Protein AF-A0A8C9QL69-F1 (afdb_monomer_lite)

Organism: Spermophilus dauricus (NCBI:txid99837)

Foldseek 3Di:
DVQAALQLLELLSLLVQCLVPDDPAPADSSQQSVLQWHQPPPQQWIAHNQPRDIDRHDDPPDGPNVVCCVVCVPRCVNVVHQPLRDYNADDQWDDCPDQPDDPLPQLVDLVSQLVQCPCQDPSQVLDDSSQCSVLQWHDPPPRNWIAHSFPRTIGGSHGRPDGNLLLCLQAPVPGPVSCVPDPPVRSVVSNLPDQFQRPHHVVVVNVVVVVVVLDDDDPDDQPHPLVDLVSQLVQCPPAPPQQLDDSSQCSVLQWHHGNPHNWIAHSFSRDIDDPHHNPDRNNVVCCVSPVVGPVNVLVVVQVVVDDPPVVVLVVLLVCLQDAEAADEDQDDDPVLSNLVSPLSNLNHQYYAYHHADDDLQSVLVSLLSNLNHAYDHQENYEDEAQVSLLSNLQSLLSNQNHAEDADYHYPNCLVCLLSNLVSQQSRPNHAYDEDAQRDALVSLVSNLVSQVVVGQQNHAEYHPPHHARYDLVSLLVSLQRHANNARHAEYEDEYHDDLDADADVSSLLSNLVSQQRHQNYQEYEYEQHDHDPVSVVSNLVSLVPHNNSVRRDYHYDNDDSDDRDDDD

InterPro domains:
  IPR001370 BIR repeat [PF00653] (14-78)
  IPR001370 BIR repeat [PF00653] (113-179)
  IPR001370 BIR repeat [PF00653] (232-297)
  IPR001370 BIR repeat [PS01282] (110-178)
  IPR001370 BIR repeat [PS01282] (229-296)
  IPR001370 BIR repeat [PS50143] (14-79)
  IPR001370 BIR repeat [PS50143] (113-179)
  IPR001370 BIR repeat [PS50143] (232-297)
  IPR001370 BIR repeat [SM00238] (9-80)
  IPR001370 BIR repeat [SM00238] (108-180)
  IPR001370 BIR repeat [SM00238] (227-298)
  IPR001370 BIR repeat [cd00022] (13-80)
  IPR001370 BIR repeat [cd00022] (111-180)
  IPR001370 BIR repeat [cd00022] (230-298)
  IPR028789 Baculoviral IAP repeat-containing protein 1 [PTHR46914] (2-313)
  IPR032675 Leucine-rich repeat domain superfamily [G3DSA:3.80.10.10] (285-545)

Sequence (568 aa):
MKGFNSQMRSEVKRLKTFMTYESYSSWIPSEMAAAGFYFTGVKSGIQCFCCSLILFGTSLRKFPIEDHRKFRPHCEFLLGKDVGNIAKYDVRVKNPGKKLRGDKARYRNEETRLESFKNWPFYARGISPHALSAAGFIFIGERDTVQCFSCGGCLGDWEEGDNPWKEHAKWFPKCEYLQSKKSSDEIAQYIESYKGFVDVTGEHFVNSWFKRELLMASAYCNDSVFANEELRLDTFKKWPHKSGLKTAALARAGLFYTGVEDIVQCFSCGGCLHNWKEEDDPLEDHTKHFPNCPFLQNMKSTEEVIPDLQSHVTLIQNSPNLRVFHLKCNFFSNFESLMTALTSCKKLEEIWFSESFFNVIPFVTILPNFLSLKILNLSFQQFPDKETSEKFAYTLGSLNHLEELILPTGDGIRQVAKLIIQQCQQLQCLRVLSFYQVLNDDSLMEIAKVAINGGFQKLENLNLSINHEISEEGYRNFFRALDNLPNLQELTISRHFTACIKAQATTVKALSQCVLRLPSLTRLQMLSWLLDAEDLALLDAMKERHPKSKHLIISWKWILPFSPIIQK

Structure (mmCIF, N/CA/C/O backbone):
data_AF-A0A8C9QL69-F1
#
_entry.id   AF-A0A8C9QL69-F1
#
loop_
_atom_site.group_PDB
_atom_site.id
_atom_site.type_symbol
_atom_site.label_atom_id
_atom_site.label_alt_id
_atom_site.label_comp_id
_atom_site.label_asym_id
_atom_site.label_entity_id
_atom_site.label_seq_id
_atom_site.pdbx_PDB_ins_code
_atom_site.Cartn_x
_atom_site.Cartn_y
_atom_site.Cartn_z
_atom_site.occupancy
_atom_site.B_iso_or_equiv
_atom_site.auth_seq_id
_atom_site.auth_comp_id
_atom_site.auth_asym_id
_atom_site.auth_atom_id
_atom_site.pdbx_PDB_model_num
ATOM 1 N N . MET A 1 1 ? 1.906 -9.005 -39.299 1.00 48.91 1 MET A N 1
ATOM 2 C CA . MET A 1 1 ? 1.428 -7.788 -38.607 1.00 48.91 1 MET A CA 1
ATOM 3 C C . MET A 1 1 ? 1.246 -6.651 -39.611 1.00 48.91 1 MET A C 1
ATOM 5 O O . MET A 1 1 ? 2.033 -5.715 -39.633 1.00 48.91 1 MET A O 1
ATOM 9 N N . LYS A 1 2 ? 0.242 -6.727 -40.491 1.00 47.78 2 LYS A N 1
ATOM 10 C CA . LYS A 1 2 ? -0.171 -5.532 -41.241 1.00 47.78 2 LYS A CA 1
ATOM 11 C C . LYS A 1 2 ? -1.014 -4.699 -40.268 1.00 47.78 2 LYS A C 1
ATOM 13 O O . LYS A 1 2 ? -2.000 -5.227 -39.765 1.00 47.78 2 LYS A O 1
ATOM 18 N N . GLY A 1 3 ? -0.590 -3.476 -39.948 1.00 71.31 3 GLY A N 1
ATOM 19 C CA . GLY A 1 3 ? -1.356 -2.556 -39.095 1.00 71.31 3 GLY A CA 1
ATOM 20 C C . GLY A 1 3 ? -0.940 -2.436 -37.618 1.00 71.31 3 GLY A C 1
ATOM 21 O O . GLY A 1 3 ? -1.699 -1.865 -36.841 1.00 71.31 3 GLY A O 1
ATOM 22 N N . PHE A 1 4 ? 0.228 -2.936 -37.204 1.00 85.62 4 PHE A N 1
ATOM 23 C CA . PHE A 1 4 ? 0.786 -2.572 -35.893 1.00 85.62 4 PHE A CA 1
ATOM 24 C C . PHE A 1 4 ? 1.448 -1.191 -35.983 1.00 85.62 4 PHE A C 1
ATOM 26 O O . PHE A 1 4 ? 2.245 -0.963 -36.892 1.00 85.62 4 PHE A O 1
ATOM 33 N N . ASN A 1 5 ? 1.146 -0.291 -35.050 1.00 90.38 5 ASN A N 1
ATOM 34 C CA . ASN A 1 5 ? 1.749 1.036 -34.967 1.00 90.38 5 ASN A CA 1
ATOM 35 C C . ASN A 1 5 ? 2.672 1.124 -33.740 1.00 90.38 5 ASN A C 1
ATOM 37 O O . ASN A 1 5 ? 2.208 1.287 -32.609 1.00 90.38 5 ASN A O 1
ATOM 41 N N . SER A 1 6 ? 3.985 1.031 -33.972 1.00 86.56 6 SER A N 1
ATOM 42 C CA . SER A 1 6 ? 5.018 1.083 -32.927 1.00 86.56 6 SER A CA 1
ATOM 43 C C . SER A 1 6 ? 5.079 2.428 -32.205 1.00 86.56 6 SER A C 1
ATOM 45 O O . SER A 1 6 ? 5.376 2.463 -31.014 1.00 86.56 6 SER A O 1
ATOM 47 N N . GLN A 1 7 ? 4.748 3.526 -32.887 1.00 88.31 7 GLN A N 1
ATOM 48 C CA . GLN A 1 7 ? 4.790 4.876 -32.316 1.00 88.31 7 GLN A CA 1
ATOM 49 C C . GLN A 1 7 ? 3.668 5.116 -31.297 1.00 88.31 7 GLN A C 1
ATOM 51 O O . GLN A 1 7 ? 3.780 5.991 -30.441 1.00 88.31 7 GLN A O 1
ATOM 56 N N . MET A 1 8 ? 2.604 4.310 -31.359 1.00 92.75 8 MET A N 1
ATOM 57 C CA . MET A 1 8 ? 1.423 4.411 -30.497 1.00 92.75 8 MET A CA 1
ATOM 58 C C . MET A 1 8 ? 1.384 3.329 -29.408 1.00 92.75 8 MET A C 1
ATOM 60 O O . MET A 1 8 ? 0.333 3.082 -28.819 1.00 92.75 8 MET A O 1
ATOM 64 N N . ARG A 1 9 ? 2.524 2.690 -29.109 1.00 90.56 9 ARG A N 1
ATOM 65 C CA . ARG A 1 9 ? 2.672 1.720 -28.006 1.00 90.56 9 ARG A CA 1
ATOM 66 C C . ARG A 1 9 ? 2.501 2.353 -26.623 1.00 90.56 9 ARG A C 1
ATOM 68 O O . ARG A 1 9 ? 1.974 1.694 -25.730 1.00 90.56 9 ARG A O 1
ATOM 75 N N . SER A 1 10 ? 2.908 3.614 -26.466 1.00 88.12 10 SER A N 1
ATOM 76 C CA . SER A 1 10 ? 2.727 4.390 -25.236 1.00 88.12 10 SER A CA 1
ATOM 77 C C . SER A 1 10 ? 1.304 4.913 -25.109 1.00 88.12 10 SER A C 1
ATOM 79 O O . SER A 1 10 ? 0.833 5.672 -25.956 1.00 88.12 10 SER A O 1
ATOM 81 N N . GLU A 1 11 ? 0.631 4.548 -24.018 1.00 86.25 11 GLU A N 1
ATOM 82 C CA . GLU A 1 11 ? -0.693 5.078 -23.687 1.00 86.25 11 GLU A CA 1
ATOM 83 C C . GLU A 1 11 ? -0.686 6.603 -23.562 1.00 86.25 11 GLU A C 1
ATOM 85 O O . GLU A 1 11 ? -1.610 7.255 -24.039 1.00 86.25 11 GLU A O 1
ATOM 90 N N . VAL A 1 12 ? 0.386 7.190 -23.017 1.00 79.00 12 VAL A N 1
ATOM 91 C CA . VAL A 1 12 ? 0.545 8.651 -22.937 1.00 79.00 12 VAL A CA 1
ATOM 92 C C . VAL A 1 12 ? 0.605 9.271 -24.334 1.00 79.00 12 VAL A C 1
ATOM 94 O O . VAL A 1 12 ? -0.016 10.305 -24.573 1.00 79.00 12 VAL A O 1
ATOM 97 N N . LYS A 1 13 ? 1.309 8.646 -25.287 1.00 87.12 13 LYS A N 1
ATOM 98 C CA . LYS A 1 13 ? 1.323 9.123 -26.681 1.00 87.12 13 LYS A CA 1
ATOM 99 C C . LYS A 1 13 ? -0.052 9.005 -27.328 1.00 87.12 13 LYS A C 1
ATOM 101 O O . LYS A 1 13 ? -0.479 9.950 -27.984 1.00 87.12 13 LYS A O 1
ATOM 106 N N . ARG A 1 14 ? -0.775 7.906 -27.084 1.00 91.56 14 ARG A N 1
ATOM 107 C CA . ARG A 1 14 ? -2.165 7.759 -27.543 1.00 91.56 14 ARG A CA 1
ATOM 108 C C . ARG A 1 14 ? -3.055 8.852 -26.958 1.00 91.56 14 ARG A C 1
ATOM 110 O O . ARG A 1 14 ? -3.756 9.508 -27.714 1.00 91.56 14 ARG A O 1
ATOM 117 N N . LEU A 1 15 ? -2.967 9.123 -25.657 1.00 82.00 15 LEU A N 1
ATOM 118 C CA . LEU A 1 15 ? -3.689 10.211 -24.988 1.00 82.00 15 LEU A CA 1
ATOM 119 C C . LEU A 1 15 ? -3.420 11.576 -25.630 1.00 82.00 15 LEU A C 1
ATOM 121 O O . LEU A 1 15 ? -4.364 12.312 -25.902 1.00 82.00 15 LEU A O 1
ATOM 125 N N . LYS A 1 16 ? -2.154 11.892 -25.937 1.00 82.69 16 LYS A N 1
ATOM 126 C CA . LYS A 1 16 ? -1.777 13.155 -26.596 1.00 82.69 16 LYS A CA 1
ATOM 127 C C . LYS A 1 16 ? -2.466 13.354 -27.945 1.00 82.69 16 LYS A C 1
ATOM 129 O O . LYS A 1 16 ? -2.782 14.485 -28.292 1.00 82.69 16 LYS A O 1
ATOM 134 N N . THR A 1 17 ? -2.756 12.280 -28.684 1.00 87.69 17 THR A N 1
ATOM 135 C CA . THR A 1 17 ? -3.488 12.409 -29.957 1.00 87.69 17 THR A CA 1
ATOM 136 C C . THR A 1 17 ? -4.895 12.980 -29.776 1.00 87.69 17 THR A C 1
ATOM 138 O O . THR A 1 17 ? -5.408 13.600 -30.695 1.00 87.69 17 THR A O 1
ATOM 141 N N . PHE A 1 18 ? -5.505 12.843 -28.596 1.00 83.56 18 PHE A N 1
ATOM 142 C CA . PHE A 1 18 ? -6.850 13.347 -28.323 1.00 83.56 18 PHE A CA 1
ATOM 143 C C . PHE A 1 18 ? -6.896 14.828 -27.916 1.00 83.56 18 PHE A C 1
ATOM 145 O O . PHE A 1 18 ? -7.982 15.338 -27.664 1.00 83.56 18 PHE A O 1
ATOM 152 N N . MET A 1 19 ? -5.764 15.544 -27.872 1.00 76.50 19 MET A N 1
ATOM 153 C CA . MET A 1 19 ? -5.741 16.981 -27.537 1.00 76.50 19 MET A CA 1
ATOM 154 C C . MET A 1 19 ? -6.594 17.834 -28.487 1.00 76.50 19 MET A C 1
ATOM 156 O O . MET A 1 19 ? -7.121 18.863 -28.083 1.00 76.50 19 MET A O 1
ATOM 160 N N . THR A 1 20 ? -6.748 17.400 -29.738 1.00 75.00 20 THR A N 1
ATOM 161 C CA . THR A 1 20 ? -7.558 18.070 -30.766 1.00 75.00 20 THR A CA 1
ATOM 162 C C . THR A 1 20 ? -8.890 17.361 -31.030 1.00 75.00 20 THR A C 1
ATOM 164 O O . THR A 1 20 ? -9.548 17.626 -32.033 1.00 75.00 20 THR A O 1
ATOM 167 N N . TYR A 1 21 ? -9.286 16.421 -30.167 1.00 74.00 21 TYR A N 1
ATOM 168 C CA . TYR A 1 21 ? -10.493 15.623 -30.356 1.00 74.00 21 TYR A CA 1
ATOM 169 C C . TYR A 1 21 ? -11.743 16.407 -29.942 1.00 74.00 21 TYR A C 1
ATOM 171 O O . TYR A 1 21 ? -11.956 16.680 -28.761 1.00 74.00 21 TYR A O 1
ATOM 179 N N . GLU A 1 22 ? -12.601 16.736 -30.909 1.00 64.56 22 GLU A N 1
ATOM 180 C CA . GLU A 1 22 ? -13.872 17.409 -30.636 1.00 64.56 22 GLU A CA 1
ATOM 181 C C . GLU A 1 22 ? -14.916 16.425 -30.077 1.00 64.56 22 GLU A C 1
ATOM 183 O O . GLU A 1 22 ? -15.268 15.406 -30.681 1.00 64.56 22 GLU A O 1
ATOM 188 N N . SER A 1 23 ? -15.395 16.734 -28.870 1.00 56.38 23 SER A N 1
ATOM 189 C CA . SER A 1 23 ? -16.248 15.879 -28.044 1.00 56.38 23 SER A CA 1
ATOM 190 C C . SER A 1 23 ? -17.696 15.811 -28.550 1.00 56.38 23 SER A C 1
ATOM 192 O O . SER A 1 23 ? -18.556 16.564 -28.099 1.00 56.38 23 SER A O 1
ATOM 194 N N . TYR A 1 24 ? -17.983 14.837 -29.416 1.00 54.66 24 TYR A N 1
ATOM 195 C CA . TYR A 1 24 ? -19.355 14.404 -29.750 1.00 54.66 24 TYR A CA 1
ATOM 196 C C . TYR A 1 24 ? -19.672 12.972 -29.268 1.00 54.66 24 TYR A C 1
ATOM 198 O O . TYR A 1 24 ? -20.758 12.453 -29.518 1.00 54.66 24 TYR A O 1
ATOM 206 N N . SER A 1 25 ? -18.719 12.316 -28.596 1.00 57.22 25 SER A N 1
ATOM 207 C CA . SER A 1 25 ? -18.812 10.936 -28.098 1.00 57.22 25 SER A CA 1
ATOM 208 C C . SER A 1 25 ? -18.847 10.915 -26.570 1.00 57.22 25 SER A C 1
ATOM 210 O O . SER A 1 25 ? -18.175 11.717 -25.930 1.00 57.22 25 SER A O 1
ATOM 212 N N . SER A 1 26 ? -19.579 9.967 -25.984 1.00 61.75 26 SER A N 1
ATOM 213 C CA . SER A 1 26 ? -19.607 9.721 -24.534 1.00 61.75 26 SER A CA 1
ATOM 214 C C . SER A 1 26 ? -18.364 9.012 -23.995 1.00 61.75 26 SER A C 1
ATOM 216 O O . SER A 1 26 ? -18.211 8.894 -22.785 1.00 61.75 26 SER A O 1
ATOM 218 N N . TRP A 1 27 ? -17.496 8.502 -24.872 1.00 71.81 27 TRP A N 1
ATOM 219 C CA . TRP A 1 27 ? -16.236 7.883 -24.466 1.00 71.81 27 TRP A CA 1
ATOM 220 C C . TRP A 1 27 ? -15.198 8.938 -24.141 1.00 71.81 27 TRP A C 1
ATOM 222 O O . TRP A 1 27 ? -14.913 9.816 -24.959 1.00 71.81 27 TRP A O 1
ATOM 232 N N . ILE A 1 28 ? -14.581 8.805 -22.972 1.00 72.12 28 ILE A N 1
ATOM 233 C CA . ILE A 1 28 ? -13.525 9.718 -22.554 1.00 72.12 28 ILE A CA 1
ATOM 234 C C . ILE A 1 28 ? -12.172 9.282 -23.149 1.00 72.12 28 ILE A C 1
ATOM 236 O O . ILE A 1 28 ? -11.908 8.082 -23.286 1.00 72.12 28 ILE A O 1
ATOM 240 N N . PRO A 1 29 ? -11.280 10.225 -23.512 1.00 78.56 29 PRO A N 1
ATOM 241 C CA . PRO A 1 29 ? -9.981 9.919 -24.121 1.00 78.56 29 PRO A CA 1
ATOM 242 C C . PRO A 1 29 ? -9.132 8.884 -23.377 1.00 78.56 29 PRO A C 1
ATOM 244 O O . PRO A 1 29 ? -8.467 8.064 -24.008 1.00 78.56 29 PRO A O 1
ATOM 247 N N . SER A 1 30 ? -9.186 8.882 -22.043 1.00 72.38 30 SER A N 1
ATOM 248 C CA . SER A 1 30 ? -8.495 7.903 -21.199 1.00 72.38 30 SER A CA 1
ATOM 249 C C . SER A 1 30 ? -8.983 6.476 -21.412 1.00 72.38 30 SER A C 1
ATOM 251 O O . SER A 1 30 ? -8.157 5.580 -21.549 1.00 72.38 30 SER A O 1
ATOM 253 N N . GLU A 1 31 ? -10.291 6.252 -21.511 1.00 77.12 31 GLU A N 1
ATOM 254 C CA . GLU A 1 31 ? -10.851 4.924 -21.780 1.00 77.12 31 GLU A CA 1
ATOM 255 C C . GLU A 1 31 ? -10.455 4.422 -23.169 1.00 77.12 31 GLU A C 1
ATOM 257 O O . GLU A 1 31 ? -10.123 3.249 -23.345 1.00 77.12 31 GLU A O 1
ATOM 262 N N . MET A 1 32 ? -10.447 5.316 -24.162 1.00 84.88 32 MET A N 1
ATOM 263 C CA . MET A 1 32 ? -10.039 4.979 -25.526 1.00 84.88 32 MET A CA 1
ATOM 264 C C . MET A 1 32 ? -8.547 4.622 -25.582 1.00 84.88 32 MET A C 1
ATOM 266 O O . MET A 1 32 ? -8.185 3.580 -26.132 1.00 84.88 32 MET A O 1
ATOM 270 N N . ALA A 1 33 ? -7.684 5.422 -24.951 1.00 84.12 33 ALA A N 1
ATOM 271 C CA . ALA A 1 33 ? -6.248 5.162 -24.883 1.00 84.12 33 ALA A CA 1
ATOM 272 C C . ALA A 1 33 ? -5.906 3.875 -24.115 1.00 84.12 33 ALA A C 1
ATOM 274 O O . ALA A 1 33 ? -5.068 3.093 -24.589 1.00 84.12 33 ALA A O 1
ATOM 275 N N . ALA A 1 34 ? -6.582 3.622 -22.990 1.00 79.75 34 ALA A N 1
ATOM 276 C CA . ALA A 1 34 ? -6.448 2.400 -22.198 1.00 79.75 34 ALA A CA 1
ATOM 277 C C . ALA A 1 34 ? -6.946 1.160 -22.960 1.00 79.75 34 ALA A C 1
ATOM 279 O O . ALA A 1 34 ? -6.345 0.094 -22.872 1.00 79.75 34 ALA A O 1
ATOM 280 N N . ALA A 1 35 ? -7.978 1.299 -23.799 1.00 87.31 35 ALA A N 1
ATOM 281 C CA . ALA A 1 35 ? -8.440 0.246 -24.706 1.00 87.31 35 ALA A CA 1
ATOM 282 C C . ALA A 1 35 ? -7.533 0.047 -25.943 1.00 87.31 35 ALA A C 1
ATOM 284 O O . ALA A 1 35 ? -7.842 -0.772 -26.817 1.00 87.31 35 ALA A O 1
ATOM 285 N N . GLY A 1 36 ? -6.405 0.764 -26.011 1.00 89.75 36 GLY A N 1
ATOM 286 C CA . GLY A 1 36 ? -5.391 0.643 -27.054 1.00 89.75 36 GLY A CA 1
ATOM 287 C C . GLY A 1 36 ? -5.646 1.515 -28.283 1.00 89.75 36 GLY A C 1
ATOM 288 O O . GLY A 1 36 ? -5.034 1.265 -29.320 1.00 89.75 36 GLY A O 1
ATOM 289 N N . PHE A 1 37 ? -6.531 2.510 -28.209 1.00 92.88 37 PHE A N 1
ATOM 290 C CA . PHE A 1 37 ? -6.856 3.383 -29.336 1.00 92.88 37 PHE A CA 1
ATOM 291 C C . PHE A 1 37 ? -6.150 4.737 -29.268 1.00 92.88 37 PHE A C 1
ATOM 293 O O . PHE A 1 37 ? -5.971 5.304 -28.196 1.00 92.88 37 PHE A O 1
ATOM 300 N N . TYR A 1 38 ? -5.784 5.278 -30.424 1.00 92.19 38 TYR A N 1
ATOM 301 C CA . TYR A 1 38 ? -5.362 6.668 -30.596 1.00 92.19 38 TYR A CA 1
ATOM 302 C C . TYR A 1 38 ? -6.295 7.378 -31.578 1.00 92.19 38 TYR A C 1
ATOM 304 O O . TYR A 1 38 ? -6.930 6.734 -32.416 1.00 92.19 38 TYR A O 1
ATOM 312 N N . PHE A 1 39 ? -6.386 8.699 -31.483 1.00 90.50 39 PHE A N 1
ATOM 313 C CA . PHE A 1 39 ? -7.141 9.510 -32.421 1.00 90.50 39 PHE A CA 1
ATOM 314 C C . PHE A 1 39 ? -6.414 9.609 -33.762 1.00 90.50 39 PHE A C 1
ATOM 316 O O . PHE A 1 39 ? -5.230 9.934 -33.827 1.00 90.50 39 PHE A O 1
ATOM 323 N N . THR A 1 40 ? -7.135 9.340 -34.848 1.00 89.12 40 THR A N 1
ATOM 324 C CA . THR A 1 40 ? -6.567 9.348 -36.205 1.00 89.12 40 THR A CA 1
ATOM 325 C C . THR A 1 40 ? -6.403 10.749 -36.798 1.00 89.12 40 THR A C 1
ATOM 327 O O . THR A 1 40 ? -5.772 10.885 -37.842 1.00 89.12 40 THR A O 1
ATOM 330 N N . GLY A 1 41 ? -6.982 11.784 -36.179 1.00 84.12 41 GLY A N 1
ATOM 331 C CA . GLY A 1 41 ? -7.041 13.135 -36.748 1.00 84.12 41 GLY A CA 1
ATOM 332 C C . GLY A 1 41 ? -8.162 13.332 -37.775 1.00 84.12 41 GLY A C 1
ATOM 333 O O . GLY A 1 41 ? -8.341 14.439 -38.272 1.00 84.12 41 GLY A O 1
ATOM 334 N N . VAL A 1 42 ? -8.927 12.282 -38.103 1.00 81.25 42 VAL A N 1
ATOM 335 C CA . VAL A 1 42 ? -9.987 12.326 -39.119 1.00 81.25 42 VAL A CA 1
ATOM 336 C C . VAL A 1 42 ? -11.344 12.031 -38.480 1.00 81.25 42 VAL A C 1
ATOM 338 O O . VAL A 1 42 ? -11.594 10.924 -37.995 1.00 81.25 42 VAL A O 1
ATOM 341 N N . LYS A 1 43 ? -12.258 13.012 -38.535 1.00 80.19 43 LYS A N 1
ATOM 342 C CA . LYS A 1 43 ? -13.597 12.941 -37.914 1.00 80.19 43 LYS A CA 1
ATOM 343 C C . LYS A 1 43 ? -13.490 12.558 -36.425 1.00 80.19 43 LYS A C 1
ATOM 345 O O . LYS A 1 43 ? -12.653 13.107 -35.730 1.00 80.19 43 LYS A O 1
ATOM 350 N N . SER A 1 44 ? -14.302 11.610 -35.947 1.00 80.62 44 SER A N 1
ATOM 351 C CA . SER A 1 44 ? -14.226 11.002 -34.608 1.00 80.62 44 SER A CA 1
ATOM 352 C C . SER A 1 44 ? -13.551 9.618 -34.618 1.00 80.62 44 SER A C 1
ATOM 354 O O . SER A 1 44 ? -13.790 8.793 -33.736 1.00 80.62 44 SER A O 1
ATOM 356 N N . GLY A 1 45 ? -12.753 9.320 -35.650 1.00 87.00 45 GLY A N 1
ATOM 357 C CA . GLY A 1 45 ? -12.160 8.001 -35.854 1.00 87.00 45 GLY A CA 1
ATOM 358 C C . GLY A 1 45 ? -11.011 7.714 -34.889 1.00 87.00 45 GLY A C 1
ATOM 359 O O . GLY A 1 45 ? -10.011 8.437 -34.877 1.00 87.00 45 GLY A O 1
ATOM 360 N N . ILE A 1 46 ? -11.115 6.620 -34.138 1.00 90.50 46 ILE A N 1
ATOM 361 C CA . ILE A 1 46 ? -10.062 6.113 -33.252 1.00 90.50 46 ILE A CA 1
ATOM 362 C C . ILE A 1 46 ? -9.525 4.786 -33.783 1.00 90.50 46 ILE A C 1
ATOM 364 O O . ILE A 1 46 ? -10.301 3.957 -34.251 1.00 90.50 46 ILE A O 1
ATOM 368 N N . GLN A 1 47 ? -8.213 4.562 -33.711 1.00 94.31 47 GLN A N 1
ATOM 369 C CA . GLN A 1 47 ? -7.563 3.372 -34.265 1.00 94.31 47 GLN A CA 1
ATOM 370 C C . GLN A 1 47 ? -6.764 2.616 -33.209 1.00 94.31 47 GLN A C 1
ATOM 372 O O . GLN A 1 47 ? -5.980 3.206 -32.470 1.00 94.31 47 GLN A O 1
ATOM 377 N N . CYS A 1 48 ? -6.939 1.296 -33.144 1.00 95.06 48 CYS A N 1
ATOM 378 C CA . CYS A 1 48 ? -6.161 0.456 -32.246 1.00 95.06 48 CYS A CA 1
ATOM 379 C C . CYS A 1 48 ? -4.715 0.326 -32.746 1.00 95.06 48 CYS A C 1
ATOM 381 O O . CYS A 1 48 ? -4.498 -0.116 -33.876 1.00 95.06 48 CYS A O 1
ATOM 383 N N . PHE A 1 49 ? -3.725 0.618 -31.894 1.00 94.62 49 PHE A N 1
ATOM 384 C CA . PHE A 1 49 ? -2.302 0.505 -32.257 1.00 94.62 49 PHE A CA 1
ATOM 385 C C . PHE A 1 49 ? -1.876 -0.937 -32.578 1.00 94.62 49 PHE A C 1
ATOM 387 O O . PHE A 1 49 ? -0.933 -1.149 -33.334 1.00 94.62 49 PHE A O 1
ATOM 394 N N . CYS A 1 50 ? -2.556 -1.931 -31.997 1.00 94.00 50 CYS A N 1
ATOM 395 C CA . CYS A 1 50 ? -2.187 -3.337 -32.115 1.00 94.00 50 CYS A CA 1
ATOM 396 C C . CYS A 1 50 ? -2.842 -4.017 -33.326 1.00 94.00 50 CYS A C 1
ATOM 398 O O . CYS A 1 50 ? -2.151 -4.619 -34.147 1.00 94.00 50 CYS A O 1
ATOM 400 N N . CYS A 1 51 ? -4.172 -3.920 -33.451 1.00 92.88 51 CYS A N 1
ATOM 401 C CA . CYS A 1 51 ? -4.933 -4.640 -34.479 1.00 92.88 51 CYS A CA 1
ATOM 402 C C . CYS A 1 51 ? -5.445 -3.765 -35.632 1.00 92.88 51 CYS A C 1
ATOM 404 O O . CYS A 1 51 ? -6.102 -4.288 -36.535 1.00 92.88 51 CYS A O 1
ATOM 406 N N . SER A 1 52 ? -5.184 -2.452 -35.610 1.00 93.31 52 SER A N 1
ATOM 407 C CA . SER A 1 52 ? -5.682 -1.489 -36.604 1.00 93.31 52 SER A CA 1
ATOM 408 C C . SER A 1 52 ? -7.207 -1.410 -36.747 1.00 93.31 52 SER A C 1
ATOM 410 O O . SER A 1 52 ? -7.706 -0.889 -37.741 1.00 93.31 52 SER A O 1
ATOM 412 N N . LEU A 1 53 ? -7.978 -1.898 -35.768 1.00 93.00 53 LEU A N 1
ATOM 413 C CA . LEU A 1 53 ? -9.418 -1.644 -35.724 1.00 93.00 53 LEU A CA 1
ATOM 414 C C . LEU A 1 53 ? -9.669 -0.139 -35.658 1.00 93.00 53 LEU A C 1
ATOM 416 O O . LEU A 1 53 ? -9.129 0.513 -34.769 1.00 93.00 53 LEU A O 1
ATOM 420 N N . ILE A 1 54 ? -10.505 0.373 -36.559 1.00 91.25 54 ILE A N 1
ATOM 421 C CA . ILE A 1 54 ? -10.983 1.753 -36.524 1.00 91.25 54 ILE A CA 1
ATOM 422 C C . ILE A 1 54 ? -12.423 1.746 -36.020 1.00 91.25 54 ILE A C 1
ATOM 424 O O . ILE A 1 54 ? -13.256 1.009 -36.549 1.00 91.25 54 ILE A O 1
ATOM 428 N N . LEU A 1 55 ? -12.703 2.558 -35.006 1.00 87.00 55 LEU A N 1
ATOM 429 C CA . LEU A 1 55 ? -14.044 2.802 -34.484 1.00 87.00 55 LEU A CA 1
ATOM 430 C C . LEU A 1 55 ? -14.403 4.275 -34.666 1.00 87.00 55 LEU A C 1
ATOM 432 O O . LEU A 1 55 ? -13.540 5.148 -34.614 1.00 87.00 55 LEU A O 1
ATOM 436 N N . PHE A 1 56 ? -15.690 4.540 -34.844 1.00 82.88 56 PHE A N 1
ATOM 437 C CA . PHE A 1 56 ? -16.270 5.878 -34.795 1.00 82.88 56 PHE A CA 1
ATOM 438 C C . PHE A 1 56 ? -17.216 5.885 -33.589 1.00 82.88 56 PHE A C 1
ATOM 440 O O . PHE A 1 56 ? -18.013 4.959 -33.452 1.00 82.88 56 PHE A O 1
ATOM 447 N N . GLY A 1 57 ? -17.076 6.841 -32.666 1.00 62.84 57 GLY A N 1
ATOM 448 C CA . GLY A 1 57 ? -17.822 6.831 -31.398 1.00 62.84 57 GLY A CA 1
ATOM 449 C C . GLY A 1 57 ? -19.335 6.963 -31.605 1.00 62.84 57 GLY A C 1
ATOM 450 O O . GLY A 1 57 ? -19.779 7.961 -32.167 1.00 62.84 57 GLY A O 1
ATOM 451 N N . THR A 1 58 ? -20.127 5.967 -31.180 1.00 56.38 58 THR A N 1
ATOM 452 C CA . THR A 1 58 ? -21.587 5.951 -31.433 1.00 56.38 58 THR A CA 1
ATOM 453 C C . THR A 1 58 ? -22.468 5.379 -30.307 1.00 56.38 58 THR A C 1
ATOM 455 O O . THR A 1 58 ? -23.666 5.223 -30.532 1.00 56.38 58 THR A O 1
ATOM 458 N N . SER A 1 59 ? -21.960 5.021 -29.114 1.00 56.03 59 SER A N 1
ATOM 459 C CA . SER A 1 59 ? -22.789 4.329 -28.099 1.00 56.03 59 SER A CA 1
ATOM 460 C C . SER A 1 59 ? -22.592 4.806 -26.654 1.00 56.03 59 SER A C 1
ATOM 462 O O . SER A 1 59 ? -21.522 4.644 -26.079 1.00 56.03 59 SER A O 1
ATOM 464 N N . LEU A 1 60 ? -23.692 5.261 -26.036 1.00 55.53 60 LEU A N 1
ATOM 465 C CA . LEU A 1 60 ? -23.795 5.711 -24.636 1.00 55.53 60 LEU A CA 1
ATOM 466 C C . LEU A 1 60 ? -23.715 4.587 -23.585 1.00 55.53 60 LEU A C 1
ATOM 468 O O . LEU A 1 60 ? -23.543 4.868 -22.407 1.00 55.53 60 LEU A O 1
ATOM 472 N N . ARG A 1 61 ? -23.907 3.321 -23.979 1.00 58.47 61 ARG A N 1
ATOM 473 C CA . ARG A 1 61 ? -24.095 2.193 -23.038 1.00 58.47 61 ARG A CA 1
ATOM 474 C C . ARG A 1 61 ? -22.977 1.149 -23.051 1.00 58.47 61 ARG A C 1
ATOM 476 O O . ARG A 1 61 ? -23.160 0.080 -22.482 1.00 58.47 61 ARG A O 1
ATOM 483 N N . LYS A 1 62 ? -21.886 1.395 -23.775 1.00 66.62 62 LYS A N 1
ATOM 484 C CA . LYS A 1 62 ? -20.820 0.405 -23.988 1.00 66.62 62 LYS A CA 1
ATOM 485 C C . LYS A 1 62 ? -19.465 1.056 -23.871 1.00 66.62 62 LYS A C 1
ATOM 487 O O . LYS A 1 62 ? -19.325 2.188 -24.317 1.00 66.62 62 LYS A O 1
ATOM 492 N N . PHE A 1 63 ? -18.488 0.343 -23.335 1.00 73.69 63 PHE A N 1
ATOM 493 C CA . PHE A 1 63 ? -17.118 0.833 -23.222 1.00 73.69 63 PHE A CA 1
ATOM 494 C C . PHE A 1 63 ? -16.322 0.571 -24.513 1.00 73.69 63 PHE A C 1
ATOM 496 O O . PHE A 1 63 ? -16.554 -0.446 -25.176 1.00 73.69 63 PHE A O 1
ATOM 503 N N . PRO A 1 64 ? -15.315 1.404 -24.850 1.00 79.94 64 PRO A N 1
ATOM 504 C CA . PRO A 1 64 ? -14.478 1.204 -26.040 1.00 79.94 64 PRO A CA 1
ATOM 505 C C . PRO A 1 64 ? -13.860 -0.199 -26.122 1.00 79.94 64 PRO A C 1
ATOM 507 O O . PRO A 1 64 ? -13.748 -0.793 -27.195 1.00 79.94 64 PRO A O 1
ATOM 510 N N . ILE A 1 65 ? -13.481 -0.761 -24.970 1.00 81.62 65 ILE A N 1
ATOM 511 C CA . ILE A 1 65 ? -12.878 -2.093 -24.876 1.00 81.62 65 ILE A CA 1
ATOM 512 C C . ILE A 1 65 ? -13.860 -3.225 -25.214 1.00 81.62 65 ILE A C 1
ATOM 514 O O . ILE A 1 65 ? -13.446 -4.279 -25.698 1.00 81.62 65 ILE A O 1
ATOM 518 N N . GLU A 1 66 ? -15.160 -3.024 -24.995 1.00 82.38 66 GLU A N 1
ATOM 519 C CA . GLU A 1 66 ? -16.195 -4.007 -25.323 1.00 82.38 66 GLU A CA 1
ATOM 520 C C . GLU A 1 66 ? -16.396 -4.092 -26.832 1.00 82.38 66 GLU A C 1
ATOM 522 O O . GLU A 1 66 ? -16.417 -5.191 -27.389 1.00 82.38 66 GLU A O 1
ATOM 527 N N . ASP A 1 67 ? -16.459 -2.944 -27.507 1.00 85.19 67 ASP A N 1
ATOM 528 C CA . ASP A 1 67 ? -16.531 -2.897 -28.966 1.00 85.19 67 ASP A CA 1
ATOM 529 C C . ASP A 1 67 ? -15.232 -3.414 -29.594 1.00 85.19 67 ASP A C 1
ATOM 531 O O . ASP A 1 67 ? -15.272 -4.188 -30.553 1.00 85.19 67 ASP A O 1
ATOM 535 N N . HIS A 1 68 ? -14.076 -3.109 -28.998 1.00 88.81 68 HIS A N 1
ATOM 536 C CA . HIS A 1 68 ? -12.807 -3.708 -29.405 1.00 88.81 68 HIS A CA 1
ATOM 537 C C . HIS A 1 68 ? -12.867 -5.244 -29.338 1.00 88.81 68 HIS A C 1
ATOM 539 O O . HIS A 1 68 ? -12.562 -5.918 -30.326 1.00 88.81 68 HIS A O 1
ATOM 545 N N . ARG A 1 69 ? -13.331 -5.808 -28.214 1.00 90.31 69 ARG A N 1
ATOM 546 C CA . ARG A 1 69 ? -13.469 -7.261 -28.030 1.00 90.31 69 ARG A CA 1
ATOM 547 C C . ARG A 1 69 ? -14.491 -7.871 -28.984 1.00 90.31 69 ARG A C 1
ATOM 549 O O . ARG A 1 69 ? -14.268 -8.967 -29.484 1.00 90.31 69 ARG A O 1
ATOM 556 N N . LYS A 1 70 ? -15.577 -7.159 -29.277 1.00 88.25 70 LYS A N 1
ATOM 557 C CA . LYS A 1 70 ? -16.617 -7.607 -30.206 1.00 88.25 70 LYS A CA 1
ATOM 558 C C . LYS A 1 70 ? -16.105 -7.698 -31.645 1.00 88.25 70 LYS A C 1
ATOM 560 O O . LYS A 1 70 ? -16.337 -8.705 -32.308 1.00 88.25 70 LYS A O 1
ATOM 565 N N . PHE A 1 71 ? -15.436 -6.658 -32.142 1.00 89.81 71 PHE A N 1
ATOM 566 C CA . PHE A 1 71 ? -15.032 -6.582 -33.551 1.00 89.81 71 PHE A CA 1
ATOM 567 C C . PHE A 1 71 ? -13.674 -7.237 -33.832 1.00 89.81 71 PHE A C 1
ATOM 569 O O . PHE A 1 71 ? -13.441 -7.718 -34.943 1.00 89.81 71 PHE A O 1
ATOM 576 N N . ARG A 1 72 ? -12.768 -7.282 -32.846 1.00 90.62 72 ARG A N 1
ATOM 577 C CA . ARG A 1 72 ? -11.449 -7.931 -32.948 1.00 90.62 72 ARG A CA 1
ATOM 578 C C . ARG A 1 72 ? -11.124 -8.758 -31.692 1.00 90.62 72 ARG A C 1
ATOM 580 O O . ARG A 1 72 ? -10.146 -8.460 -31.010 1.00 90.62 72 ARG A O 1
ATOM 587 N N . PRO A 1 73 ? -11.856 -9.854 -31.420 1.00 91.31 73 PRO A N 1
ATOM 588 C CA . PRO A 1 73 ? -11.621 -10.696 -30.237 1.00 91.31 73 PRO A CA 1
ATOM 589 C C . PRO A 1 73 ? -10.220 -11.326 -30.198 1.00 91.31 73 PRO A C 1
ATOM 591 O O . PRO A 1 73 ? -9.705 -11.627 -29.129 1.00 91.31 73 PRO A O 1
ATOM 594 N N . HIS A 1 74 ? -9.581 -11.488 -31.359 1.00 92.00 74 HIS A N 1
ATOM 595 C CA . HIS A 1 74 ? -8.239 -12.064 -31.496 1.00 92.00 74 HIS A CA 1
ATOM 596 C C . HIS A 1 74 ? -7.107 -11.024 -31.427 1.00 92.00 74 HIS A C 1
ATOM 598 O O . HIS A 1 74 ? -5.964 -11.343 -31.748 1.00 92.00 74 HIS A O 1
ATOM 604 N N . CYS A 1 75 ? -7.408 -9.769 -31.081 1.00 91.25 75 CYS A N 1
ATOM 605 C CA . CYS A 1 75 ? -6.389 -8.740 -30.909 1.00 91.25 75 CYS A CA 1
ATOM 606 C C . CYS A 1 75 ? -5.405 -9.159 -29.808 1.00 91.25 75 CYS A C 1
ATOM 608 O O . CYS A 1 75 ? -5.806 -9.380 -28.669 1.00 91.25 75 CYS A O 1
ATOM 610 N N . GLU A 1 76 ? -4.114 -9.245 -30.132 1.00 91.06 76 GLU A N 1
ATOM 611 C CA . GLU A 1 76 ? -3.090 -9.722 -29.194 1.00 91.06 76 GLU A CA 1
ATOM 612 C C . GLU A 1 76 ? -2.984 -8.845 -27.939 1.00 91.06 76 GLU A C 1
ATOM 614 O O . GLU A 1 76 ? -2.797 -9.373 -26.847 1.00 91.06 76 GLU A O 1
ATOM 619 N N . PHE A 1 77 ? -3.227 -7.537 -28.080 1.00 90.50 77 PHE A N 1
ATOM 620 C CA . PHE A 1 77 ? -3.373 -6.609 -26.957 1.00 90.50 77 PHE A CA 1
ATOM 621 C C . PHE A 1 77 ? -4.522 -7.004 -26.011 1.00 90.50 77 PHE A C 1
ATOM 623 O O . PHE A 1 77 ? -4.329 -7.041 -24.801 1.00 90.50 77 PHE A O 1
ATOM 630 N N . LEU A 1 78 ? -5.703 -7.349 -26.543 1.00 86.56 78 LEU A N 1
ATOM 631 C CA . LEU A 1 78 ? -6.854 -7.757 -25.721 1.00 86.56 78 LEU A CA 1
ATOM 632 C C . LEU A 1 78 ? -6.657 -9.117 -25.051 1.00 86.56 78 LEU A C 1
ATOM 634 O O . LEU A 1 78 ? -7.221 -9.363 -23.988 1.00 86.56 78 LEU A O 1
ATOM 638 N N . LEU A 1 79 ? -5.877 -9.996 -25.679 1.00 84.25 79 LEU A N 1
ATOM 639 C CA . LEU A 1 79 ? -5.517 -11.304 -25.135 1.00 84.25 79 LEU A CA 1
ATOM 640 C C . LEU A 1 79 ? -4.412 -11.216 -24.069 1.00 84.25 79 LEU A C 1
ATOM 642 O O . LEU A 1 79 ? -3.974 -12.252 -23.574 1.00 84.25 79 LEU A O 1
ATOM 646 N N . GLY A 1 80 ? -3.934 -10.009 -23.741 1.00 82.62 80 GLY A N 1
ATOM 647 C CA . GLY A 1 80 ? -2.866 -9.798 -22.765 1.00 82.62 80 GLY A CA 1
ATOM 648 C C . GLY A 1 80 ? -1.499 -10.304 -23.229 1.00 82.62 80 GLY A C 1
ATOM 649 O O . GLY A 1 80 ? -0.610 -10.500 -22.404 1.00 82.62 80 GLY A O 1
ATOM 650 N N . LYS A 1 81 ? -1.313 -10.541 -24.536 1.00 86.50 81 LYS A N 1
ATOM 651 C CA . LYS A 1 81 ? 0.001 -10.897 -25.074 1.00 86.50 81 LYS A CA 1
ATOM 652 C C . LYS A 1 81 ? 0.923 -9.685 -25.048 1.00 86.50 81 LYS A C 1
ATOM 654 O O . LYS A 1 81 ? 0.486 -8.539 -25.172 1.00 86.50 81 LYS A O 1
ATOM 659 N N . ASP A 1 82 ? 2.219 -9.955 -24.970 1.00 88.38 82 ASP A N 1
ATOM 660 C CA . ASP A 1 82 ? 3.235 -8.916 -25.026 1.00 88.38 82 ASP A CA 1
ATOM 661 C C . ASP A 1 82 ? 3.373 -8.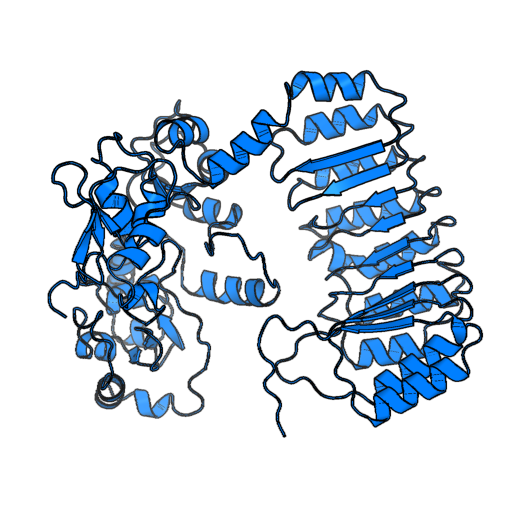334 -26.441 1.00 88.38 82 ASP A C 1
ATOM 663 O O . ASP A 1 82 ? 4.073 -8.848 -27.314 1.00 88.38 82 ASP A O 1
ATOM 667 N N . VAL A 1 83 ? 2.649 -7.242 -26.658 1.00 89.75 83 VAL A N 1
ATOM 668 C CA . VAL A 1 83 ? 2.701 -6.417 -27.870 1.00 89.75 83 VAL A CA 1
ATOM 669 C C . VAL A 1 83 ? 3.477 -5.119 -27.631 1.00 89.75 83 VAL A C 1
ATOM 671 O O . VAL A 1 83 ? 3.386 -4.179 -28.424 1.00 89.75 83 VAL A O 1
ATOM 674 N N . GLY A 1 84 ? 4.194 -5.039 -26.505 1.00 87.94 84 GLY A N 1
ATOM 675 C CA . GLY A 1 84 ? 4.963 -3.872 -26.111 1.00 87.94 84 GLY A CA 1
ATOM 676 C C . GLY A 1 84 ? 4.115 -2.674 -25.691 1.00 87.94 84 GLY A C 1
ATOM 677 O O . GLY A 1 84 ? 4.596 -1.551 -25.814 1.00 87.94 84 GLY A O 1
ATOM 678 N N . ASN A 1 85 ? 2.870 -2.865 -25.240 1.00 89.75 85 ASN A N 1
ATOM 679 C CA . ASN A 1 85 ? 2.078 -1.765 -24.682 1.00 89.75 85 ASN A CA 1
ATOM 680 C C . ASN A 1 85 ? 2.799 -1.169 -23.467 1.00 89.75 85 ASN A C 1
ATOM 682 O O . ASN A 1 85 ? 3.069 -1.895 -22.511 1.00 89.75 85 ASN A O 1
ATOM 686 N N . ILE A 1 86 ? 3.067 0.132 -23.502 1.00 87.00 86 ILE A N 1
ATOM 687 C CA . ILE A 1 86 ? 3.621 0.878 -22.372 1.00 87.00 86 ILE A CA 1
ATOM 688 C C . ILE A 1 86 ? 2.430 1.551 -21.700 1.00 87.00 86 ILE A C 1
ATOM 690 O O . ILE A 1 86 ? 1.782 2.421 -22.299 1.00 87.00 86 ILE A O 1
ATOM 694 N N . ALA A 1 87 ? 2.093 1.081 -20.501 1.00 76.06 87 ALA A N 1
ATOM 695 C CA . ALA A 1 87 ? 0.999 1.646 -19.734 1.00 76.06 87 ALA A CA 1
ATOM 696 C C . ALA A 1 87 ? 1.333 3.087 -19.352 1.00 76.06 87 ALA A C 1
ATOM 698 O O . ALA A 1 87 ? 2.491 3.490 -19.254 1.00 76.06 87 ALA A O 1
ATOM 699 N N . LYS A 1 88 ? 0.297 3.879 -19.107 1.00 65.62 88 LYS A N 1
ATOM 700 C CA . LYS A 1 88 ? 0.423 5.301 -18.777 1.00 65.62 88 LYS A CA 1
ATOM 701 C C . LYS A 1 88 ? 1.369 5.629 -17.619 1.00 65.62 88 LYS A C 1
ATOM 703 O O . LYS A 1 88 ? 1.904 6.733 -17.572 1.00 65.62 88 LYS A O 1
ATOM 708 N N . TYR A 1 89 ? 1.549 4.686 -16.700 1.00 59.88 89 TYR A N 1
ATOM 709 C CA . TYR A 1 89 ? 2.343 4.843 -15.482 1.00 59.88 89 TYR A CA 1
ATOM 710 C C . TYR A 1 89 ? 3.590 3.983 -15.440 1.00 59.88 89 TYR A C 1
ATOM 712 O O . TYR A 1 89 ? 4.278 3.969 -14.418 1.00 59.88 89 TYR A O 1
ATOM 720 N N . ASP A 1 90 ? 3.870 3.263 -16.524 1.00 67.69 90 ASP A N 1
ATOM 721 C CA . ASP A 1 90 ? 5.084 2.478 -16.600 1.00 67.69 90 ASP A CA 1
ATOM 722 C C . ASP A 1 90 ? 6.283 3.423 -16.518 1.00 67.69 90 ASP A C 1
ATOM 724 O O . ASP A 1 90 ? 6.412 4.399 -17.262 1.00 67.69 90 ASP A O 1
ATOM 728 N N . VAL A 1 91 ? 7.155 3.140 -15.556 1.00 71.94 91 VAL A N 1
ATOM 729 C CA . VAL A 1 91 ? 8.436 3.820 -15.432 1.00 71.94 91 VAL A CA 1
ATOM 730 C C . VAL A 1 91 ? 9.463 3.023 -16.226 1.00 71.94 91 VAL A C 1
ATOM 732 O O . VAL A 1 91 ? 9.484 1.788 -16.189 1.00 71.94 91 VAL A O 1
ATOM 735 N N . ARG A 1 92 ? 10.351 3.751 -16.908 1.00 84.19 92 ARG A N 1
ATOM 736 C CA . ARG A 1 92 ? 11.460 3.190 -17.682 1.00 84.19 92 ARG A CA 1
ATOM 737 C C . ARG A 1 92 ? 12.388 2.323 -16.836 1.00 84.19 92 ARG A C 1
ATOM 739 O O . ARG A 1 92 ? 12.835 1.283 -17.302 1.00 84.19 92 ARG A O 1
ATOM 746 N N . VAL A 1 93 ? 12.681 2.734 -15.604 1.00 82.44 93 VAL A N 1
ATOM 747 C CA . VAL A 1 93 ? 13.423 1.916 -14.636 1.00 82.44 93 VAL A CA 1
ATOM 748 C C . VAL A 1 93 ? 12.587 0.677 -14.317 1.00 82.44 93 VAL A C 1
ATOM 750 O O . VAL A 1 93 ? 11.419 0.812 -13.957 1.00 82.44 93 VAL A O 1
ATOM 753 N N . LYS A 1 94 ? 13.172 -0.524 -14.433 1.00 82.81 94 LYS A N 1
ATOM 754 C CA . LYS A 1 94 ? 12.488 -1.815 -14.202 1.00 82.81 94 LYS A CA 1
ATOM 755 C C . LYS A 1 94 ? 13.013 -2.547 -12.971 1.00 82.81 94 LYS A C 1
ATOM 757 O O . LYS A 1 94 ? 14.177 -2.392 -12.603 1.00 82.81 94 LYS A O 1
ATOM 762 N N . ASN A 1 95 ? 12.157 -3.347 -12.332 1.00 69.81 95 ASN A N 1
ATOM 763 C CA . ASN A 1 95 ? 12.562 -4.149 -11.180 1.00 69.81 95 ASN A CA 1
ATOM 764 C C . ASN A 1 95 ? 13.514 -5.261 -11.654 1.00 69.81 95 ASN A C 1
ATOM 766 O O . ASN A 1 95 ? 13.170 -5.991 -12.588 1.00 69.81 95 ASN A O 1
ATOM 770 N N . PRO A 1 96 ? 14.705 -5.417 -11.051 1.00 59.56 96 PRO A N 1
ATOM 771 C CA . PRO A 1 96 ? 15.578 -6.559 -11.293 1.00 59.56 96 PRO A CA 1
ATOM 772 C C . PRO A 1 96 ? 14.980 -7.845 -10.683 1.00 59.56 96 PRO A C 1
ATOM 774 O O . PRO A 1 96 ? 15.560 -8.424 -9.768 1.00 59.56 96 PRO A O 1
ATOM 777 N N . GLY A 1 97 ? 13.829 -8.315 -11.180 1.00 56.75 97 GLY A N 1
ATOM 778 C CA . GLY A 1 97 ? 13.080 -9.439 -10.597 1.00 56.75 97 GLY A CA 1
ATOM 779 C C . GLY A 1 97 ? 13.920 -10.711 -10.396 1.00 56.75 97 GLY A C 1
ATOM 780 O O . GLY A 1 97 ? 13.804 -11.391 -9.379 1.00 56.75 97 GLY A O 1
ATOM 781 N N . LYS A 1 98 ? 14.849 -11.005 -11.316 1.00 52.66 98 LYS A N 1
ATOM 782 C CA . LYS A 1 98 ? 15.926 -11.989 -11.125 1.00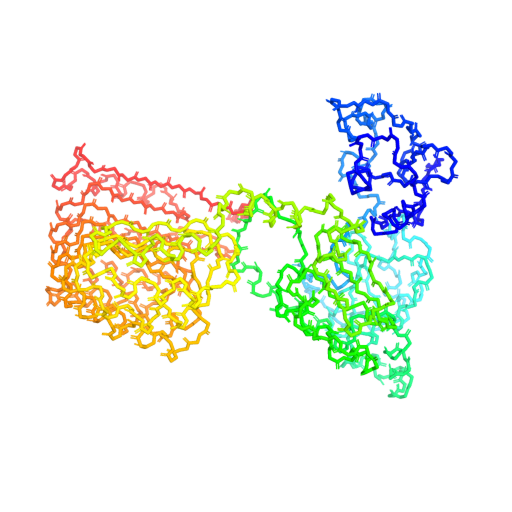 52.66 98 LYS A CA 1
ATOM 783 C C . LYS A 1 98 ? 17.271 -11.295 -11.322 1.00 52.66 98 LYS A C 1
ATOM 785 O O . LYS A 1 98 ? 17.622 -10.935 -12.441 1.00 52.66 98 LYS A O 1
ATOM 790 N N . LYS A 1 99 ? 18.071 -11.152 -10.258 1.00 52.19 99 LYS A N 1
ATOM 791 C CA . LYS A 1 99 ? 19.499 -10.818 -10.410 1.00 52.19 99 LYS A CA 1
ATOM 792 C C . LYS A 1 99 ? 20.153 -11.886 -11.293 1.00 52.19 99 LYS A C 1
ATOM 794 O O . LYS A 1 99 ? 19.958 -13.074 -11.031 1.00 52.19 99 LYS A O 1
ATOM 799 N N . LEU A 1 100 ? 20.963 -11.478 -12.273 1.00 55.22 100 LEU A N 1
ATOM 800 C CA . LEU A 1 100 ? 21.923 -12.360 -12.946 1.00 55.22 100 LEU A CA 1
ATOM 801 C C . LEU A 1 100 ? 22.793 -13.047 -11.871 1.00 55.22 100 LEU A C 1
ATOM 803 O O . LEU A 1 100 ? 23.752 -12.464 -11.361 1.00 55.22 100 LEU A O 1
ATOM 807 N N . ARG A 1 101 ? 22.422 -14.268 -11.457 1.00 47.03 101 ARG A N 1
ATOM 808 C CA . ARG A 1 101 ? 23.246 -15.111 -10.583 1.00 47.03 101 ARG A CA 1
ATOM 809 C C . ARG A 1 101 ? 24.370 -15.683 -11.439 1.00 47.03 101 ARG A C 1
ATOM 811 O O . ARG A 1 101 ? 24.107 -16.516 -12.294 1.00 47.03 101 ARG A O 1
ATOM 818 N N . GLY A 1 102 ? 25.593 -15.237 -11.165 1.00 50.91 102 GLY A N 1
ATOM 819 C CA . GLY A 1 102 ? 26.823 -15.846 -11.675 1.00 50.91 102 GLY A CA 1
ATOM 820 C C . GLY A 1 102 ? 27.155 -15.475 -13.120 1.00 50.91 102 GLY A C 1
ATOM 821 O O . GLY A 1 102 ? 26.763 -16.181 -14.034 1.00 50.91 102 GLY A O 1
ATOM 822 N N . ASP A 1 103 ? 27.857 -14.348 -13.286 1.00 57.62 103 ASP A N 1
ATOM 823 C CA . ASP A 1 103 ? 28.908 -14.079 -14.297 1.00 57.62 103 ASP A CA 1
ATOM 824 C C . ASP A 1 103 ? 28.893 -12.636 -14.825 1.00 57.62 103 ASP A C 1
ATOM 826 O O . ASP A 1 103 ? 28.869 -12.374 -16.029 1.00 57.62 103 ASP A O 1
ATOM 830 N N . LYS A 1 104 ? 29.032 -11.649 -13.924 1.00 64.38 104 LYS A N 1
ATOM 831 C CA . LYS A 1 104 ? 29.395 -10.271 -14.327 1.00 64.38 104 LYS A CA 1
ATOM 832 C C . LYS A 1 104 ? 30.656 -10.239 -15.208 1.00 64.38 104 LYS A C 1
ATOM 834 O O . LYS A 1 104 ? 30.806 -9.355 -16.045 1.00 64.38 104 LYS A O 1
ATOM 839 N N . ALA A 1 105 ? 31.557 -11.208 -15.029 1.00 69.38 105 ALA A N 1
ATOM 840 C CA . ALA A 1 105 ? 32.794 -11.328 -15.790 1.00 69.38 105 ALA A CA 1
ATOM 841 C C . ALA A 1 105 ? 32.566 -11.662 -17.274 1.00 69.38 105 ALA A C 1
ATOM 843 O O . ALA A 1 105 ? 33.249 -11.086 -18.121 1.00 69.38 105 ALA A O 1
ATOM 844 N N . ARG A 1 106 ? 31.598 -12.535 -17.592 1.00 80.62 106 ARG A N 1
ATOM 845 C CA . ARG A 1 106 ? 31.296 -12.975 -18.966 1.00 80.62 106 ARG A CA 1
ATOM 846 C C . ARG A 1 106 ? 30.782 -11.830 -19.837 1.00 80.62 106 ARG A C 1
ATOM 848 O O . ARG A 1 106 ? 31.158 -11.712 -21.000 1.00 80.62 106 ARG A O 1
ATOM 855 N N . TYR A 1 107 ? 29.957 -10.964 -19.257 1.00 83.88 107 TYR A N 1
ATOM 856 C CA . TYR A 1 107 ? 29.322 -9.854 -19.966 1.00 83.88 107 TYR A CA 1
ATOM 857 C C . TYR A 1 107 ? 30.179 -8.584 -20.041 1.00 83.88 107 TYR A C 1
ATOM 859 O O . TYR A 1 107 ? 29.690 -7.551 -20.496 1.00 83.88 107 TYR A O 1
ATOM 867 N N . ARG A 1 108 ? 31.465 -8.645 -19.655 1.00 84.75 108 ARG A N 1
ATOM 868 C CA . ARG A 1 108 ? 32.433 -7.586 -19.992 1.00 84.75 108 ARG A CA 1
ATOM 869 C C . ARG A 1 108 ? 32.666 -7.491 -21.500 1.00 84.75 108 ARG A C 1
ATOM 871 O O . ARG A 1 108 ? 32.820 -6.383 -22.010 1.00 84.75 108 ARG A O 1
ATOM 878 N N . ASN A 1 109 ? 32.633 -8.623 -22.205 1.00 88.56 109 ASN A N 1
ATOM 879 C CA . ASN A 1 109 ? 32.689 -8.648 -23.664 1.00 88.56 109 ASN A CA 1
ATOM 880 C C . ASN A 1 109 ? 31.353 -8.166 -24.257 1.00 88.56 109 ASN A C 1
ATOM 882 O O . ASN A 1 109 ? 30.292 -8.656 -23.872 1.00 88.56 109 ASN A O 1
ATOM 886 N N . GLU A 1 110 ? 31.422 -7.200 -25.174 1.00 93.31 110 GLU A N 1
ATOM 887 C CA . GLU A 1 110 ? 30.266 -6.645 -25.881 1.00 93.31 110 GLU A CA 1
ATOM 888 C C . GLU A 1 110 ? 29.571 -7.665 -26.776 1.00 93.31 110 GLU A C 1
ATOM 890 O O . GLU A 1 110 ? 28.344 -7.701 -26.781 1.00 93.31 110 GLU A O 1
ATOM 895 N N . GLU A 1 111 ? 30.326 -8.546 -27.434 1.00 93.69 111 GLU A N 1
ATOM 896 C CA . GLU A 1 111 ? 29.762 -9.570 -28.318 1.00 93.69 111 GLU A CA 1
ATOM 897 C C . GLU A 1 111 ? 28.832 -10.510 -27.540 1.00 93.69 111 GLU A C 1
ATOM 899 O O . GLU A 1 111 ? 27.695 -10.751 -27.932 1.00 93.69 111 GLU A O 1
ATOM 904 N N . THR A 1 112 ? 29.244 -10.928 -26.339 1.00 92.00 112 THR A N 1
ATOM 905 C CA . THR A 1 112 ? 28.405 -11.747 -25.453 1.00 92.00 112 THR A CA 1
ATOM 906 C C . THR A 1 112 ? 27.132 -11.019 -25.011 1.00 92.00 112 THR A C 1
ATOM 908 O O . THR A 1 112 ? 26.102 -11.647 -24.762 1.00 92.00 112 THR A O 1
ATOM 911 N N . ARG A 1 113 ? 27.183 -9.686 -24.861 1.00 94.31 113 ARG A N 1
ATOM 912 C CA . ARG A 1 113 ? 25.979 -8.892 -24.570 1.00 94.31 113 ARG A CA 1
ATOM 913 C C . ARG A 1 113 ? 25.072 -8.852 -25.792 1.00 94.31 113 ARG A C 1
ATOM 915 O O . ARG A 1 113 ? 23.873 -9.065 -25.641 1.00 94.31 113 ARG A O 1
ATOM 922 N N . LEU A 1 114 ? 25.633 -8.672 -26.983 1.00 95.88 114 LEU A N 1
ATOM 923 C CA . LEU A 1 114 ? 24.891 -8.653 -28.239 1.00 95.88 114 LEU A CA 1
ATOM 924 C C . LEU A 1 114 ? 24.176 -9.984 -28.508 1.00 95.88 114 LEU A C 1
ATOM 926 O O . LEU A 1 114 ? 22.997 -9.980 -28.862 1.00 95.88 114 LEU A O 1
ATOM 930 N N . GLU A 1 115 ? 24.829 -11.115 -28.235 1.00 94.06 115 GLU A N 1
ATOM 931 C CA . GLU A 1 115 ? 24.235 -12.456 -28.336 1.00 94.06 115 GLU A CA 1
ATOM 932 C C . GLU A 1 115 ? 22.944 -12.606 -27.513 1.00 94.06 115 GLU A C 1
ATOM 934 O O . GLU A 1 115 ? 22.021 -13.318 -27.924 1.00 94.06 115 GLU A O 1
ATOM 939 N N . SER A 1 116 ? 22.835 -11.909 -26.371 1.00 93.25 116 SER A N 1
ATOM 940 C CA . SER A 1 116 ? 21.633 -11.964 -25.525 1.00 93.25 116 SER A CA 1
ATOM 941 C C . SER A 1 116 ? 20.380 -11.454 -26.244 1.00 93.25 116 SER A C 1
ATOM 943 O O . SER A 1 116 ? 19.279 -11.921 -25.962 1.00 93.25 116 SER A O 1
ATOM 945 N N . PHE A 1 117 ? 20.528 -10.577 -27.240 1.00 95.44 117 PHE A N 1
ATOM 946 C CA . PHE A 1 117 ? 19.425 -9.957 -27.977 1.00 95.44 117 PHE A CA 1
ATOM 947 C C . PHE A 1 117 ? 18.838 -10.830 -29.097 1.00 95.44 117 PHE A C 1
ATOM 949 O O . PHE A 1 117 ? 17.999 -10.355 -29.864 1.00 95.44 117 PHE A O 1
ATOM 956 N N . LYS A 1 118 ? 19.204 -12.117 -29.190 1.00 91.75 118 LYS A N 1
ATOM 957 C CA . LYS A 1 118 ? 18.672 -13.044 -30.209 1.00 91.75 118 LYS A CA 1
ATOM 958 C C . LYS A 1 118 ? 17.136 -13.055 -30.285 1.00 91.75 118 LYS A C 1
ATOM 960 O O . LYS A 1 118 ? 16.579 -13.178 -31.373 1.00 91.75 118 LYS A O 1
ATOM 965 N N . ASN A 1 119 ? 16.467 -12.889 -29.142 1.00 90.38 119 ASN A N 1
ATOM 966 C CA . ASN A 1 119 ? 15.006 -12.861 -29.025 1.00 90.38 119 ASN A CA 1
ATOM 967 C C . ASN A 1 119 ? 14.462 -11.459 -28.692 1.00 90.38 119 ASN A C 1
ATOM 969 O O . ASN A 1 119 ? 13.423 -11.349 -28.044 1.00 90.38 119 ASN A O 1
ATOM 973 N N . TRP A 1 120 ? 15.160 -10.392 -29.100 1.00 94.00 120 TRP A N 1
ATOM 974 C CA . TRP A 1 120 ? 14.705 -9.017 -28.877 1.00 94.00 120 TRP A CA 1
ATOM 975 C C . TRP A 1 120 ? 13.298 -8.805 -29.469 1.00 94.00 120 TRP A C 1
ATOM 977 O O . TRP A 1 120 ? 13.066 -9.157 -30.638 1.00 94.00 120 TRP A O 1
ATOM 987 N N . PRO A 1 121 ? 12.336 -8.274 -28.691 1.00 92.12 121 PRO A N 1
ATOM 988 C CA . PRO A 1 121 ? 10.940 -8.254 -29.088 1.00 92.12 121 PRO A CA 1
ATOM 989 C C . PRO A 1 121 ? 10.707 -7.442 -30.359 1.00 92.12 121 PRO A C 1
ATOM 991 O O . PRO A 1 121 ? 11.305 -6.391 -30.600 1.00 92.12 121 PRO A O 1
ATOM 994 N N . PHE A 1 12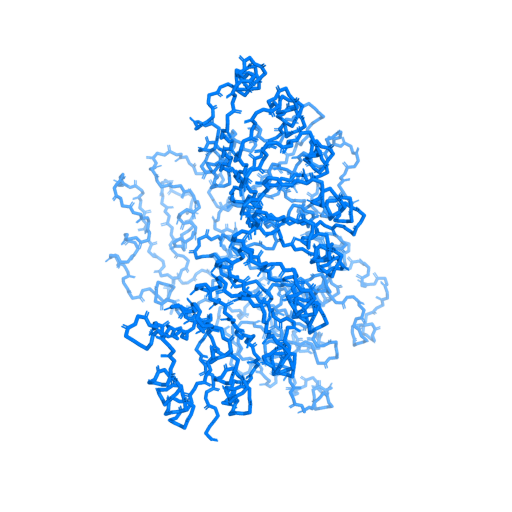2 ? 9.768 -7.921 -31.176 1.00 90.50 122 PHE A N 1
ATOM 995 C CA . PHE A 1 122 ? 9.481 -7.337 -32.486 1.00 90.50 122 PHE A CA 1
ATOM 996 C C . PHE A 1 122 ? 9.100 -5.851 -32.413 1.00 90.50 122 PHE A C 1
ATOM 998 O O . PHE A 1 122 ? 9.417 -5.089 -33.324 1.00 90.50 122 PHE A O 1
ATOM 1005 N N . TYR A 1 123 ? 8.433 -5.449 -31.332 1.00 88.94 123 TYR A N 1
ATOM 1006 C CA . TYR A 1 123 ? 7.898 -4.109 -31.140 1.00 88.94 123 TYR A CA 1
ATOM 1007 C C . TYR A 1 123 ? 8.974 -3.079 -30.755 1.00 88.94 123 TYR A C 1
ATOM 1009 O O . TYR A 1 123 ? 8.730 -1.881 -30.886 1.00 88.94 123 TYR A O 1
ATOM 1017 N N . ALA A 1 124 ? 10.153 -3.528 -30.300 1.00 89.38 124 ALA A N 1
ATOM 1018 C CA . ALA A 1 124 ? 11.272 -2.681 -29.874 1.00 89.38 124 ALA A CA 1
ATOM 1019 C C . ALA A 1 124 ? 12.434 -2.683 -30.883 1.00 89.38 124 ALA A C 1
ATOM 1021 O O . ALA A 1 124 ? 13.511 -2.157 -30.609 1.00 89.38 124 ALA A O 1
ATOM 1022 N N . ARG A 1 125 ? 12.229 -3.246 -32.082 1.00 85.38 125 ARG A N 1
ATOM 1023 C CA . ARG A 1 125 ? 13.242 -3.295 -33.155 1.00 85.38 125 ARG A CA 1
ATOM 1024 C C . ARG A 1 125 ? 13.713 -1.922 -33.643 1.00 85.38 125 ARG A C 1
ATOM 1026 O O . ARG A 1 125 ? 14.751 -1.855 -34.289 1.00 85.38 125 ARG A O 1
ATOM 1033 N N . GLY A 1 126 ? 12.974 -0.853 -33.333 1.00 85.00 126 GLY A N 1
ATOM 1034 C CA . GLY A 1 126 ? 13.404 0.527 -33.583 1.00 85.00 126 GLY A CA 1
ATOM 1035 C C . GLY A 1 126 ? 14.648 0.935 -32.785 1.00 85.00 126 GLY A C 1
ATOM 1036 O O . GLY A 1 126 ? 15.303 1.906 -33.148 1.00 85.00 126 GLY A O 1
ATOM 1037 N N . ILE A 1 127 ? 15.011 0.182 -31.739 1.00 91.69 127 ILE A N 1
ATOM 1038 C CA . ILE A 1 127 ? 16.254 0.362 -30.986 1.00 91.69 127 ILE A CA 1
ATOM 1039 C C . ILE A 1 127 ? 17.254 -0.732 -31.344 1.00 91.69 127 ILE A C 1
ATOM 1041 O O . ILE A 1 127 ? 16.949 -1.923 -31.294 1.00 91.69 127 ILE A O 1
ATOM 1045 N N . SER A 1 128 ? 18.471 -0.307 -31.689 1.00 93.50 128 SER A N 1
ATOM 1046 C CA . SER A 1 128 ? 19.551 -1.200 -32.102 1.00 93.50 128 SER A CA 1
ATOM 1047 C C . SER A 1 128 ? 20.108 -2.001 -30.916 1.00 93.50 128 SER A C 1
ATOM 1049 O O . SER A 1 128 ? 20.654 -1.397 -29.984 1.00 93.50 128 SER A O 1
ATOM 1051 N N . PRO A 1 129 ? 20.089 -3.349 -30.973 1.00 96.06 129 PRO A N 1
ATOM 1052 C CA . PRO A 1 129 ? 20.783 -4.198 -30.004 1.00 96.06 129 PRO A CA 1
ATOM 1053 C C . PRO A 1 129 ? 22.276 -3.888 -29.864 1.00 96.06 129 PRO A C 1
ATOM 1055 O O . PRO A 1 129 ? 22.829 -4.005 -28.772 1.00 96.06 129 PRO A O 1
ATOM 1058 N N . HIS A 1 130 ? 22.921 -3.433 -30.943 1.00 95.94 130 HIS A N 1
ATOM 1059 C CA . HIS A 1 130 ? 24.322 -3.009 -30.915 1.00 95.94 130 HIS A CA 1
ATOM 1060 C C . HIS A 1 130 ? 24.494 -1.758 -30.048 1.00 95.94 130 HIS A C 1
ATOM 1062 O O . HIS A 1 130 ? 25.386 -1.708 -29.210 1.00 95.94 130 HIS A O 1
ATOM 1068 N N . ALA A 1 131 ? 23.600 -0.771 -30.175 1.00 96.62 131 ALA A N 1
ATOM 1069 C CA . ALA A 1 131 ? 23.657 0.443 -29.361 1.00 96.62 131 ALA A CA 1
ATOM 1070 C C . ALA A 1 131 ? 23.416 0.150 -27.868 1.00 96.62 131 ALA A C 1
ATOM 1072 O O . ALA A 1 131 ? 24.099 0.712 -27.011 1.00 96.62 131 ALA A O 1
ATOM 1073 N N . LEU A 1 132 ? 22.480 -0.755 -27.554 1.00 97.06 132 LEU A N 1
ATOM 1074 C CA . LEU A 1 132 ? 22.228 -1.220 -26.185 1.00 97.06 132 LEU A CA 1
ATOM 1075 C C . LEU A 1 132 ? 23.448 -1.963 -25.614 1.00 97.06 132 LEU A C 1
ATOM 1077 O O . LEU A 1 132 ? 23.893 -1.669 -24.503 1.00 97.06 132 LEU A O 1
ATOM 1081 N N . SER A 1 133 ? 24.036 -2.872 -26.395 1.00 96.50 133 SER A N 1
ATOM 1082 C CA . SER A 1 133 ? 25.212 -3.655 -25.994 1.00 96.50 133 SER A CA 1
ATOM 1083 C C . SER A 1 133 ? 26.444 -2.775 -25.779 1.00 96.50 133 SER A C 1
ATOM 1085 O O . SER A 1 133 ? 27.130 -2.934 -24.764 1.00 96.50 133 SER A O 1
ATOM 1087 N N . ALA A 1 134 ? 26.683 -1.795 -26.655 1.00 96.31 134 ALA A N 1
ATOM 1088 C CA . ALA A 1 134 ? 27.745 -0.801 -26.508 1.00 96.31 134 ALA A CA 1
ATOM 1089 C C . ALA A 1 134 ? 27.590 0.000 -25.204 1.00 96.31 134 ALA A C 1
ATOM 1091 O O . ALA A 1 134 ? 28.552 0.146 -24.443 1.00 96.31 134 ALA A O 1
ATOM 1092 N N . ALA A 1 135 ? 26.359 0.419 -24.879 1.00 97.00 135 ALA A N 1
ATOM 1093 C CA . ALA A 1 135 ? 26.010 1.106 -23.631 1.00 97.00 135 ALA A CA 1
ATOM 1094 C C . ALA A 1 135 ? 26.056 0.217 -22.371 1.00 97.00 135 ALA A C 1
ATOM 1096 O O . ALA A 1 135 ? 25.799 0.694 -21.262 1.00 97.00 135 ALA A O 1
ATOM 1097 N N . GLY A 1 136 ? 26.442 -1.055 -22.514 1.00 95.31 136 GLY A N 1
ATOM 1098 C CA . GLY A 1 136 ? 26.675 -1.979 -21.406 1.00 95.31 136 GLY A CA 1
ATOM 1099 C C . GLY A 1 136 ? 25.436 -2.759 -20.974 1.00 95.31 136 GLY A C 1
ATOM 1100 O O . GLY A 1 136 ? 25.430 -3.314 -19.875 1.00 95.31 136 GLY A O 1
ATOM 1101 N N . PHE A 1 137 ? 24.391 -2.804 -21.797 1.00 95.75 137 PHE A N 1
ATOM 1102 C CA . PHE A 1 137 ? 23.152 -3.503 -21.480 1.00 95.75 137 PHE A CA 1
ATOM 1103 C C . PHE A 1 137 ? 23.120 -4.938 -22.016 1.00 95.75 137 PHE A C 1
ATOM 1105 O O . PHE A 1 137 ? 23.682 -5.241 -23.064 1.00 95.75 137 PHE A O 1
ATOM 1112 N N . ILE A 1 138 ? 22.436 -5.811 -21.279 1.00 94.19 138 ILE A N 1
ATOM 1113 C CA . ILE A 1 138 ? 22.151 -7.211 -21.609 1.00 94.19 138 ILE A CA 1
ATOM 1114 C C . ILE A 1 138 ? 20.632 -7.370 -21.671 1.00 94.19 138 ILE A C 1
ATOM 1116 O O . ILE A 1 138 ? 19.935 -6.859 -20.793 1.00 94.19 138 ILE A O 1
ATOM 1120 N N . PHE A 1 139 ? 20.111 -8.105 -22.650 1.00 93.31 139 PHE A N 1
ATOM 1121 C CA . PHE A 1 139 ? 18.702 -8.483 -22.669 1.00 93.31 139 PHE A CA 1
ATOM 1122 C C . PHE A 1 139 ? 18.428 -9.625 -21.684 1.00 93.31 139 PHE A C 1
ATOM 1124 O O . PHE A 1 139 ? 19.050 -10.683 -21.766 1.00 93.31 139 PHE A O 1
ATOM 1131 N N . ILE A 1 140 ? 17.480 -9.427 -20.763 1.00 87.12 140 ILE A N 1
ATOM 1132 C CA . ILE A 1 140 ? 17.173 -10.412 -19.709 1.00 87.12 140 ILE A CA 1
ATOM 1133 C C . ILE A 1 140 ? 15.999 -11.343 -20.051 1.00 87.12 140 ILE A C 1
ATOM 1135 O O . ILE A 1 140 ? 15.659 -12.216 -19.254 1.00 87.12 140 ILE A O 1
ATOM 1139 N N . GLY A 1 141 ? 15.397 -11.194 -21.236 1.00 84.31 141 GLY A N 1
ATOM 1140 C CA . GLY A 1 141 ? 14.350 -12.095 -21.732 1.00 84.31 141 GLY A CA 1
ATOM 1141 C C . GLY A 1 141 ? 12.925 -11.756 -21.288 1.00 84.31 141 GLY A C 1
ATOM 1142 O O . GLY A 1 141 ? 12.011 -12.516 -21.598 1.00 84.31 141 GLY A O 1
ATOM 1143 N N . GLU A 1 142 ? 12.721 -10.641 -20.586 1.00 83.75 142 GLU A N 1
ATOM 1144 C CA . GLU A 1 142 ? 11.404 -10.182 -20.137 1.00 83.75 142 GLU A CA 1
ATOM 1145 C C . GLU A 1 142 ? 11.036 -8.858 -20.812 1.00 83.75 142 GLU A C 1
ATOM 1147 O O . GLU A 1 142 ? 11.699 -7.837 -20.604 1.00 83.75 142 GLU A O 1
ATOM 1152 N N . ARG A 1 143 ? 9.963 -8.872 -21.614 1.00 89.00 143 ARG A N 1
ATOM 1153 C CA . ARG A 1 143 ? 9.525 -7.732 -22.433 1.00 89.00 143 ARG A CA 1
ATOM 1154 C C . ARG A 1 143 ? 10.692 -7.152 -23.245 1.00 89.00 143 ARG A C 1
ATOM 1156 O O . ARG A 1 143 ? 11.429 -7.900 -23.877 1.00 89.00 143 ARG A O 1
ATOM 1163 N N . ASP A 1 144 ? 10.870 -5.831 -23.234 1.00 92.19 144 ASP A N 1
ATOM 1164 C CA . ASP A 1 144 ? 12.038 -5.111 -23.757 1.00 92.19 144 ASP A CA 1
ATOM 1165 C C . ASP A 1 144 ? 13.010 -4.691 -22.639 1.00 92.19 144 ASP A C 1
ATOM 1167 O O . ASP A 1 144 ? 13.749 -3.717 -22.769 1.00 92.19 144 ASP A O 1
ATOM 1171 N N . THR A 1 145 ? 13.028 -5.419 -21.521 1.00 92.19 145 THR A N 1
ATOM 1172 C CA . THR A 1 145 ? 13.863 -5.059 -20.374 1.00 92.19 145 THR A CA 1
ATOM 1173 C C . THR A 1 145 ? 15.316 -5.434 -20.615 1.00 92.19 145 THR A C 1
ATOM 1175 O O . THR A 1 145 ? 15.647 -6.568 -20.974 1.00 92.19 145 THR A O 1
ATOM 1178 N N . VAL A 1 146 ? 16.205 -4.487 -20.342 1.00 93.69 146 VAL A N 1
ATOM 1179 C CA . VAL A 1 146 ? 17.648 -4.666 -20.401 1.00 93.69 146 VAL A CA 1
ATOM 1180 C C . VAL A 1 146 ? 18.295 -4.314 -19.067 1.00 93.69 146 VAL A C 1
ATOM 1182 O O . VAL A 1 146 ? 17.823 -3.431 -18.355 1.00 93.69 146 VAL A O 1
ATOM 1185 N N . GLN A 1 147 ? 19.394 -4.982 -18.730 1.00 91.88 147 GLN A N 1
ATOM 1186 C CA . GLN A 1 147 ? 20.134 -4.774 -17.487 1.00 91.88 147 GLN A CA 1
ATOM 1187 C C . GLN A 1 147 ? 21.588 -4.408 -17.767 1.00 91.88 147 GLN A C 1
ATOM 1189 O O . GLN A 1 147 ? 22.260 -5.071 -18.557 1.00 91.88 147 GLN A O 1
ATOM 1194 N N . CYS A 1 148 ? 22.102 -3.373 -17.102 1.00 92.50 148 CYS A N 1
ATOM 1195 C CA . CYS A 1 148 ? 23.517 -3.042 -17.181 1.00 92.50 148 CYS A CA 1
ATOM 1196 C C . CYS A 1 148 ? 24.360 -4.088 -16.437 1.00 92.50 148 CYS A C 1
ATOM 1198 O O . CYS A 1 148 ? 24.123 -4.359 -15.259 1.00 92.50 148 CYS A O 1
ATOM 1200 N N . PHE A 1 149 ? 25.396 -4.630 -17.083 1.00 89.25 149 PHE A N 1
ATOM 1201 C CA . PHE A 1 149 ? 26.260 -5.654 -16.477 1.00 89.25 149 PHE A CA 1
ATOM 1202 C C . PHE A 1 149 ? 27.073 -5.146 -15.266 1.00 89.25 149 PHE A C 1
ATOM 1204 O O . PHE A 1 149 ? 27.454 -5.934 -14.396 1.00 89.25 149 PHE A O 1
ATOM 1211 N N . SER A 1 150 ? 27.358 -3.838 -15.220 1.00 88.69 150 SER A N 1
ATOM 1212 C CA . SER A 1 150 ? 28.207 -3.200 -14.206 1.00 88.69 150 SER A CA 1
ATOM 1213 C C . SER A 1 150 ? 27.387 -2.767 -12.987 1.00 88.69 150 SER A C 1
ATOM 1215 O O . SER A 1 150 ? 27.479 -3.410 -11.933 1.00 88.69 150 SER A O 1
ATOM 1217 N N . CYS A 1 151 ? 26.527 -1.749 -13.137 1.00 86.12 151 CYS A N 1
ATOM 1218 C CA . CYS A 1 151 ? 25.715 -1.219 -12.036 1.00 86.12 151 CYS A CA 1
ATOM 1219 C C . CYS A 1 151 ? 24.491 -2.084 -11.696 1.00 86.12 151 CYS A C 1
ATOM 1221 O O . CYS A 1 151 ? 23.902 -1.917 -10.633 1.00 86.12 151 CYS A O 1
ATOM 1223 N N . GLY A 1 152 ? 24.093 -3.013 -12.574 1.00 84.75 152 GLY A N 1
ATOM 1224 C CA . GLY A 1 152 ? 22.898 -3.838 -12.384 1.00 84.75 152 GLY A CA 1
ATOM 1225 C C . GLY A 1 152 ? 21.574 -3.104 -12.616 1.00 84.75 152 GLY A C 1
ATOM 1226 O O . GLY A 1 152 ? 20.525 -3.719 -12.433 1.00 84.75 152 GLY A O 1
ATOM 1227 N N . GLY A 1 153 ? 21.608 -1.829 -13.016 1.00 86.31 153 GLY A N 1
ATOM 1228 C CA . GLY A 1 153 ? 20.422 -1.032 -13.311 1.00 86.31 153 GLY A CA 1
ATOM 1229 C C . GLY A 1 153 ? 19.637 -1.588 -14.498 1.00 86.31 153 GLY A C 1
ATOM 1230 O O . GLY A 1 153 ? 20.229 -1.914 -15.530 1.00 86.31 153 GLY A O 1
ATOM 1231 N N . CYS A 1 154 ? 18.316 -1.700 -14.348 1.00 89.38 154 CYS A N 1
ATOM 1232 C CA . CYS A 1 154 ? 17.423 -2.229 -15.376 1.00 89.38 154 CYS A CA 1
ATOM 1233 C C . CYS A 1 154 ? 16.563 -1.120 -15.986 1.00 89.38 154 CYS A C 1
ATOM 1235 O O . CYS A 1 154 ? 15.974 -0.322 -15.255 1.00 89.38 154 CYS A O 1
ATOM 1237 N N . LEU A 1 155 ? 16.461 -1.105 -17.314 1.00 91.38 155 LEU A N 1
ATOM 1238 C CA . LEU A 1 155 ? 15.638 -0.175 -18.090 1.00 91.38 155 LEU A CA 1
ATOM 1239 C C . LEU A 1 155 ? 14.761 -0.953 -19.084 1.00 91.38 155 LEU A C 1
ATOM 1241 O O . LEU A 1 155 ? 15.182 -1.991 -19.587 1.00 91.38 155 LEU A O 1
ATOM 1245 N N . GLY A 1 156 ? 13.571 -0.454 -19.399 1.00 91.56 156 GLY A N 1
ATOM 1246 C CA . GLY A 1 156 ? 12.641 -1.024 -20.383 1.00 91.56 156 GLY A CA 1
ATOM 1247 C C . GLY A 1 156 ? 11.812 0.065 -21.063 1.00 91.56 156 GLY A C 1
ATOM 1248 O O . GLY A 1 156 ? 12.167 1.235 -20.977 1.00 91.56 156 GLY A O 1
ATOM 1249 N N . ASP A 1 157 ? 10.708 -0.306 -21.714 1.00 90.06 157 ASP A N 1
ATOM 1250 C CA . ASP A 1 157 ? 9.817 0.630 -22.427 1.00 90.06 157 ASP A CA 1
ATOM 1251 C C . ASP A 1 157 ? 10.546 1.449 -23.503 1.00 90.06 157 ASP A C 1
ATOM 1253 O O . ASP A 1 157 ? 10.381 2.665 -23.622 1.00 90.06 157 ASP A O 1
ATOM 1257 N N . TRP A 1 158 ? 11.387 0.768 -24.278 1.00 92.12 158 TRP A N 1
ATOM 1258 C CA . TRP A 1 158 ? 12.202 1.403 -25.304 1.00 92.12 158 TRP A CA 1
ATOM 1259 C C . TRP A 1 158 ? 11.336 1.830 -26.490 1.00 92.12 158 TRP A C 1
ATOM 1261 O O . TRP A 1 158 ? 10.629 1.020 -27.110 1.00 92.12 158 TRP A O 1
ATOM 1271 N N . GLU A 1 159 ? 11.423 3.113 -26.819 1.00 88.69 159 GLU A N 1
ATOM 1272 C CA . GLU A 1 159 ? 10.732 3.751 -27.928 1.00 88.69 159 GLU A CA 1
ATOM 1273 C C . GLU A 1 159 ? 11.710 4.092 -29.054 1.00 88.69 159 GLU A C 1
ATOM 1275 O O . GLU A 1 159 ? 12.918 4.191 -28.863 1.00 88.69 159 GLU A O 1
ATOM 1280 N N . GLU A 1 160 ? 11.188 4.264 -30.265 1.00 86.94 160 GLU A N 1
ATOM 1281 C CA . GLU A 1 160 ? 12.000 4.641 -31.419 1.00 86.94 160 GLU A CA 1
ATOM 1282 C C . GLU A 1 160 ? 12.642 6.024 -31.212 1.00 86.94 160 GLU A C 1
ATOM 1284 O O . GLU A 1 160 ? 11.953 6.995 -30.899 1.00 86.94 160 GLU A O 1
ATOM 1289 N N . GLY A 1 161 ? 13.964 6.105 -31.393 1.00 86.81 161 GLY A N 1
ATOM 1290 C CA . GLY A 1 161 ? 14.747 7.332 -31.203 1.00 86.81 161 GLY A CA 1
ATOM 1291 C C . GLY A 1 161 ? 15.451 7.455 -29.847 1.00 86.81 161 GLY A C 1
ATOM 1292 O O . GLY A 1 161 ? 16.289 8.345 -29.691 1.00 86.81 161 GLY A O 1
ATOM 1293 N N . ASP A 1 162 ? 15.184 6.559 -28.893 1.00 90.94 162 ASP A N 1
ATOM 1294 C CA . ASP A 1 162 ? 15.895 6.555 -27.612 1.00 90.94 162 ASP A CA 1
ATOM 1295 C C . ASP A 1 162 ? 17.393 6.279 -27.790 1.00 90.94 162 ASP A C 1
ATOM 1297 O O . ASP A 1 162 ? 17.810 5.400 -28.551 1.00 90.94 162 ASP A O 1
ATOM 1301 N N . ASN A 1 163 ? 18.221 6.996 -27.028 1.00 92.94 163 ASN A N 1
ATOM 1302 C CA . ASN A 1 163 ? 19.664 6.785 -27.009 1.00 92.94 163 ASN A CA 1
ATOM 1303 C C . ASN A 1 163 ? 20.076 6.038 -25.727 1.00 92.94 163 ASN A C 1
ATOM 1305 O O . ASN A 1 163 ? 20.002 6.624 -24.644 1.00 92.94 163 ASN A O 1
ATOM 1309 N N . PRO A 1 164 ? 20.587 4.795 -25.824 1.00 95.88 164 PRO A N 1
ATOM 1310 C CA . PRO A 1 164 ? 20.942 3.998 -24.652 1.00 95.88 164 PRO A CA 1
ATOM 1311 C C . PRO A 1 164 ? 21.932 4.658 -23.691 1.00 95.88 164 PRO A C 1
ATOM 1313 O O . PRO A 1 164 ? 21.805 4.485 -22.483 1.00 95.88 164 PRO A O 1
ATOM 1316 N N . TRP A 1 165 ? 22.890 5.440 -24.194 1.00 95.44 165 TRP A N 1
ATOM 1317 C CA . TRP A 1 165 ? 23.851 6.153 -23.350 1.00 95.44 165 TRP A CA 1
ATOM 1318 C C . TRP A 1 165 ? 23.207 7.303 -22.581 1.00 95.44 165 TRP A C 1
ATOM 1320 O O . TRP A 1 165 ? 23.515 7.489 -21.404 1.00 95.44 165 TRP A O 1
ATOM 1330 N N . LYS A 1 166 ? 22.294 8.044 -23.221 1.00 93.44 166 LYS A N 1
ATOM 1331 C CA . LYS A 1 166 ? 21.547 9.120 -22.558 1.00 93.44 166 LYS A CA 1
ATOM 1332 C C . LYS A 1 166 ? 20.644 8.569 -21.461 1.00 93.44 166 LYS A C 1
ATOM 1334 O O . LYS A 1 166 ? 20.664 9.084 -20.349 1.00 93.44 166 LYS A O 1
ATOM 1339 N N . GLU A 1 167 ? 19.924 7.483 -21.743 1.00 92.56 167 GLU A N 1
ATOM 1340 C CA . GLU A 1 167 ? 19.079 6.822 -20.744 1.00 92.56 167 GLU A CA 1
ATOM 1341 C C . GLU A 1 167 ? 19.911 6.256 -19.586 1.00 92.56 167 GLU A C 1
ATOM 1343 O O . GLU A 1 167 ? 19.567 6.436 -18.420 1.00 92.56 167 GLU A O 1
ATOM 1348 N N . HIS A 1 168 ? 21.052 5.626 -19.879 1.00 93.75 168 HIS A N 1
ATOM 1349 C CA . HIS A 1 168 ? 21.956 5.122 -18.845 1.00 93.75 168 HIS A CA 1
ATOM 1350 C C . HIS A 1 168 ? 22.454 6.258 -17.939 1.00 93.75 168 HIS A C 1
ATOM 1352 O O . HIS A 1 168 ? 22.371 6.146 -16.717 1.00 93.75 168 HIS A O 1
ATOM 1358 N N . ALA A 1 169 ? 22.905 7.371 -18.524 1.00 92.44 169 ALA A N 1
ATOM 1359 C CA . ALA A 1 169 ? 23.340 8.549 -17.779 1.00 92.44 169 ALA A CA 1
ATOM 1360 C C . ALA A 1 169 ? 22.221 9.161 -16.933 1.00 92.44 169 ALA A C 1
ATOM 1362 O O . ALA A 1 169 ? 22.450 9.483 -15.769 1.00 92.44 169 ALA A O 1
ATOM 1363 N N . LYS A 1 170 ? 21.005 9.262 -17.479 1.00 88.06 170 LYS A N 1
ATOM 1364 C CA . LYS A 1 170 ? 19.850 9.808 -16.765 1.00 88.06 170 LYS A CA 1
ATOM 1365 C C . LYS A 1 170 ? 19.509 8.998 -15.515 1.00 88.06 170 LYS A C 1
ATOM 1367 O O . LYS A 1 170 ? 19.335 9.566 -14.438 1.00 88.06 170 LYS A O 1
ATOM 1372 N N . TRP A 1 171 ? 19.383 7.681 -15.655 1.00 86.88 171 TRP A N 1
ATOM 1373 C CA . TRP A 1 171 ? 18.853 6.841 -14.581 1.00 86.88 171 TRP A CA 1
ATOM 1374 C C . TRP A 1 171 ? 19.939 6.309 -13.644 1.00 86.88 171 TRP A C 1
ATOM 1376 O O . TRP A 1 171 ? 19.681 6.151 -12.453 1.00 86.88 171 TRP A O 1
ATOM 1386 N N . PHE A 1 172 ? 21.158 6.071 -14.130 1.00 89.06 172 PHE A N 1
ATOM 1387 C CA . PHE A 1 172 ? 22.256 5.511 -13.333 1.00 89.06 172 PHE A CA 1
ATOM 1388 C C . PHE A 1 172 ? 23.578 6.274 -13.558 1.00 89.06 172 PHE A C 1
ATOM 1390 O O . PHE A 1 172 ? 24.569 5.679 -13.992 1.00 89.06 172 PHE A O 1
ATOM 1397 N N . PRO A 1 173 ? 23.643 7.578 -13.216 1.00 90.19 173 PRO A N 1
ATOM 1398 C CA . PRO A 1 173 ? 24.812 8.432 -13.482 1.00 90.19 173 PRO A CA 1
ATOM 1399 C C . PRO A 1 173 ? 26.087 8.006 -12.736 1.00 90.19 173 PRO A C 1
ATOM 1401 O O . PRO A 1 173 ? 27.196 8.356 -13.137 1.00 90.19 173 PRO A O 1
ATOM 1404 N N . LYS A 1 174 ? 25.941 7.236 -11.651 1.00 88.38 174 LYS A N 1
ATOM 1405 C CA . LYS A 1 174 ? 27.045 6.712 -10.831 1.00 88.38 174 LYS A CA 1
ATOM 1406 C C . LYS A 1 174 ? 27.584 5.357 -11.316 1.00 88.38 174 LYS A C 1
ATOM 1408 O O . LYS A 1 174 ? 28.355 4.717 -10.612 1.00 88.38 174 LYS A O 1
ATOM 1413 N N . CYS A 1 175 ? 27.138 4.863 -12.474 1.00 92.25 175 CYS A N 1
ATOM 1414 C CA . CYS A 1 175 ? 27.600 3.584 -13.008 1.00 92.25 175 CYS A CA 1
ATOM 1415 C C . CYS A 1 175 ? 29.081 3.648 -13.414 1.00 92.25 175 CYS A C 1
ATOM 1417 O O . CYS A 1 175 ? 29.456 4.446 -14.272 1.00 92.25 175 CYS A O 1
ATOM 1419 N N . GLU A 1 176 ? 29.904 2.749 -12.868 1.00 91.62 176 GLU A N 1
ATOM 1420 C CA . GLU A 1 176 ? 31.344 2.680 -13.157 1.00 91.62 176 GLU A CA 1
ATOM 1421 C C . GLU A 1 176 ? 31.635 2.469 -14.651 1.00 91.62 176 GLU A C 1
ATOM 1423 O O . GLU A 1 176 ? 32.511 3.118 -15.218 1.00 91.62 176 GLU A O 1
ATOM 1428 N N . TYR A 1 177 ? 30.876 1.595 -15.327 1.00 93.44 177 TYR A N 1
ATOM 1429 C CA . TYR A 1 177 ? 31.064 1.370 -16.764 1.00 93.44 177 TYR A CA 1
ATOM 1430 C C . TYR A 1 177 ? 30.748 2.621 -17.587 1.00 93.44 177 TYR A C 1
ATOM 1432 O O . TYR A 1 177 ? 31.507 2.961 -18.495 1.00 93.44 177 TYR A O 1
ATOM 1440 N N . LEU A 1 178 ? 29.663 3.324 -17.254 1.00 93.75 178 LEU A N 1
ATOM 1441 C CA . LEU A 1 178 ? 29.300 4.572 -17.920 1.00 93.75 178 LEU A CA 1
ATOM 1442 C C . LEU A 1 178 ? 30.416 5.611 -17.761 1.00 93.75 178 LEU A C 1
ATOM 1444 O O . LEU A 1 178 ? 30.885 6.152 -18.759 1.00 93.75 178 LEU A O 1
ATOM 1448 N N . GLN A 1 179 ? 30.883 5.826 -16.530 1.00 94.00 179 GLN A N 1
ATOM 1449 C CA . GLN A 1 179 ? 31.947 6.785 -16.212 1.00 94.00 179 GLN A CA 1
ATOM 1450 C C . GLN A 1 179 ? 33.296 6.411 -16.845 1.00 94.00 179 GLN A C 1
ATOM 1452 O O . GLN A 1 179 ? 34.109 7.282 -17.129 1.00 94.00 179 GLN A O 1
ATOM 1457 N N . SER A 1 180 ? 33.527 5.125 -17.136 1.00 94.44 180 SER A N 1
ATOM 1458 C CA . SER A 1 180 ? 34.716 4.681 -17.878 1.00 94.44 180 SER A CA 1
ATOM 1459 C C . SER A 1 180 ? 34.659 4.966 -19.388 1.00 94.44 180 SER A C 1
ATOM 1461 O O . SER A 1 180 ? 35.685 4.906 -20.064 1.00 94.44 180 SER A O 1
ATOM 1463 N N . LYS A 1 181 ? 33.467 5.229 -19.942 1.00 94.38 181 LYS A N 1
ATOM 1464 C CA . LYS A 1 181 ? 33.230 5.405 -21.388 1.00 94.38 181 LYS A CA 1
ATOM 1465 C C . LYS A 1 181 ? 32.810 6.818 -21.776 1.00 94.38 181 LYS A C 1
ATOM 1467 O O . LYS A 1 181 ? 32.915 7.164 -22.953 1.00 94.38 181 LYS A O 1
ATOM 1472 N N . LYS A 1 182 ? 32.304 7.597 -20.823 1.00 94.69 182 LYS A N 1
ATOM 1473 C CA . LYS A 1 182 ? 31.795 8.952 -21.018 1.00 94.69 182 LYS A CA 1
ATOM 1474 C C . LYS A 1 182 ? 32.417 9.902 -20.016 1.00 94.69 182 LYS A C 1
ATOM 1476 O O . LYS A 1 182 ? 32.535 9.561 -18.841 1.00 94.69 182 LYS A O 1
ATOM 1481 N N . SER A 1 183 ? 32.819 11.080 -20.491 1.00 93.00 183 SER A N 1
ATOM 1482 C CA . SER A 1 183 ? 33.351 12.117 -19.611 1.00 93.00 183 SER A CA 1
ATOM 1483 C C . SER A 1 183 ? 32.260 12.638 -18.673 1.00 93.00 183 SER A C 1
ATOM 1485 O O . SER A 1 183 ? 31.065 12.525 -18.956 1.00 93.00 183 SER A O 1
ATOM 1487 N N . SER A 1 184 ? 32.669 13.240 -17.554 1.00 89.62 184 SER A N 1
ATOM 1488 C CA . SER A 1 184 ? 31.726 13.882 -16.631 1.00 89.62 184 SER A CA 1
ATOM 1489 C C . SER A 1 184 ? 30.873 14.943 -17.338 1.00 89.62 184 SER A C 1
ATOM 1491 O O . SER A 1 184 ? 29.675 15.032 -17.076 1.00 89.62 184 SER A O 1
ATOM 1493 N N . ASP A 1 185 ? 31.463 15.688 -18.277 1.00 90.69 185 ASP A N 1
ATOM 1494 C CA . ASP A 1 185 ? 30.771 16.730 -19.039 1.00 90.69 185 ASP A CA 1
ATOM 1495 C C . ASP A 1 185 ? 29.749 16.139 -20.019 1.00 90.69 185 ASP A C 1
ATOM 1497 O O . ASP A 1 185 ? 28.629 16.637 -20.109 1.00 90.69 185 ASP A O 1
ATOM 1501 N N . GLU A 1 186 ? 30.079 15.041 -20.714 1.00 89.56 186 GLU A N 1
ATOM 1502 C CA . GLU A 1 186 ? 29.122 14.334 -21.580 1.00 89.56 186 GLU A CA 1
ATOM 1503 C C . GLU A 1 186 ? 27.931 13.797 -20.772 1.00 89.56 186 GLU A C 1
ATOM 1505 O O . GLU A 1 186 ? 26.784 13.902 -21.208 1.00 89.56 186 GLU A O 1
ATOM 1510 N N . ILE A 1 187 ? 28.191 13.226 -19.590 1.00 88.88 187 ILE A N 1
ATOM 1511 C CA . ILE A 1 187 ? 27.145 12.707 -18.698 1.00 88.88 187 ILE A CA 1
ATOM 1512 C C . ILE A 1 187 ? 26.245 13.851 -18.221 1.00 88.88 187 ILE A C 1
ATOM 1514 O O . ILE A 1 187 ? 25.021 13.722 -18.285 1.00 88.88 187 ILE A O 1
ATOM 1518 N N . ALA A 1 188 ? 26.827 14.973 -17.791 1.00 86.69 188 ALA A N 1
ATOM 1519 C CA . ALA A 1 188 ? 26.076 16.157 -17.385 1.00 86.69 188 ALA A CA 1
ATOM 1520 C C . ALA A 1 188 ? 25.207 16.687 -18.535 1.00 86.69 188 ALA A C 1
ATOM 1522 O O . ALA A 1 188 ? 24.001 16.847 -18.358 1.00 86.69 188 ALA A O 1
ATOM 1523 N N . GLN A 1 189 ? 25.767 16.827 -19.741 1.00 87.56 189 GLN A N 1
ATOM 1524 C CA . GLN A 1 189 ? 25.016 17.235 -20.931 1.00 87.56 189 GLN A CA 1
ATOM 1525 C C . GLN A 1 189 ? 23.875 16.267 -21.263 1.00 87.56 189 GLN A C 1
ATOM 1527 O O . GLN A 1 189 ? 22.789 16.693 -21.659 1.00 87.56 189 GLN A O 1
ATOM 1532 N N . TYR A 1 190 ? 24.080 14.956 -21.109 1.00 86.88 190 TYR A N 1
ATOM 1533 C CA . TYR A 1 190 ? 23.016 13.975 -21.323 1.00 86.88 190 TYR A CA 1
ATOM 1534 C C . TYR A 1 190 ? 21.878 14.149 -20.318 1.00 86.88 190 TYR A C 1
ATOM 1536 O O . TYR A 1 190 ? 20.718 14.162 -20.735 1.00 86.88 190 TYR A O 1
ATOM 1544 N N . ILE A 1 191 ? 22.203 14.335 -19.037 1.00 82.50 191 ILE A N 1
ATOM 1545 C CA . ILE A 1 191 ? 21.225 14.571 -17.968 1.00 82.50 191 ILE A CA 1
ATOM 1546 C C . ILE A 1 191 ? 20.468 15.883 -18.203 1.00 82.50 191 ILE A C 1
ATOM 1548 O O . ILE A 1 191 ? 19.245 15.902 -18.083 1.00 82.50 191 ILE A O 1
ATOM 1552 N N . GLU A 1 192 ? 21.168 16.953 -18.576 1.00 78.44 192 GLU A N 1
ATOM 1553 C CA . GLU A 1 192 ? 20.581 18.265 -18.875 1.00 78.44 192 GLU A CA 1
ATOM 1554 C C . GLU A 1 192 ? 19.698 18.240 -20.125 1.00 78.44 192 GLU A C 1
ATOM 1556 O O . GLU A 1 192 ? 18.656 18.888 -20.165 1.00 78.44 192 GLU A O 1
ATOM 1561 N N . SER A 1 193 ? 20.069 17.451 -21.138 1.00 77.50 193 SER A N 1
ATOM 1562 C CA . SER A 1 193 ? 19.267 17.291 -22.356 1.00 77.50 193 SER A CA 1
ATOM 1563 C C . SER A 1 193 ? 17.976 16.492 -22.141 1.00 77.50 193 SER A C 1
ATOM 1565 O O . SER A 1 193 ? 17.122 16.449 -23.032 1.00 77.50 193 SER A O 1
ATOM 1567 N N . TYR A 1 194 ? 17.833 15.833 -20.987 1.00 71.75 194 TYR A N 1
ATOM 1568 C CA . TYR A 1 194 ? 16.697 14.974 -20.696 1.00 71.75 194 TYR A CA 1
ATOM 1569 C C . TYR A 1 194 ? 15.475 15.787 -20.256 1.00 71.75 194 TYR A C 1
ATOM 1571 O O . TYR A 1 194 ? 15.433 16.381 -19.180 1.00 71.75 194 TYR A O 1
ATOM 1579 N N . LYS A 1 195 ? 14.437 15.746 -21.089 1.00 59.00 195 LYS A N 1
ATOM 1580 C CA . LYS A 1 195 ? 13.131 16.369 -20.862 1.00 59.00 195 LYS A CA 1
ATOM 1581 C C . LYS A 1 195 ? 12.273 15.458 -19.973 1.00 59.00 195 LYS A C 1
ATOM 1583 O O . LYS A 1 195 ? 11.628 14.551 -20.491 1.00 59.00 195 LYS A O 1
ATOM 1588 N N . GLY A 1 196 ? 12.327 15.617 -18.648 1.00 59.50 196 GLY A N 1
ATOM 1589 C CA . GLY A 1 196 ? 11.731 14.624 -17.736 1.00 59.50 196 GLY A CA 1
ATOM 1590 C C . GLY A 1 196 ? 12.392 14.520 -16.367 1.00 59.50 196 GLY A C 1
ATOM 1591 O O . GLY A 1 196 ? 13.609 14.356 -16.305 1.00 59.50 196 GLY A O 1
ATOM 1592 N N . PHE A 1 197 ? 11.618 14.486 -15.275 1.00 59.31 197 PHE A N 1
ATOM 1593 C CA . PHE A 1 197 ? 12.059 13.934 -13.977 1.00 59.31 197 PHE A CA 1
ATOM 1594 C C . PHE A 1 197 ? 13.425 14.439 -13.485 1.00 59.31 197 PHE A C 1
ATOM 1596 O O . PHE A 1 197 ? 14.338 13.656 -13.214 1.00 59.31 197 PHE A O 1
ATOM 1603 N N . VAL A 1 198 ? 13.627 15.754 -13.467 1.00 60.69 198 VAL A N 1
ATOM 1604 C CA . VAL A 1 198 ? 14.931 16.346 -13.147 1.00 60.69 198 VAL A CA 1
ATOM 1605 C C . VAL A 1 198 ? 15.331 16.014 -11.702 1.00 60.69 198 VAL A C 1
ATOM 1607 O O . VAL A 1 198 ? 14.487 16.014 -10.817 1.00 60.69 198 VAL A O 1
ATOM 1610 N N . ASP A 1 199 ? 16.599 15.649 -11.490 1.00 62.16 199 ASP A N 1
ATOM 1611 C CA . ASP A 1 199 ? 17.169 15.146 -10.220 1.00 62.16 199 ASP A CA 1
ATOM 1612 C C . ASP A 1 199 ? 16.584 13.827 -9.679 1.00 62.16 199 ASP A C 1
ATOM 1614 O O . ASP A 1 199 ? 17.044 13.315 -8.659 1.00 62.16 199 ASP A O 1
ATOM 1618 N N . VAL A 1 200 ? 15.641 13.213 -10.396 1.00 66.69 200 VAL A N 1
ATOM 1619 C CA . VAL A 1 200 ? 15.165 11.858 -10.113 1.00 66.69 200 VAL A CA 1
ATOM 1620 C C . VAL A 1 200 ? 16.022 10.853 -10.884 1.00 66.69 200 VAL A C 1
ATOM 1622 O O . VAL A 1 200 ? 16.224 10.964 -12.095 1.00 66.69 200 VAL A O 1
ATOM 1625 N N . THR A 1 201 ? 16.509 9.844 -10.170 1.00 77.62 201 THR A N 1
ATOM 1626 C CA . THR A 1 201 ? 17.381 8.775 -10.685 1.00 77.62 201 THR A CA 1
ATOM 1627 C C . THR A 1 201 ? 16.779 7.400 -10.409 1.00 77.62 201 THR A C 1
ATOM 1629 O O . THR A 1 201 ? 15.847 7.264 -9.617 1.00 77.62 201 THR A O 1
ATOM 1632 N N . GLY A 1 202 ? 17.351 6.352 -11.003 1.00 68.00 202 GLY A N 1
ATOM 1633 C CA . GLY A 1 202 ? 16.983 4.956 -10.763 1.00 68.00 202 GLY A CA 1
ATOM 1634 C C . GLY A 1 202 ? 16.989 4.558 -9.285 1.00 68.00 202 GLY A C 1
ATOM 1635 O O . GLY A 1 202 ? 16.146 3.766 -8.873 1.00 68.00 202 GLY A O 1
ATOM 1636 N N . GLU A 1 203 ? 17.861 5.160 -8.467 1.00 69.50 203 GLU A N 1
ATOM 1637 C CA . GLU A 1 203 ? 17.924 4.924 -7.014 1.00 69.50 203 GLU A CA 1
ATOM 1638 C C . GLU A 1 203 ? 16.582 5.228 -6.320 1.00 69.50 203 GLU A C 1
ATOM 1640 O O . GLU A 1 203 ? 16.170 4.484 -5.431 1.00 69.50 203 GLU A O 1
ATOM 1645 N N . HIS A 1 204 ? 15.849 6.253 -6.767 1.00 63.72 204 HIS A N 1
ATOM 1646 C CA . HIS A 1 204 ? 14.560 6.641 -6.183 1.00 63.72 204 HIS A CA 1
ATOM 1647 C C . HIS A 1 204 ? 13.480 5.571 -6.404 1.00 63.72 204 HIS A C 1
ATOM 1649 O O . HIS A 1 204 ? 12.651 5.333 -5.526 1.00 63.72 204 HIS A O 1
ATOM 1655 N N . PHE A 1 205 ? 13.519 4.871 -7.542 1.00 64.69 205 PHE A N 1
ATOM 1656 C CA . PHE A 1 205 ? 12.572 3.797 -7.862 1.00 64.69 205 PHE A CA 1
ATOM 1657 C C . PHE A 1 205 ? 12.952 2.489 -7.183 1.00 64.69 205 PHE A C 1
ATOM 1659 O O . PHE A 1 205 ? 12.083 1.819 -6.634 1.00 64.69 205 PHE A O 1
ATOM 1666 N N . VAL A 1 206 ? 14.247 2.158 -7.146 1.00 58.16 206 VAL A N 1
ATOM 1667 C CA . VAL A 1 206 ? 14.735 0.966 -6.440 1.00 58.16 206 VAL A CA 1
ATOM 1668 C C . VAL A 1 206 ? 14.386 1.062 -4.951 1.00 58.16 206 VAL A C 1
ATOM 1670 O O . VAL A 1 206 ? 13.803 0.129 -4.406 1.00 58.16 206 VAL A O 1
ATOM 1673 N N . ASN A 1 207 ? 14.625 2.213 -4.315 1.00 46.81 207 ASN A N 1
ATOM 1674 C CA . ASN A 1 207 ? 14.276 2.445 -2.909 1.00 46.81 207 ASN A CA 1
ATOM 1675 C C . ASN A 1 207 ? 12.754 2.468 -2.669 1.00 46.81 207 ASN A C 1
ATOM 1677 O O . ASN A 1 207 ? 12.282 1.994 -1.636 1.00 46.81 207 ASN A O 1
ATOM 1681 N N . SER A 1 208 ? 11.972 2.989 -3.623 1.00 41.47 208 SER A N 1
ATOM 1682 C CA . SER A 1 208 ? 10.504 2.981 -3.569 1.00 41.47 208 SER A CA 1
ATOM 1683 C C . SER A 1 208 ? 9.922 1.569 -3.704 1.00 41.47 208 SER A C 1
ATOM 1685 O O . SER A 1 208 ? 8.961 1.248 -3.013 1.00 41.47 208 SER A O 1
ATOM 1687 N N . TRP A 1 209 ? 10.509 0.683 -4.513 1.00 49.75 209 TRP A N 1
ATOM 1688 C CA . TRP A 1 209 ? 10.053 -0.709 -4.630 1.00 49.75 209 TRP A CA 1
ATOM 1689 C C . TRP A 1 209 ? 10.372 -1.560 -3.410 1.00 49.75 209 TRP A C 1
ATOM 1691 O O . TRP A 1 209 ? 9.530 -2.368 -3.035 1.00 49.75 209 TRP A O 1
ATOM 1701 N N . PHE A 1 210 ? 11.491 -1.305 -2.725 1.00 36.53 210 PHE A N 1
ATOM 1702 C CA . PHE A 1 210 ? 11.721 -1.869 -1.391 1.00 36.53 210 PHE A CA 1
ATOM 1703 C C . PHE A 1 210 ? 10.618 -1.461 -0.394 1.00 36.53 210 PHE A C 1
ATOM 1705 O O . PHE A 1 210 ? 10.279 -2.242 0.489 1.00 36.53 210 PHE A O 1
ATOM 1712 N N . LYS A 1 211 ? 10.004 -0.276 -0.561 1.00 34.91 211 LYS A N 1
ATOM 1713 C CA . LYS A 1 211 ? 8.816 0.149 0.206 1.00 34.91 211 LYS A CA 1
ATOM 1714 C C . LYS A 1 211 ? 7.492 -0.414 -0.349 1.00 34.91 211 LYS A C 1
ATOM 1716 O O . LYS A 1 211 ? 6.577 -0.664 0.426 1.00 34.91 211 LYS A O 1
ATOM 1721 N N . ARG A 1 212 ? 7.375 -0.635 -1.668 1.00 40.22 212 ARG A N 1
ATOM 1722 C CA . ARG A 1 212 ? 6.165 -1.146 -2.357 1.00 40.22 212 ARG A CA 1
ATOM 1723 C C . ARG A 1 212 ? 5.970 -2.657 -2.192 1.00 40.22 212 ARG A C 1
ATOM 1725 O O . ARG A 1 212 ? 4.832 -3.093 -2.097 1.00 40.22 212 ARG A O 1
ATOM 1732 N N . GLU A 1 213 ? 7.045 -3.444 -2.097 1.00 33.34 213 GLU A N 1
ATOM 1733 C CA . GLU A 1 213 ? 6.982 -4.882 -1.764 1.00 33.34 213 GLU A CA 1
ATOM 1734 C C . GLU A 1 213 ? 6.421 -5.141 -0.350 1.00 33.34 213 GLU A C 1
ATOM 1736 O O . GLU A 1 213 ? 5.952 -6.244 -0.076 1.00 33.34 213 GLU A O 1
ATOM 1741 N N . LEU A 1 214 ? 6.387 -4.122 0.521 1.00 33.56 214 LEU A N 1
ATOM 1742 C CA . LEU A 1 214 ? 5.761 -4.184 1.847 1.00 33.56 214 LEU A CA 1
ATOM 1743 C C . LEU A 1 214 ? 4.234 -3.946 1.840 1.00 33.56 214 LEU A C 1
ATOM 1745 O O . LEU A 1 214 ? 3.584 -4.180 2.857 1.00 33.56 214 LEU A O 1
ATOM 1749 N N . LEU A 1 215 ? 3.648 -3.482 0.728 1.00 30.86 215 LEU A N 1
ATOM 1750 C CA . LEU A 1 215 ? 2.244 -3.064 0.635 1.00 30.86 215 LEU A CA 1
ATOM 1751 C C . LEU A 1 215 ? 1.514 -3.882 -0.438 1.00 30.86 215 LEU A C 1
ATOM 1753 O O . LEU A 1 215 ? 1.616 -3.605 -1.632 1.00 30.86 215 LEU A O 1
ATOM 1757 N N . MET A 1 216 ? 0.744 -4.894 -0.031 1.00 30.47 216 MET A N 1
ATOM 1758 C CA . MET A 1 216 ? -0.092 -5.643 -0.972 1.00 30.47 216 MET A CA 1
ATOM 1759 C C . MET A 1 216 ? -1.481 -5.011 -1.113 1.00 30.47 216 MET A C 1
ATOM 1761 O O . MET A 1 216 ? -2.266 -4.995 -0.172 1.00 30.47 216 MET A O 1
ATOM 1765 N N . ALA A 1 217 ? -1.747 -4.628 -2.364 1.00 31.23 217 ALA A N 1
ATOM 1766 C CA . ALA A 1 217 ? -3.021 -4.570 -3.077 1.00 31.23 217 ALA A CA 1
ATOM 1767 C C . ALA A 1 217 ? -4.071 -3.514 -2.674 1.00 31.23 217 ALA A C 1
ATOM 1769 O O . ALA A 1 217 ? -4.821 -3.671 -1.718 1.00 31.23 217 ALA A O 1
ATOM 1770 N N . SER A 1 218 ? -4.278 -2.553 -3.579 1.00 30.11 218 SER A N 1
ATOM 1771 C CA . SER A 1 218 ? -5.627 -2.116 -3.951 1.00 30.11 218 SER A CA 1
ATOM 1772 C C . SER A 1 218 ? -5.900 -2.605 -5.374 1.00 30.11 218 SER A C 1
ATOM 1774 O O . SER A 1 218 ? -5.147 -2.300 -6.296 1.00 30.11 218 SER A O 1
ATOM 1776 N N . ALA A 1 219 ? -6.976 -3.372 -5.550 1.00 30.98 219 ALA A N 1
ATOM 1777 C CA . ALA A 1 219 ? -7.423 -3.910 -6.836 1.00 30.98 219 ALA A CA 1
ATOM 1778 C C . ALA A 1 219 ? -8.112 -2.864 -7.740 1.00 30.98 219 ALA A C 1
ATOM 1780 O O . ALA A 1 219 ? -8.691 -3.229 -8.757 1.00 30.98 219 ALA A O 1
ATOM 1781 N N . TYR A 1 220 ? -8.045 -1.575 -7.395 1.00 40.47 220 TYR A N 1
ATOM 1782 C CA . TYR A 1 220 ? -8.532 -0.470 -8.221 1.00 40.47 220 TYR A CA 1
ATOM 1783 C C . TYR A 1 220 ? -7.696 0.789 -7.974 1.00 40.47 220 TYR A C 1
ATOM 1785 O O . TYR A 1 220 ? -8.185 1.746 -7.388 1.00 40.47 220 TYR A O 1
ATOM 1793 N N . CYS A 1 221 ? -6.433 0.829 -8.397 1.00 34.88 221 CYS A N 1
ATOM 1794 C CA . CYS A 1 221 ? -5.657 2.071 -8.376 1.00 34.88 221 CYS A CA 1
ATOM 1795 C C . CYS A 1 221 ? -4.651 2.095 -9.529 1.00 34.88 221 CYS A C 1
ATOM 1797 O O . CYS A 1 221 ? -3.941 1.122 -9.756 1.00 34.88 221 CYS A O 1
ATOM 1799 N N . ASN A 1 222 ? -4.577 3.228 -10.232 1.00 46.03 222 ASN A N 1
ATOM 1800 C CA . ASN A 1 222 ? -3.493 3.555 -11.155 1.00 46.03 222 ASN A CA 1
ATOM 1801 C C . ASN A 1 222 ? -2.134 3.237 -10.507 1.00 46.03 222 ASN A C 1
ATOM 1803 O O . ASN A 1 222 ? -1.788 3.855 -9.503 1.00 46.03 222 ASN A O 1
ATOM 1807 N N . ASP A 1 223 ? -1.361 2.332 -11.114 1.00 50.22 223 ASP A N 1
ATOM 1808 C CA . ASP A 1 223 ? -0.025 1.852 -10.701 1.00 50.22 223 ASP A CA 1
ATOM 1809 C C . ASP A 1 223 ? 1.089 2.931 -10.709 1.00 50.22 223 ASP A C 1
ATOM 1811 O O . ASP A 1 223 ? 2.286 2.639 -10.793 1.00 50.22 223 ASP A O 1
ATOM 1815 N N . SER A 1 224 ? 0.709 4.206 -10.618 1.00 55.81 224 SER A N 1
ATOM 1816 C CA . SER A 1 224 ? 1.608 5.348 -10.666 1.00 55.81 224 SER A CA 1
ATOM 1817 C C . SER A 1 224 ? 2.368 5.523 -9.365 1.00 55.81 224 SER A C 1
ATOM 1819 O O . SER A 1 224 ? 1.789 5.764 -8.308 1.00 55.81 224 SER A O 1
ATOM 1821 N N . VAL A 1 225 ? 3.697 5.521 -9.462 1.00 57.47 225 VAL A N 1
ATOM 1822 C CA . VAL A 1 225 ? 4.587 5.966 -8.378 1.00 57.47 225 VAL A CA 1
ATOM 1823 C C . VAL A 1 225 ? 4.284 7.410 -7.945 1.00 57.47 225 VAL A C 1
ATOM 1825 O O . VAL A 1 225 ? 4.476 7.767 -6.787 1.00 57.47 225 VAL A O 1
ATOM 1828 N N . PHE A 1 226 ? 3.712 8.215 -8.847 1.00 64.44 226 PHE A N 1
ATOM 1829 C CA . PHE A 1 226 ? 3.262 9.579 -8.580 1.00 64.44 226 PHE A CA 1
ATOM 1830 C C . PHE A 1 226 ? 1.889 9.649 -7.913 1.00 64.44 226 PHE A C 1
ATOM 1832 O O . PHE A 1 226 ? 1.356 10.743 -7.801 1.00 64.44 226 PHE A O 1
ATOM 1839 N N . ALA A 1 227 ? 1.304 8.538 -7.451 1.00 63.31 227 ALA A N 1
ATOM 1840 C CA . ALA A 1 227 ? 0.187 8.588 -6.504 1.00 63.31 227 ALA A CA 1
ATOM 1841 C C . ALA A 1 227 ? 0.617 9.212 -5.161 1.00 63.31 227 ALA A C 1
ATOM 1843 O O . ALA A 1 227 ? -0.175 9.904 -4.522 1.00 63.31 227 ALA A O 1
ATOM 1844 N N . ASN A 1 228 ? 1.890 9.055 -4.781 1.00 59.56 228 ASN A N 1
ATOM 1845 C CA . ASN A 1 228 ? 2.477 9.728 -3.626 1.00 59.56 228 ASN A CA 1
ATOM 1846 C C . ASN A 1 228 ? 2.719 11.221 -3.935 1.00 59.56 228 ASN A C 1
ATOM 1848 O O . ASN A 1 228 ? 3.438 11.558 -4.876 1.00 59.56 228 ASN A O 1
ATOM 1852 N N . GLU A 1 229 ? 2.119 12.109 -3.140 1.00 69.31 229 GLU A N 1
ATOM 1853 C CA . GLU A 1 229 ? 2.235 13.564 -3.302 1.00 69.31 229 GLU A CA 1
ATOM 1854 C C . GLU A 1 229 ? 3.639 14.104 -3.036 1.00 69.31 229 GLU A C 1
ATOM 1856 O O . GLU A 1 229 ? 4.088 14.979 -3.767 1.00 69.31 229 GLU A O 1
ATOM 1861 N N . GLU A 1 230 ? 4.353 13.565 -2.051 1.00 63.59 230 GLU A N 1
ATOM 1862 C CA . GLU A 1 230 ? 5.722 13.966 -1.722 1.00 63.59 230 GLU A CA 1
ATOM 1863 C C . GLU A 1 230 ? 6.664 13.701 -2.905 1.00 63.59 230 GLU A C 1
ATOM 1865 O O . GLU A 1 230 ? 7.445 14.568 -3.290 1.00 63.59 230 GLU A O 1
ATOM 1870 N N . LEU A 1 231 ? 6.498 12.557 -3.580 1.00 64.94 231 LEU A N 1
ATOM 1871 C CA . LEU A 1 231 ? 7.238 12.250 -4.808 1.00 64.94 231 LEU A CA 1
ATOM 1872 C C . LEU A 1 231 ? 6.857 13.171 -5.972 1.00 64.94 231 LEU A C 1
ATOM 1874 O O . LEU A 1 231 ? 7.719 13.501 -6.786 1.00 64.94 231 LEU A O 1
ATOM 1878 N N . ARG A 1 232 ? 5.591 13.606 -6.071 1.00 81.50 232 ARG A N 1
ATOM 1879 C CA . ARG A 1 232 ? 5.198 14.638 -7.047 1.00 81.50 232 ARG A CA 1
ATOM 1880 C C . ARG A 1 232 ? 5.848 15.971 -6.707 1.00 81.50 232 ARG A C 1
ATOM 1882 O O . ARG A 1 232 ? 6.390 16.610 -7.601 1.00 81.50 232 ARG A O 1
ATOM 1889 N N . LEU A 1 233 ? 5.833 16.375 -5.441 1.00 76.81 233 LEU A N 1
ATOM 1890 C CA . LEU A 1 233 ? 6.420 17.627 -4.976 1.00 76.81 233 LEU A CA 1
ATOM 1891 C C . LEU A 1 233 ? 7.927 17.676 -5.253 1.00 76.81 233 LEU A C 1
ATOM 1893 O O . LEU A 1 233 ? 8.430 18.684 -5.745 1.00 76.81 233 LEU A O 1
ATOM 1897 N N . ASP A 1 234 ? 8.622 16.559 -5.042 1.00 72.06 234 ASP A N 1
ATOM 1898 C CA . ASP A 1 234 ? 10.046 16.409 -5.337 1.00 72.06 234 ASP A CA 1
ATOM 1899 C C . ASP A 1 234 ? 10.396 16.696 -6.802 1.00 72.06 234 ASP A C 1
ATOM 1901 O O . ASP A 1 234 ? 11.488 17.194 -7.087 1.00 72.06 234 ASP A O 1
ATOM 1905 N N . THR A 1 235 ? 9.474 16.442 -7.739 1.00 74.31 235 THR A N 1
ATOM 1906 C CA . THR A 1 235 ? 9.715 16.749 -9.156 1.00 74.31 235 THR A CA 1
ATOM 1907 C C . THR A 1 235 ? 9.869 18.247 -9.418 1.00 74.31 235 THR A C 1
ATOM 1909 O O . THR A 1 235 ? 10.525 18.614 -10.386 1.00 74.31 235 THR A O 1
ATOM 1912 N N . PHE A 1 236 ? 9.343 19.125 -8.556 1.00 79.62 236 PHE A N 1
ATOM 1913 C CA . PHE A 1 236 ? 9.339 20.580 -8.749 1.00 79.62 236 PHE A CA 1
ATOM 1914 C C . PHE A 1 236 ? 10.627 21.295 -8.298 1.00 79.62 236 PHE A C 1
ATOM 1916 O O . PHE A 1 236 ? 10.684 22.523 -8.335 1.00 79.62 236 PHE A O 1
ATOM 1923 N N . LYS A 1 237 ? 11.692 20.574 -7.918 1.00 77.75 237 LYS A N 1
ATOM 1924 C CA . LYS A 1 237 ? 12.967 21.173 -7.458 1.00 77.75 237 LYS A CA 1
ATOM 1925 C C . LYS A 1 237 ? 13.595 22.163 -8.449 1.00 77.75 237 LYS A C 1
ATOM 1927 O O . LYS A 1 237 ? 14.219 23.127 -8.021 1.00 77.75 237 LYS A O 1
ATOM 1932 N N . LYS A 1 238 ? 13.405 21.952 -9.759 1.00 72.12 238 LYS A N 1
ATOM 1933 C CA . LYS A 1 238 ? 13.857 22.864 -10.835 1.00 72.12 238 LYS A CA 1
ATOM 1934 C C . LYS A 1 238 ? 12.707 23.540 -11.583 1.00 72.12 238 LYS A C 1
ATOM 1936 O O . LYS A 1 238 ? 12.829 23.836 -12.771 1.00 72.12 238 LYS A O 1
ATOM 1941 N N . TRP A 1 239 ? 11.572 23.728 -10.918 1.00 80.25 239 TRP A N 1
ATOM 1942 C CA . TRP A 1 239 ? 10.440 24.455 -11.483 1.00 80.25 239 TRP A CA 1
ATOM 1943 C C . TRP A 1 239 ? 10.861 25.891 -11.857 1.00 80.25 239 TRP A C 1
ATOM 1945 O O . TRP A 1 239 ? 11.559 26.540 -11.071 1.00 80.25 239 TRP A O 1
ATOM 1955 N N . PRO A 1 240 ? 10.510 26.403 -13.051 1.00 75.62 240 PRO A N 1
ATOM 1956 C CA . PRO A 1 240 ? 10.969 27.714 -13.502 1.00 75.62 240 PRO A CA 1
ATOM 1957 C C . PRO A 1 240 ? 10.489 28.829 -12.561 1.00 75.62 240 PRO A C 1
ATOM 1959 O O . PRO A 1 240 ? 9.296 29.108 -12.466 1.00 75.62 240 PRO A O 1
ATOM 1962 N N . HIS A 1 241 ? 11.437 29.530 -11.925 1.00 56.72 241 HIS A N 1
ATOM 1963 C CA . HIS A 1 241 ? 11.199 30.599 -10.937 1.00 56.72 241 HIS A CA 1
ATOM 1964 C C . HIS A 1 241 ? 10.285 31.752 -11.400 1.00 56.72 241 HIS A C 1
ATOM 1966 O O . HIS A 1 241 ? 9.821 32.525 -10.569 1.00 56.72 241 HIS A O 1
ATOM 1972 N N . LYS A 1 242 ? 10.019 31.887 -12.705 1.00 55.31 242 LYS A N 1
ATOM 1973 C CA . LYS A 1 242 ? 9.184 32.959 -13.277 1.00 55.31 242 LYS A CA 1
ATOM 1974 C C . LYS A 1 242 ? 7.673 32.712 -13.187 1.00 55.31 242 LYS A C 1
ATOM 1976 O O . LYS A 1 242 ? 6.913 33.569 -13.609 1.00 55.31 242 LYS A O 1
ATOM 1981 N N . SER A 1 243 ? 7.244 31.554 -12.695 1.00 57.75 243 SER A N 1
ATOM 1982 C CA . SER A 1 243 ? 5.842 31.114 -12.764 1.00 57.75 243 SER A CA 1
ATOM 1983 C C . SER A 1 243 ? 4.989 31.507 -11.550 1.00 57.75 243 SER A C 1
ATOM 1985 O O . SER A 1 243 ? 3.790 31.271 -11.588 1.00 57.75 243 SER A O 1
ATOM 1987 N N . GLY A 1 244 ? 5.562 32.095 -10.484 1.00 55.38 244 GLY A N 1
ATOM 1988 C CA . GLY A 1 244 ? 4.838 32.651 -9.313 1.00 55.38 244 GLY A CA 1
ATOM 1989 C C . GLY A 1 244 ? 4.048 31.645 -8.449 1.00 55.38 244 GLY A C 1
ATOM 1990 O O . GLY A 1 244 ? 3.757 31.890 -7.281 1.00 55.38 244 GLY A O 1
ATOM 1991 N N . LEU A 1 245 ? 3.756 30.472 -9.000 1.00 61.44 245 LEU A N 1
ATOM 1992 C CA . LEU A 1 245 ? 2.873 29.457 -8.462 1.00 61.44 245 LEU A CA 1
ATOM 1993 C C . LEU A 1 245 ? 3.542 28.605 -7.390 1.00 61.44 245 LEU A C 1
ATOM 1995 O O . LEU A 1 245 ? 4.673 28.130 -7.521 1.00 61.44 245 LEU A O 1
ATOM 1999 N N . LYS A 1 246 ? 2.786 28.341 -6.324 1.00 72.12 246 LYS A N 1
ATOM 2000 C CA . LYS A 1 246 ? 3.214 27.449 -5.247 1.00 72.12 246 LYS A CA 1
ATOM 2001 C C . LYS A 1 246 ? 3.233 26.013 -5.773 1.00 72.12 246 LYS A C 1
ATOM 2003 O O . LYS A 1 246 ? 2.184 25.405 -5.961 1.00 72.12 246 LYS A O 1
ATOM 2008 N N . THR A 1 247 ? 4.420 25.436 -5.929 1.00 80.56 247 THR A N 1
ATOM 2009 C CA . THR A 1 247 ? 4.647 24.050 -6.395 1.00 80.56 247 THR A CA 1
ATOM 2010 C C . THR A 1 247 ? 3.882 22.997 -5.585 1.00 80.56 247 THR A C 1
ATOM 2012 O O . THR A 1 247 ? 3.425 21.995 -6.131 1.00 80.56 247 THR A O 1
ATOM 2015 N N . ALA A 1 248 ? 3.637 23.264 -4.299 1.00 78.00 248 ALA A N 1
ATOM 2016 C CA . ALA A 1 248 ? 2.784 22.437 -3.450 1.00 78.00 248 ALA A CA 1
ATOM 2017 C C . ALA A 1 248 ? 1.308 22.406 -3.900 1.00 78.00 248 ALA A C 1
ATOM 2019 O O . ALA A 1 248 ? 0.649 21.387 -3.735 1.00 78.00 248 ALA A O 1
ATOM 2020 N N . ALA A 1 249 ? 0.775 23.487 -4.481 1.00 78.12 249 ALA A N 1
ATOM 2021 C CA . ALA A 1 249 ? -0.586 23.512 -5.023 1.00 78.12 249 ALA A CA 1
ATOM 2022 C C . ALA A 1 249 ? -0.704 22.653 -6.293 1.00 78.12 249 ALA A C 1
ATOM 2024 O O . ALA A 1 249 ? -1.651 21.882 -6.416 1.00 78.12 249 ALA A O 1
ATOM 2025 N N . LEU A 1 250 ? 0.300 22.704 -7.177 1.00 85.06 250 LEU A N 1
ATOM 2026 C CA . LEU A 1 250 ? 0.390 21.829 -8.352 1.00 85.06 250 LEU A CA 1
ATOM 2027 C C . LEU A 1 250 ? 0.452 20.347 -7.925 1.00 85.06 250 LEU A C 1
ATOM 2029 O O . LEU A 1 250 ? -0.330 19.527 -8.407 1.00 85.06 250 LEU A O 1
ATOM 2033 N N . ALA A 1 251 ? 1.304 20.012 -6.947 1.00 81.62 251 ALA A N 1
ATOM 2034 C CA . ALA A 1 251 ? 1.402 18.658 -6.392 1.00 81.62 251 ALA A CA 1
ATOM 2035 C C . ALA A 1 251 ? 0.083 18.157 -5.769 1.00 81.62 251 ALA A C 1
ATOM 2037 O O . ALA A 1 251 ? -0.323 17.014 -6.031 1.00 81.62 251 ALA A O 1
ATOM 2038 N N . ARG A 1 252 ? -0.611 19.017 -5.005 1.00 78.06 252 ARG A N 1
ATOM 2039 C CA . ARG A 1 252 ? -1.937 18.745 -4.418 1.00 78.06 252 ARG A CA 1
ATOM 2040 C C . ARG A 1 252 ? -3.031 18.560 -5.462 1.00 78.06 252 ARG A C 1
ATOM 2042 O O . ARG A 1 252 ? -3.860 17.674 -5.303 1.00 78.06 252 ARG A O 1
ATOM 2049 N N . ALA A 1 253 ? -2.996 19.307 -6.565 1.00 82.06 253 ALA A N 1
ATOM 2050 C CA . ALA A 1 253 ? -3.905 19.128 -7.703 1.00 82.06 253 ALA A CA 1
ATOM 2051 C C . ALA A 1 253 ? -3.641 17.829 -8.498 1.00 82.06 253 ALA A C 1
ATOM 2053 O O . ALA A 1 253 ? -4.209 17.612 -9.573 1.00 82.06 253 ALA A O 1
ATOM 2054 N N . GLY A 1 254 ? -2.777 16.949 -7.981 1.00 81.12 254 GLY A N 1
ATOM 2055 C CA . GLY A 1 254 ? -2.424 15.675 -8.589 1.00 81.12 254 GLY A CA 1
ATOM 2056 C C . GLY A 1 254 ? -1.437 15.818 -9.746 1.00 81.12 254 GLY A C 1
ATOM 2057 O O . GLY A 1 254 ? -1.341 14.902 -10.563 1.00 81.12 254 GLY A O 1
ATOM 2058 N N . LEU A 1 255 ? -0.724 16.942 -9.847 1.00 84.62 255 LEU A N 1
ATOM 2059 C CA . LEU A 1 255 ? 0.183 17.246 -10.951 1.00 84.62 255 LEU A CA 1
ATOM 2060 C C . LEU A 1 255 ? 1.640 17.048 -10.511 1.00 84.62 255 LEU A C 1
ATOM 2062 O O . LEU A 1 255 ? 2.015 17.383 -9.394 1.00 84.62 255 LEU A O 1
ATOM 2066 N N . PHE A 1 256 ? 2.476 16.495 -11.381 1.00 82.06 256 PHE A N 1
ATOM 2067 C CA . PHE A 1 256 ? 3.928 16.451 -11.202 1.00 82.06 256 PHE A CA 1
ATOM 2068 C C . PHE A 1 256 ? 4.610 17.218 -12.333 1.00 82.06 256 PHE A C 1
ATOM 2070 O O . PHE A 1 256 ? 4.093 17.283 -13.452 1.00 82.06 256 PHE A O 1
ATOM 2077 N N . TYR A 1 257 ? 5.767 17.809 -12.053 1.00 82.38 257 TYR A N 1
ATOM 2078 C CA . TYR A 1 257 ? 6.536 18.526 -13.055 1.00 82.38 257 TYR A CA 1
ATOM 2079 C C . TYR A 1 257 ? 7.145 17.552 -14.056 1.00 82.38 257 TYR A C 1
ATOM 2081 O O . TYR A 1 257 ? 7.849 16.605 -13.696 1.00 82.38 257 TYR A O 1
ATOM 2089 N N . THR A 1 258 ? 6.917 17.815 -15.340 1.00 68.19 258 THR A N 1
ATOM 2090 C CA . THR A 1 258 ? 7.497 17.005 -16.412 1.00 68.19 258 THR A CA 1
ATOM 2091 C C . THR A 1 258 ? 8.964 17.332 -16.670 1.00 68.19 258 THR A C 1
ATOM 2093 O O . THR A 1 258 ? 9.591 16.641 -17.457 1.00 68.19 258 THR A O 1
ATOM 2096 N N . GLY A 1 259 ? 9.548 18.356 -16.042 1.00 65.75 259 GLY A N 1
ATOM 2097 C CA . GLY A 1 259 ? 10.931 18.757 -16.312 1.00 65.75 259 GLY A CA 1
ATOM 2098 C C . GLY A 1 259 ? 11.118 19.577 -17.593 1.00 65.75 259 GLY A C 1
ATOM 2099 O O . GLY A 1 259 ? 12.258 19.781 -18.001 1.00 65.75 259 GLY A O 1
ATOM 2100 N N . VAL A 1 260 ? 10.034 20.005 -18.247 1.00 67.00 260 VAL A N 1
ATOM 2101 C CA . VAL A 1 260 ? 10.058 20.786 -19.492 1.00 67.00 260 VAL A CA 1
ATOM 2102 C C . VAL A 1 260 ? 9.256 22.063 -19.302 1.00 67.00 260 VAL A C 1
ATOM 2104 O O . VAL A 1 260 ? 8.065 21.977 -19.023 1.00 67.00 260 VAL A O 1
ATOM 2107 N N . GLU A 1 261 ? 9.896 23.220 -19.501 1.00 77.62 261 GLU A N 1
ATOM 2108 C CA . GLU A 1 261 ? 9.266 24.546 -19.379 1.00 77.62 261 GLU A CA 1
ATOM 2109 C C . GLU A 1 261 ? 8.452 24.663 -18.079 1.00 77.62 261 GLU A C 1
ATOM 2111 O O . GLU A 1 261 ? 8.991 24.411 -17.006 1.00 77.62 261 GLU A O 1
ATOM 2116 N N . ASP A 1 262 ? 7.173 25.018 -18.157 1.00 80.38 262 ASP A N 1
ATOM 2117 C CA . ASP A 1 262 ? 6.218 24.992 -17.050 1.00 80.38 262 ASP A CA 1
ATOM 2118 C C . ASP A 1 262 ? 5.176 23.869 -17.227 1.00 80.38 262 ASP A C 1
ATOM 2120 O O . ASP A 1 262 ? 4.055 23.931 -16.732 1.00 80.38 262 ASP A O 1
ATOM 2124 N N . ILE A 1 263 ? 5.526 22.799 -17.940 1.00 77.81 263 ILE A N 1
ATOM 2125 C CA . ILE A 1 263 ? 4.583 21.722 -18.232 1.00 77.81 263 ILE A CA 1
ATOM 2126 C C . ILE A 1 263 ? 4.484 20.779 -17.030 1.00 77.81 263 ILE A C 1
ATOM 2128 O O . ILE A 1 263 ? 5.459 20.125 -16.636 1.00 77.81 263 ILE A O 1
ATOM 2132 N N . VAL A 1 264 ? 3.276 20.614 -16.502 1.00 83.06 264 VAL A N 1
ATOM 2133 C CA . VAL A 1 264 ? 2.942 19.626 -15.466 1.00 83.06 264 VAL A CA 1
ATOM 2134 C C . VAL A 1 264 ? 2.008 18.558 -16.011 1.00 83.06 264 VAL A C 1
ATOM 2136 O O . VAL A 1 264 ? 1.268 18.795 -16.964 1.00 83.06 264 VAL A O 1
ATOM 2139 N N . GLN A 1 265 ? 2.032 17.369 -15.415 1.00 78.00 265 GLN A N 1
ATOM 2140 C CA . GLN A 1 265 ? 1.203 16.243 -15.829 1.00 78.00 265 GLN A CA 1
ATOM 2141 C C . GLN A 1 265 ? 0.477 15.617 -14.641 1.00 78.00 265 GLN A C 1
ATOM 2143 O O . GLN A 1 265 ? 1.063 15.392 -13.587 1.00 78.00 265 GLN A O 1
ATOM 2148 N N . CYS A 1 266 ? -0.802 15.290 -14.814 1.00 81.19 266 CYS A N 1
ATOM 2149 C CA . CYS A 1 266 ? -1.572 14.619 -13.779 1.00 81.19 266 CYS A CA 1
ATOM 2150 C C . CYS A 1 266 ? -1.192 13.139 -13.641 1.00 81.19 266 CYS A C 1
ATOM 2152 O O . CYS A 1 266 ? -1.234 12.389 -14.619 1.00 81.19 266 CYS A O 1
ATOM 2154 N N . PHE A 1 267 ? -0.960 12.668 -12.411 1.00 70.56 267 PHE A N 1
ATOM 2155 C CA . PHE A 1 267 ? -0.692 11.250 -12.137 1.00 70.56 267 PHE A CA 1
ATOM 2156 C C . PHE A 1 267 ? -1.894 10.329 -12.403 1.00 70.56 267 PHE A C 1
ATOM 2158 O O . PHE A 1 267 ? -1.726 9.118 -12.441 1.00 70.56 267 PHE A O 1
ATOM 2165 N N . SER A 1 268 ? -3.112 10.852 -12.564 1.00 62.75 268 SER A N 1
ATOM 2166 C CA . SER A 1 268 ? -4.337 10.047 -12.660 1.00 62.75 268 SER A CA 1
ATOM 2167 C C . SER A 1 268 ? -5.051 10.145 -14.006 1.00 62.75 268 SER A C 1
ATOM 2169 O O . SER A 1 268 ? -5.448 9.126 -14.559 1.00 62.75 268 SER A O 1
ATOM 2171 N N . CYS A 1 269 ? -5.159 11.319 -14.632 1.00 62.59 269 CYS A N 1
ATOM 2172 C CA . CYS A 1 269 ? -5.665 11.415 -16.011 1.00 62.59 269 CYS A CA 1
ATOM 2173 C C . CYS A 1 269 ? -4.548 11.444 -17.058 1.00 62.59 269 CYS A C 1
ATOM 2175 O O . CYS A 1 269 ? -4.810 11.118 -18.212 1.00 62.59 269 CYS A O 1
ATOM 2177 N N . GLY A 1 270 ? -3.297 11.713 -16.663 1.00 62.31 270 GLY A N 1
ATOM 2178 C CA . GLY A 1 270 ? -2.172 11.872 -17.592 1.00 62.31 270 GLY A CA 1
ATOM 2179 C C . GLY A 1 270 ? -2.255 13.138 -18.439 1.00 62.31 270 GLY A C 1
ATOM 2180 O O . GLY A 1 270 ? -1.416 13.303 -19.321 1.00 62.31 270 GLY A O 1
ATOM 2181 N N . GLY A 1 271 ? -3.248 13.996 -18.186 1.00 70.81 271 GLY A N 1
ATOM 2182 C CA . GLY A 1 271 ? -3.408 15.293 -18.824 1.00 70.81 271 GLY A CA 1
ATOM 2183 C C . GLY A 1 271 ? -2.242 16.213 -18.490 1.00 70.81 271 GLY A C 1
ATOM 2184 O O . GLY A 1 271 ? -1.728 16.173 -17.372 1.00 70.81 271 GLY A O 1
ATOM 2185 N N . CYS A 1 272 ? -1.816 17.000 -19.474 1.00 77.12 272 CYS A N 1
ATOM 2186 C CA . CYS A 1 272 ? -0.740 17.972 -19.333 1.00 77.12 272 CYS A CA 1
ATOM 2187 C C . CYS A 1 272 ? -1.311 19.392 -19.324 1.00 77.12 272 CYS A C 1
ATOM 2189 O O . CYS A 1 272 ? -2.212 19.689 -20.105 1.00 77.12 272 CYS A O 1
ATOM 2191 N N . LEU A 1 273 ? -0.758 20.251 -18.472 1.00 77.25 273 LEU A N 1
ATOM 2192 C CA . LEU A 1 273 ? -1.101 21.669 -18.335 1.00 77.25 273 LEU A CA 1
ATOM 2193 C C . LEU A 1 273 ? 0.187 22.497 -18.380 1.00 77.25 273 LEU A C 1
ATOM 2195 O O . LEU A 1 273 ? 1.235 22.009 -17.958 1.00 77.25 273 LEU A O 1
ATOM 2199 N N . HIS A 1 274 ? 0.115 23.714 -18.909 1.00 84.12 274 HIS A N 1
ATOM 2200 C CA . HIS A 1 274 ? 1.256 24.601 -19.160 1.00 84.12 274 HIS A CA 1
ATOM 2201 C C . HIS A 1 274 ? 0.778 26.057 -19.304 1.00 84.12 274 HIS A C 1
ATOM 2203 O O . HIS A 1 274 ? -0.430 26.287 -19.337 1.00 84.12 274 HIS A O 1
ATOM 2209 N N . ASN A 1 275 ? 1.702 27.011 -19.477 1.00 81.62 275 ASN A N 1
ATOM 2210 C CA . ASN A 1 275 ? 1.449 28.464 -19.525 1.00 81.62 275 ASN A CA 1
ATOM 2211 C C . ASN A 1 275 ? 0.869 29.048 -18.226 1.00 81.62 275 ASN A C 1
ATOM 2213 O O . ASN A 1 275 ? -0.054 29.861 -18.260 1.00 81.62 275 ASN A O 1
ATOM 2217 N N . TRP A 1 276 ? 1.434 28.635 -17.101 1.00 84.12 276 TRP A N 1
ATOM 2218 C CA . TRP A 1 276 ? 0.996 28.985 -15.758 1.00 84.12 276 TRP A CA 1
ATOM 2219 C C . TRP A 1 276 ? 1.335 30.433 -15.373 1.00 84.12 276 TRP A C 1
ATOM 2221 O O . TRP A 1 276 ? 2.479 30.879 -15.520 1.00 84.12 276 TRP A O 1
ATOM 2231 N N . LYS A 1 277 ? 0.352 31.142 -14.816 1.00 81.00 277 LYS A N 1
ATOM 2232 C CA . LYS A 1 277 ? 0.449 32.492 -14.243 1.00 81.00 277 LYS A CA 1
ATOM 2233 C C . LYS A 1 277 ? 0.278 32.461 -12.727 1.00 81.00 277 LYS A C 1
ATOM 2235 O O . LYS A 1 277 ? -0.254 31.510 -12.170 1.00 81.00 277 LYS A O 1
ATOM 2240 N N . GLU A 1 278 ? 0.709 33.522 -12.052 1.00 74.56 278 GLU A N 1
ATOM 2241 C CA . GLU A 1 278 ? 0.689 33.605 -10.584 1.00 74.56 278 GLU A CA 1
ATOM 2242 C C . GLU A 1 278 ? -0.733 33.503 -9.996 1.00 74.56 278 GLU A C 1
ATOM 2244 O O . GLU A 1 278 ? -0.920 32.942 -8.917 1.00 74.56 278 GLU A O 1
ATOM 2249 N N . GLU A 1 279 ? -1.725 33.995 -10.735 1.00 76.88 279 GLU A N 1
ATOM 2250 C CA . GLU A 1 279 ? -3.152 33.950 -10.409 1.00 76.88 279 GLU A CA 1
ATOM 2251 C C . GLU A 1 279 ? -3.892 32.655 -10.799 1.00 76.88 279 GLU A C 1
ATOM 2253 O O . GLU A 1 279 ? -5.059 32.511 -10.432 1.00 76.88 279 GLU A O 1
ATOM 2258 N N . ASP A 1 280 ? -3.262 31.722 -11.518 1.00 77.56 280 ASP A N 1
ATOM 2259 C CA . ASP A 1 280 ? -3.937 30.496 -11.959 1.00 77.56 280 ASP A CA 1
ATOM 2260 C C . ASP A 1 280 ? -4.112 29.512 -10.786 1.00 77.56 280 ASP A C 1
ATOM 2262 O O . ASP A 1 280 ? -3.185 29.283 -10.005 1.00 77.56 280 ASP A O 1
ATOM 2266 N N . ASP A 1 281 ? -5.286 28.881 -10.668 1.00 79.94 281 ASP A N 1
ATOM 2267 C CA . ASP A 1 281 ? -5.525 27.808 -9.697 1.00 79.94 281 ASP A CA 1
ATOM 2268 C C . ASP A 1 281 ? -5.314 26.433 -10.362 1.00 79.94 281 ASP A C 1
ATOM 2270 O O . ASP A 1 281 ? -6.072 26.047 -11.261 1.00 79.94 281 ASP A O 1
ATOM 2274 N N . PRO A 1 282 ? -4.316 25.639 -9.922 1.00 84.44 282 PRO A N 1
ATOM 2275 C CA . PRO A 1 282 ? -4.017 24.357 -10.545 1.00 84.44 282 PRO A CA 1
ATOM 2276 C C . PRO A 1 282 ? -5.143 23.333 -10.516 1.00 84.44 282 PRO A C 1
ATOM 2278 O O . PRO A 1 282 ? -5.210 22.479 -11.401 1.00 84.44 282 PRO A O 1
ATOM 2281 N N . LEU A 1 283 ? -5.992 23.368 -9.491 1.00 81.56 283 LEU A N 1
ATOM 2282 C CA . LEU A 1 283 ? -7.098 22.437 -9.343 1.00 81.56 283 LEU A CA 1
ATOM 2283 C C . LEU A 1 283 ? -8.271 22.853 -10.236 1.00 81.56 283 LEU A C 1
ATOM 2285 O O . LEU A 1 283 ? -8.856 21.988 -10.897 1.00 81.56 283 LEU A O 1
ATOM 2289 N N . GLU A 1 284 ? -8.584 24.148 -10.309 1.00 79.19 284 GLU A N 1
ATOM 2290 C CA . GLU A 1 284 ? -9.605 24.684 -11.215 1.00 79.19 284 GLU A CA 1
ATOM 2291 C C . GLU A 1 284 ? -9.218 24.472 -12.678 1.00 79.19 284 GLU A C 1
ATOM 2293 O O . GLU A 1 284 ? -10.018 23.944 -13.454 1.00 79.19 284 GLU A O 1
ATOM 2298 N N . ASP A 1 285 ? -7.978 24.782 -13.057 1.00 78.38 285 ASP A N 1
ATOM 2299 C CA . ASP A 1 285 ? -7.508 24.593 -14.429 1.00 78.38 285 ASP A CA 1
ATOM 2300 C C . ASP A 1 285 ? -7.455 23.120 -14.816 1.00 78.38 285 ASP A C 1
ATOM 2302 O O . ASP A 1 285 ? -7.871 22.743 -15.917 1.00 78.38 285 ASP A O 1
ATOM 2306 N N . HIS A 1 286 ? -7.024 22.249 -13.904 1.00 82.94 286 HIS A N 1
ATOM 2307 C CA . HIS A 1 286 ? -7.093 20.810 -14.120 1.00 82.94 286 HIS A CA 1
ATOM 2308 C C . HIS A 1 286 ? -8.545 20.343 -14.283 1.00 82.94 286 HIS A C 1
ATOM 2310 O O . HIS A 1 286 ? -8.838 19.542 -15.173 1.00 82.94 286 HIS A O 1
ATOM 2316 N N . THR A 1 287 ? -9.468 20.892 -13.495 1.00 79.06 287 THR A N 1
ATOM 2317 C CA . THR A 1 287 ? -10.900 20.590 -13.577 1.00 79.06 287 THR A CA 1
ATOM 2318 C C . THR A 1 287 ? -11.535 21.066 -14.874 1.00 79.06 287 THR A C 1
ATOM 2320 O O . THR A 1 287 ? -12.353 20.353 -15.455 1.00 79.06 287 THR A O 1
ATOM 2323 N N . LYS A 1 288 ? -11.141 22.241 -15.352 1.00 77.62 288 LYS A N 1
ATOM 2324 C CA . LYS A 1 288 ? -11.634 22.846 -16.584 1.00 77.62 288 LYS A CA 1
ATOM 2325 C C . LYS A 1 288 ? -11.162 22.090 -17.822 1.00 77.62 288 LYS A C 1
ATOM 2327 O O . LYS A 1 288 ? -11.967 21.810 -18.707 1.00 77.62 288 LYS A O 1
ATOM 2332 N N . HIS A 1 289 ? -9.876 21.749 -17.886 1.00 70.12 289 HIS A N 1
ATOM 2333 C CA . HIS A 1 289 ? -9.280 21.123 -19.070 1.00 70.12 289 HIS A CA 1
ATOM 2334 C C . HIS A 1 289 ? -9.423 19.594 -19.075 1.00 70.12 289 HIS A C 1
ATOM 2336 O O . HIS A 1 289 ? -9.504 18.987 -20.141 1.00 70.12 289 HIS A O 1
ATOM 2342 N N . PHE A 1 290 ? -9.501 18.959 -17.900 1.00 66.62 290 PHE A N 1
ATOM 2343 C CA . PHE A 1 290 ? -9.662 17.508 -17.758 1.00 66.62 290 PHE A CA 1
ATOM 2344 C C . PHE A 1 290 ? -10.801 17.146 -16.781 1.00 66.62 290 PHE A C 1
ATOM 2346 O O . PHE A 1 290 ? -10.571 16.434 -15.800 1.00 66.62 290 PHE A O 1
ATOM 2353 N N . PRO A 1 291 ? -12.057 17.552 -17.057 1.00 71.12 291 PRO A N 1
ATOM 2354 C CA . PRO A 1 291 ? -13.194 17.369 -16.143 1.00 71.12 291 PRO A CA 1
ATOM 2355 C C . PRO A 1 291 ? -13.527 15.902 -15.838 1.00 71.12 291 PRO A C 1
ATOM 2357 O O . PRO A 1 291 ? -14.119 15.605 -14.803 1.00 71.12 291 PRO A O 1
ATOM 2360 N N . ASN A 1 292 ? -13.115 14.984 -16.718 1.00 65.06 292 ASN A N 1
ATOM 2361 C CA . ASN A 1 292 ? -13.303 13.538 -16.574 1.00 65.06 292 ASN A CA 1
ATOM 2362 C C . ASN A 1 292 ? -12.083 12.826 -15.968 1.00 65.06 292 ASN A C 1
ATOM 2364 O O . ASN A 1 292 ? -11.921 11.614 -16.108 1.00 65.06 292 ASN A O 1
ATOM 2368 N N . CYS A 1 293 ? -11.167 13.573 -15.351 1.00 70.25 293 CYS A N 1
ATOM 2369 C CA . CYS A 1 293 ? -10.020 13.000 -14.666 1.00 70.25 293 CYS A CA 1
ATOM 2370 C C . CYS A 1 293 ? -10.489 12.130 -13.488 1.00 70.25 293 CYS A C 1
ATOM 2372 O O . CYS A 1 293 ? -11.165 12.661 -12.613 1.00 70.25 293 CYS A O 1
ATOM 2374 N N . PRO A 1 294 ? -10.090 10.846 -13.382 1.00 61.91 294 PRO A N 1
ATOM 2375 C CA . PRO A 1 294 ? -10.522 9.988 -12.275 1.00 61.91 294 PRO A CA 1
ATOM 2376 C C . PRO A 1 294 ? -10.116 10.516 -10.896 1.00 61.91 294 PRO A C 1
ATOM 2378 O O . PRO A 1 294 ? -10.851 10.357 -9.934 1.00 61.91 294 PRO A O 1
ATOM 2381 N N . PHE A 1 295 ? -8.964 11.187 -10.787 1.00 72.69 295 PHE A N 1
ATOM 2382 C CA . PHE A 1 295 ? -8.562 11.849 -9.540 1.00 72.69 295 PHE A CA 1
ATOM 2383 C C . PHE A 1 295 ? -9.501 12.998 -9.185 1.00 72.69 295 PHE A C 1
ATOM 2385 O O . PHE A 1 295 ? -9.964 13.058 -8.054 1.00 72.69 295 PHE A O 1
ATOM 2392 N N . LEU A 1 296 ? -9.848 13.849 -10.154 1.00 73.69 296 LEU A N 1
ATOM 2393 C CA . LEU A 1 296 ? -10.778 14.952 -9.924 1.00 73.69 296 LEU A CA 1
ATOM 2394 C C . LEU A 1 296 ? -12.211 14.475 -9.717 1.00 73.69 296 LEU A C 1
ATOM 2396 O O . LEU A 1 296 ? -12.916 15.057 -8.915 1.00 73.69 296 LEU A O 1
ATOM 2400 N N . GLN A 1 297 ? -12.655 13.422 -10.401 1.00 68.31 297 GLN A N 1
ATOM 2401 C CA . GLN A 1 297 ? -13.962 12.814 -10.164 1.00 68.31 297 GLN A CA 1
ATOM 2402 C C . GLN A 1 297 ? -14.025 12.168 -8.786 1.00 68.31 297 GLN A C 1
ATOM 2404 O O . GLN A 1 297 ? -15.030 12.324 -8.110 1.00 68.31 297 GLN A O 1
ATOM 2409 N N . ASN A 1 298 ? -12.948 11.524 -8.331 1.00 59.72 298 ASN A N 1
ATOM 2410 C CA . ASN A 1 298 ? -12.862 11.047 -6.958 1.00 59.72 298 ASN A CA 1
ATOM 2411 C C . ASN A 1 298 ? -12.921 12.225 -5.977 1.00 59.72 298 ASN A C 1
ATOM 2413 O O . ASN A 1 298 ? -13.719 12.162 -5.050 1.00 59.72 298 ASN A O 1
ATOM 2417 N N . MET A 1 299 ? -12.186 13.319 -6.228 1.00 61.88 299 MET A N 1
ATOM 2418 C CA . MET A 1 299 ? -12.254 14.546 -5.417 1.00 61.88 299 MET A CA 1
ATOM 2419 C C . MET A 1 299 ? -13.655 15.175 -5.413 1.00 61.88 299 MET A C 1
ATOM 2421 O O . MET A 1 299 ? -14.178 15.481 -4.347 1.00 61.88 299 MET A O 1
ATOM 2425 N N . LYS A 1 300 ? -14.305 15.287 -6.573 1.00 54.22 300 LYS A N 1
ATOM 2426 C CA . LYS A 1 300 ? -15.665 15.816 -6.732 1.00 54.22 300 LYS A CA 1
ATOM 2427 C C . LYS A 1 300 ? -16.724 14.901 -6.139 1.00 54.22 300 LYS A C 1
ATOM 2429 O O . LYS A 1 300 ? -17.671 15.393 -5.561 1.00 54.22 300 LYS A O 1
ATOM 2434 N N . SER A 1 301 ? -16.561 13.584 -6.218 1.00 44.28 301 SER A N 1
ATOM 2435 C CA . SER A 1 301 ? -17.448 12.626 -5.550 1.00 44.28 301 SER A CA 1
ATOM 2436 C C . SER A 1 301 ? -17.306 12.683 -4.027 1.00 44.28 301 SER A C 1
ATOM 2438 O O . SER A 1 301 ? -18.251 12.368 -3.315 1.00 44.28 301 SER A O 1
ATOM 2440 N N . THR A 1 302 ? -16.155 13.137 -3.516 1.00 42.91 302 THR A N 1
ATOM 2441 C CA . THR A 1 302 ? -15.998 13.523 -2.108 1.00 42.91 302 THR A CA 1
ATOM 2442 C C . THR A 1 302 ? -16.524 14.932 -1.800 1.00 42.91 302 THR A C 1
ATOM 2444 O O . THR A 1 302 ? -16.960 15.141 -0.676 1.00 42.91 302 THR A O 1
ATOM 2447 N N . GLU A 1 303 ? -16.559 15.874 -2.752 1.00 39.97 303 GLU A N 1
ATOM 2448 C CA . GLU A 1 303 ? -17.152 17.217 -2.571 1.00 39.97 303 GLU A CA 1
ATOM 2449 C C . GLU A 1 303 ? -18.689 17.228 -2.704 1.00 39.97 303 GLU A C 1
ATOM 2451 O O . GLU A 1 303 ? -19.360 17.827 -1.875 1.00 39.97 303 GLU A O 1
ATOM 2456 N N . GLU A 1 304 ? -19.282 16.514 -3.667 1.00 41.88 304 GLU A N 1
ATOM 2457 C CA . GLU A 1 304 ? -20.742 16.372 -3.837 1.00 41.88 304 GLU A CA 1
ATOM 2458 C C . GLU A 1 304 ? -21.392 15.575 -2.692 1.00 41.88 304 GLU A C 1
ATOM 2460 O O . GLU A 1 304 ? -22.601 15.661 -2.479 1.00 41.88 304 GLU A O 1
ATOM 2465 N N . VAL A 1 305 ? -20.594 14.829 -1.918 1.00 39.88 305 VAL A N 1
ATOM 2466 C CA . VAL A 1 305 ? -21.035 14.102 -0.714 1.00 39.88 305 VAL A CA 1
ATOM 2467 C C . VAL A 1 305 ? -20.784 14.905 0.576 1.00 39.88 305 VAL A C 1
ATOM 2469 O O . VAL A 1 305 ? -21.232 14.493 1.646 1.00 39.88 305 VAL A O 1
ATOM 2472 N N . ILE A 1 306 ? -20.163 16.089 0.506 1.00 41.75 306 ILE A N 1
ATOM 2473 C CA . ILE A 1 306 ? -20.029 16.998 1.653 1.00 41.75 306 ILE A CA 1
ATOM 2474 C C . ILE A 1 306 ? -20.803 18.294 1.352 1.00 41.75 306 ILE A C 1
ATOM 2476 O O . ILE A 1 306 ? -20.268 19.192 0.704 1.00 41.75 306 ILE A O 1
ATOM 2480 N N . PRO A 1 307 ? -22.055 18.445 1.836 1.00 41.00 307 PRO A N 1
ATOM 2481 C CA . PRO A 1 307 ? -22.698 19.758 1.877 1.00 41.00 307 PRO A CA 1
ATOM 2482 C C . PRO A 1 307 ? -21.773 20.775 2.571 1.00 41.00 307 PRO A C 1
ATOM 2484 O O . PRO A 1 307 ? -21.052 20.392 3.483 1.00 41.00 307 PRO A O 1
ATOM 2487 N N . ASP A 1 308 ? -21.770 22.039 2.136 1.00 50.47 308 ASP A N 1
ATOM 2488 C CA . ASP A 1 308 ? -20.988 23.174 2.670 1.00 50.47 308 ASP A CA 1
ATOM 2489 C C . ASP A 1 308 ? -20.105 22.879 3.914 1.00 50.47 308 ASP A C 1
ATOM 2491 O O . ASP A 1 308 ? -20.588 22.685 5.033 1.00 50.47 308 ASP A O 1
ATOM 2495 N N . LEU A 1 309 ? -18.783 22.851 3.730 1.00 51.69 309 LEU A N 1
ATOM 2496 C CA . LEU A 1 309 ? -17.802 22.535 4.775 1.00 51.69 309 LEU A CA 1
ATOM 2497 C C . LEU A 1 309 ? -17.874 23.500 5.973 1.00 51.69 309 LEU A C 1
ATOM 2499 O O . LEU A 1 309 ? -17.607 23.093 7.107 1.00 51.69 309 LEU A O 1
ATOM 2503 N N . GLN A 1 310 ? -18.260 24.762 5.737 1.00 56.53 310 GLN A N 1
ATOM 2504 C CA . GLN A 1 310 ? -18.498 25.724 6.814 1.00 56.53 310 GLN A CA 1
ATOM 2505 C C . GLN A 1 310 ? -19.717 25.308 7.635 1.00 56.53 310 GLN A C 1
ATOM 2507 O O . GLN A 1 310 ? -19.619 25.242 8.860 1.00 56.53 310 GLN A O 1
ATOM 2512 N N . SER A 1 311 ? -20.812 24.903 6.983 1.00 60.06 311 SER A N 1
ATOM 2513 C CA . SER A 1 311 ? -21.993 24.378 7.671 1.00 60.06 311 SER A CA 1
ATOM 2514 C C . SER A 1 311 ? -21.681 23.184 8.583 1.00 60.06 311 SER A C 1
ATOM 2516 O O . SER A 1 311 ? -22.198 23.153 9.695 1.00 60.06 311 SER A O 1
ATOM 2518 N N . HIS A 1 312 ? -20.792 22.253 8.203 1.00 64.50 312 HIS A N 1
ATOM 2519 C CA . HIS A 1 312 ? -20.420 21.102 9.044 1.00 64.50 312 HIS A CA 1
ATOM 2520 C C . HIS A 1 312 ? -19.547 21.473 10.244 1.00 64.50 312 HIS A C 1
ATOM 2522 O O . HIS A 1 312 ? -19.793 20.998 11.352 1.00 64.50 312 HIS A O 1
ATOM 2528 N N . VAL A 1 313 ? -18.540 22.331 10.050 1.00 71.50 313 VAL A N 1
ATOM 2529 C CA . VAL A 1 313 ? -17.713 22.842 11.156 1.00 71.50 313 VAL A CA 1
ATOM 2530 C C . VAL A 1 313 ? -18.600 23.598 12.149 1.00 71.50 313 VAL A C 1
ATOM 2532 O O . VAL A 1 313 ? -18.519 23.356 13.353 1.00 71.50 313 VAL A O 1
ATOM 2535 N N . THR A 1 314 ? -19.519 24.431 11.652 1.00 68.75 314 THR A N 1
ATOM 2536 C CA . THR A 1 314 ? -20.508 25.141 12.471 1.00 68.75 314 THR A CA 1
ATOM 2537 C C . THR A 1 314 ? -21.516 24.189 13.129 1.00 68.75 314 THR A C 1
ATOM 2539 O O . THR A 1 314 ? -21.849 24.369 14.297 1.00 68.75 314 THR A O 1
ATOM 2542 N N . LEU A 1 315 ? -21.971 23.138 12.441 1.00 75.38 315 LEU A N 1
ATOM 2543 C CA . LEU A 1 315 ? -22.849 22.099 12.998 1.00 75.38 315 LEU A CA 1
ATOM 2544 C C . LEU A 1 315 ? -22.182 21.363 14.161 1.00 75.38 315 LEU A C 1
ATOM 2546 O O . LEU A 1 315 ? -22.816 21.176 15.198 1.00 75.38 315 LEU A O 1
ATOM 2550 N N . ILE A 1 316 ? -20.912 20.977 14.014 1.00 82.50 316 ILE A N 1
ATOM 2551 C CA . ILE A 1 316 ? -20.141 20.304 15.068 1.00 82.50 316 ILE A CA 1
ATOM 2552 C C . ILE A 1 316 ? -19.939 21.252 16.255 1.00 82.50 316 ILE A C 1
ATOM 2554 O O . ILE A 1 316 ? -20.215 20.868 17.390 1.00 82.50 316 ILE A O 1
ATOM 2558 N N . GLN A 1 317 ? -19.544 22.506 16.006 1.00 79.62 317 GLN A N 1
ATOM 2559 C CA . GLN A 1 317 ? -19.412 23.528 17.055 1.00 79.62 317 GLN A CA 1
ATOM 2560 C C . GLN A 1 317 ? -20.722 23.744 17.827 1.00 79.62 317 GLN A C 1
ATOM 2562 O O . GLN A 1 317 ? -20.706 23.887 19.048 1.00 79.62 317 GLN A O 1
ATOM 2567 N N . ASN A 1 318 ? -21.861 23.702 17.133 1.00 79.25 318 ASN A N 1
ATOM 2568 C CA . ASN A 1 318 ? -23.189 23.866 17.725 1.00 79.25 318 ASN A CA 1
ATOM 2569 C C . ASN A 1 318 ? -23.779 22.568 18.308 1.00 79.25 318 ASN A C 1
ATOM 2571 O O . ASN A 1 318 ? -24.908 22.578 18.802 1.00 79.25 318 ASN A O 1
ATOM 2575 N N . SER A 1 319 ? -23.029 21.460 18.297 1.00 82.25 319 SER A N 1
ATOM 2576 C CA . SER A 1 319 ? -23.469 20.146 18.782 1.00 82.25 319 SER A CA 1
ATOM 2577 C C . SER A 1 319 ? -22.648 19.670 19.991 1.00 82.25 319 SER A C 1
ATOM 2579 O O . SER A 1 319 ? -21.996 18.629 19.928 1.00 82.25 319 SER A O 1
ATOM 2581 N N . PRO A 1 320 ? -22.713 20.342 21.159 1.00 80.50 320 PRO A N 1
ATOM 2582 C CA . PRO A 1 320 ? -21.894 19.991 22.331 1.00 80.50 320 PRO A CA 1
ATOM 2583 C C . PRO A 1 320 ? -22.210 18.605 22.927 1.00 80.50 320 PRO A C 1
ATOM 2585 O O . PRO A 1 320 ? -21.454 18.085 23.748 1.00 80.50 320 PRO A O 1
ATOM 2588 N N . ASN A 1 321 ? -23.340 18.006 22.538 1.00 85.44 321 ASN A N 1
ATOM 2589 C CA . ASN A 1 321 ? -23.760 16.666 22.950 1.00 85.44 321 ASN A CA 1
ATOM 2590 C C . ASN A 1 321 ? -23.422 15.577 21.919 1.00 85.44 321 ASN A C 1
ATOM 2592 O O . ASN A 1 321 ? -23.926 14.462 22.053 1.00 85.44 321 ASN A O 1
ATOM 2596 N N . LEU A 1 322 ? -22.615 15.8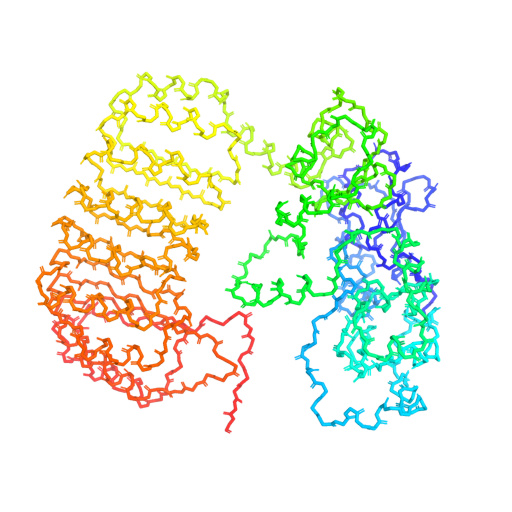81 20.896 1.00 90.31 322 LEU A N 1
ATOM 2597 C CA . LEU A 1 322 ? -22.171 14.893 19.918 1.00 90.31 322 LEU A CA 1
ATOM 2598 C C . LEU A 1 322 ? -21.441 13.741 20.627 1.00 90.31 322 LEU A C 1
ATOM 2600 O O . LEU A 1 322 ? -20.510 13.973 21.398 1.00 90.31 322 LEU A O 1
ATOM 2604 N N . ARG A 1 323 ? -21.895 12.508 20.372 1.00 93.00 323 ARG A N 1
ATOM 2605 C CA . ARG A 1 323 ? -21.339 11.277 20.964 1.00 93.00 323 ARG A CA 1
ATOM 2606 C C . ARG A 1 323 ? -20.526 10.447 19.981 1.00 93.00 323 ARG A C 1
ATOM 2608 O O . ARG A 1 323 ? -19.588 9.786 20.397 1.00 93.00 323 ARG A O 1
ATOM 2615 N N . VAL A 1 324 ? -20.870 10.492 18.700 1.00 93.12 324 VAL A N 1
ATOM 2616 C CA . VAL A 1 324 ? -20.265 9.648 17.667 1.00 93.12 324 VAL A CA 1
ATOM 2617 C C . VAL A 1 324 ? -19.768 10.538 16.541 1.00 93.12 324 VAL A C 1
ATOM 2619 O O . VAL A 1 324 ? -20.527 11.358 16.024 1.00 93.12 324 VAL A O 1
ATOM 2622 N N . PHE A 1 325 ? -18.502 10.376 16.169 1.00 90.69 325 PHE A N 1
ATOM 2623 C CA . PHE A 1 325 ? -17.882 11.086 15.062 1.00 90.69 325 PHE A CA 1
ATOM 2624 C C . PHE A 1 325 ? -17.149 10.109 14.143 1.00 90.69 325 PHE A C 1
ATOM 2626 O O . PHE A 1 325 ? -16.057 9.635 14.454 1.00 90.69 325 PHE A O 1
ATOM 2633 N N . HIS A 1 326 ? -17.754 9.818 12.993 1.00 88.56 326 HIS A N 1
ATOM 2634 C CA . HIS A 1 326 ? -17.170 8.958 11.969 1.00 88.56 326 HIS A CA 1
ATOM 2635 C C . HIS A 1 326 ? -16.869 9.781 10.723 1.00 88.56 326 HIS A C 1
ATOM 2637 O O . HIS A 1 326 ? -17.774 10.345 10.108 1.00 88.56 326 HIS A O 1
ATOM 2643 N N . LEU A 1 327 ? -15.600 9.823 10.339 1.00 80.12 327 LEU A N 1
ATOM 2644 C CA . LEU A 1 327 ? -15.136 10.475 9.129 1.00 80.12 327 LEU A CA 1
ATOM 2645 C C . LEU A 1 327 ? -14.630 9.415 8.155 1.00 80.12 327 LEU A C 1
ATOM 2647 O O . LEU A 1 327 ? -13.643 8.727 8.413 1.00 80.12 327 LEU A O 1
ATOM 2651 N N . LYS A 1 328 ? -15.312 9.298 7.019 1.00 75.19 328 LYS A N 1
ATOM 2652 C CA . LYS A 1 328 ? -14.871 8.491 5.884 1.00 75.19 328 LYS A CA 1
ATOM 2653 C C . LYS A 1 328 ? -14.478 9.418 4.755 1.00 75.19 328 LYS A C 1
ATOM 2655 O O . LYS A 1 328 ? -15.355 9.980 4.104 1.00 75.19 328 LYS A O 1
ATOM 2660 N N . CYS A 1 329 ? -13.180 9.624 4.562 1.00 64.69 329 CYS A N 1
ATOM 2661 C CA . CYS A 1 329 ? -12.718 10.590 3.578 1.00 64.69 329 CYS A CA 1
ATOM 2662 C C . CYS A 1 329 ? -11.317 10.269 3.055 1.00 64.69 329 CYS A C 1
ATOM 2664 O O . CYS A 1 329 ? -10.391 10.063 3.831 1.00 64.69 329 CYS A O 1
ATOM 2666 N N . ASN A 1 330 ? -11.159 10.306 1.731 1.00 54.59 330 ASN A N 1
ATOM 2667 C CA . ASN A 1 330 ? -9.867 10.120 1.067 1.00 54.59 330 ASN A CA 1
ATOM 2668 C C . ASN A 1 330 ? -9.003 11.395 1.073 1.00 54.59 330 ASN A C 1
ATOM 2670 O O . ASN A 1 330 ? -7.802 11.310 0.835 1.00 54.59 330 ASN A O 1
ATOM 2674 N N . PHE A 1 331 ? -9.605 12.573 1.284 1.00 53.91 331 PHE A N 1
ATOM 2675 C CA . PHE A 1 331 ? -8.909 13.861 1.299 1.00 53.91 331 PHE A CA 1
ATOM 2676 C C . PHE A 1 331 ? -9.752 14.954 1.974 1.00 53.91 331 PHE A C 1
ATOM 2678 O O . PHE A 1 331 ? -10.887 15.195 1.576 1.00 53.91 331 PHE A O 1
ATOM 2685 N N . PHE A 1 332 ? -9.196 15.661 2.963 1.00 61.75 332 PHE A N 1
ATOM 2686 C CA . PHE A 1 332 ? -9.895 16.732 3.686 1.00 61.75 332 PHE A CA 1
ATOM 2687 C C . PHE A 1 332 ? -9.020 17.990 3.802 1.00 61.75 332 PHE A C 1
ATOM 2689 O O . PHE A 1 332 ? -8.065 18.028 4.577 1.00 61.75 332 PHE A O 1
ATOM 2696 N N . SER A 1 333 ? -9.343 19.031 3.030 1.00 58.25 333 SER A N 1
ATOM 2697 C CA . SER A 1 333 ? -8.494 20.220 2.843 1.00 58.25 333 SER A CA 1
ATOM 2698 C C . SER A 1 333 ? -8.385 21.144 4.066 1.00 58.25 333 SER A C 1
ATOM 2700 O O . SER A 1 333 ? -7.388 21.849 4.188 1.00 58.25 333 SER A O 1
ATOM 2702 N N . ASN A 1 334 ? -9.355 21.131 4.991 1.00 67.69 334 ASN A N 1
ATOM 2703 C CA . ASN A 1 334 ? -9.403 22.043 6.147 1.00 67.69 334 ASN A CA 1
ATOM 2704 C C . ASN A 1 334 ? -9.438 21.309 7.506 1.00 67.69 334 ASN A C 1
ATOM 2706 O O . ASN A 1 334 ? -10.252 21.605 8.385 1.00 67.69 334 ASN A O 1
ATOM 2710 N N . PHE A 1 335 ? -8.576 20.300 7.666 1.00 73.94 335 PHE A N 1
ATOM 2711 C CA . PHE A 1 335 ? -8.579 19.394 8.825 1.00 73.94 335 PHE A CA 1
ATOM 2712 C C . PHE A 1 335 ? -8.386 20.112 10.170 1.00 73.94 335 PHE A C 1
ATOM 2714 O O . PHE A 1 335 ? -9.018 19.747 11.158 1.00 73.94 335 PHE A O 1
ATOM 2721 N N . GLU A 1 336 ? -7.587 21.179 10.211 1.00 79.38 336 GLU A N 1
ATOM 2722 C CA . GLU A 1 336 ? -7.369 21.974 11.428 1.00 79.38 336 GLU A CA 1
ATOM 2723 C C . GLU A 1 336 ? -8.654 22.629 11.953 1.00 79.38 336 GLU A C 1
ATOM 2725 O O . GLU A 1 336 ? -8.918 22.604 13.159 1.00 79.38 336 GLU A O 1
ATOM 2730 N N . SER A 1 337 ? -9.499 23.153 11.059 1.00 81.06 337 SER A N 1
ATOM 2731 C CA . SER A 1 337 ? -10.783 23.757 11.443 1.00 81.06 337 SER A CA 1
ATOM 2732 C C . SER A 1 337 ? -11.749 22.714 12.008 1.00 81.06 337 SER A C 1
ATOM 2734 O O . SER A 1 337 ? -12.432 22.968 13.001 1.00 81.06 337 SER A O 1
ATOM 2736 N N . LEU A 1 338 ? -11.766 21.513 11.422 1.00 83.44 338 LEU A N 1
ATOM 2737 C CA . LEU A 1 338 ? -12.550 20.384 11.925 1.00 83.44 338 LEU A CA 1
ATOM 2738 C C . LEU A 1 338 ? -12.072 19.940 13.314 1.00 83.44 338 LEU A C 1
ATOM 2740 O O . LEU A 1 338 ? -12.891 19.771 14.215 1.00 83.44 338 LEU A O 1
ATOM 2744 N N . MET A 1 339 ? -10.758 19.791 13.511 1.00 87.06 339 MET A N 1
ATOM 2745 C CA . MET A 1 339 ? -10.191 19.447 14.819 1.00 87.06 339 MET A CA 1
ATOM 2746 C C . MET A 1 339 ? -10.545 20.509 15.865 1.00 87.06 339 MET A C 1
ATOM 2748 O O . MET A 1 339 ? -10.993 20.177 16.962 1.00 87.06 339 MET A O 1
ATOM 2752 N N . THR A 1 340 ? -10.444 21.789 15.502 1.00 84.75 340 THR A N 1
ATOM 2753 C CA . THR A 1 340 ? -10.846 22.904 16.370 1.00 84.75 340 THR A CA 1
ATOM 2754 C C . THR A 1 340 ? -12.322 22.807 16.755 1.00 84.75 340 THR A C 1
ATOM 2756 O O . THR A 1 340 ? -12.653 22.940 17.931 1.00 84.75 340 THR A O 1
ATOM 2759 N N . ALA A 1 341 ? -13.218 22.504 15.814 1.00 85.69 341 ALA A N 1
ATOM 2760 C CA . ALA A 1 341 ? -14.635 22.296 16.116 1.00 85.69 341 ALA A CA 1
ATOM 2761 C C . ALA A 1 341 ? -14.874 21.122 17.079 1.00 85.69 341 ALA A C 1
ATOM 2763 O O . ALA A 1 341 ? -15.642 21.257 18.035 1.00 85.69 341 ALA A O 1
ATOM 2764 N N . LEU A 1 342 ? -14.176 19.998 16.884 1.00 88.12 342 LEU A N 1
ATOM 2765 C CA . LEU A 1 342 ? -14.317 18.823 17.745 1.00 88.12 342 LEU A CA 1
ATOM 2766 C C . LEU A 1 342 ? -13.896 19.089 19.194 1.00 88.12 342 LEU A C 1
ATOM 2768 O O . LEU A 1 342 ? -14.460 18.468 20.089 1.00 88.12 342 LEU A O 1
ATOM 2772 N N . THR A 1 343 ? -13.009 20.054 19.472 1.00 86.12 343 THR A N 1
ATOM 2773 C CA . THR A 1 343 ? -12.658 20.420 20.865 1.00 86.12 343 THR A CA 1
ATOM 2774 C C . THR A 1 343 ? -13.864 20.841 21.715 1.00 86.12 343 THR A C 1
ATOM 2776 O O . THR A 1 343 ? -13.846 20.690 22.938 1.00 86.12 343 THR A O 1
ATOM 2779 N N . SER A 1 344 ? -14.938 21.325 21.082 1.00 84.56 344 SER A N 1
ATOM 2780 C CA . SER A 1 344 ? -16.181 21.704 21.767 1.00 84.56 344 SER A CA 1
ATOM 2781 C C . SER A 1 344 ? -17.033 20.488 22.172 1.00 84.56 344 SER A C 1
ATOM 2783 O O . SER A 1 344 ? -17.885 20.588 23.057 1.00 84.56 344 SER A O 1
ATOM 2785 N N . CYS A 1 345 ? -16.784 19.315 21.582 1.00 88.44 345 CYS A N 1
ATOM 2786 C CA . CYS A 1 345 ? -17.564 18.090 21.763 1.00 88.44 345 CYS A CA 1
ATOM 2787 C C . CYS A 1 345 ? -17.003 17.210 22.897 1.00 88.44 345 CYS A C 1
ATOM 2789 O O . CYS A 1 345 ? -16.480 16.120 22.676 1.00 88.44 345 CYS A O 1
ATOM 2791 N N . LYS A 1 346 ? -17.136 17.663 24.149 1.00 84.62 346 LYS A N 1
ATOM 2792 C CA . LYS A 1 346 ? -16.566 16.975 25.332 1.00 84.62 346 LYS A CA 1
ATOM 2793 C C . LYS A 1 346 ? -17.205 15.616 25.670 1.00 84.62 346 LYS A C 1
ATOM 2795 O O . LYS A 1 346 ? -16.671 14.880 26.497 1.00 84.62 346 LYS A O 1
ATOM 2800 N N . LYS A 1 347 ? -18.361 15.302 25.073 1.00 89.88 347 LYS A N 1
ATOM 2801 C CA . LYS A 1 347 ? -19.128 14.062 25.295 1.00 89.88 347 LYS A CA 1
ATOM 2802 C C . LYS A 1 347 ? -18.926 13.012 24.196 1.00 89.88 347 LYS A C 1
ATOM 2804 O O . LYS A 1 347 ? -19.711 12.071 24.130 1.00 89.88 347 LYS A O 1
ATOM 2809 N N . LEU A 1 348 ? -17.916 13.177 23.339 1.00 94.31 348 LEU A N 1
ATOM 2810 C CA . LEU A 1 348 ? -17.595 12.179 22.324 1.00 94.31 348 LEU A CA 1
ATOM 2811 C C . LEU A 1 348 ? -17.202 10.853 22.981 1.00 94.31 348 LEU A C 1
ATOM 2813 O O . LEU A 1 348 ? -16.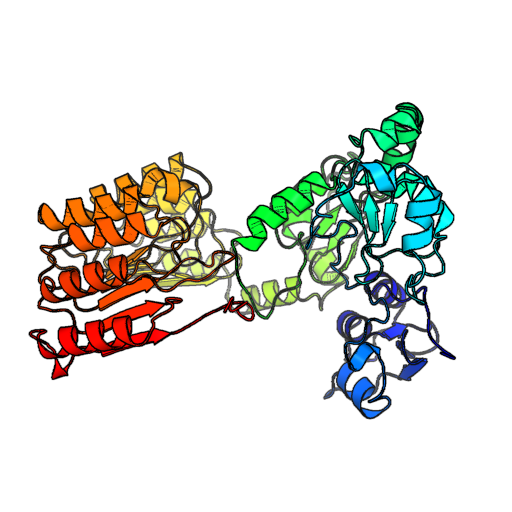310 10.801 23.826 1.00 94.31 348 LEU A O 1
ATOM 2817 N N . GLU A 1 349 ? -17.904 9.803 22.572 1.00 96.12 349 GLU A N 1
ATOM 2818 C CA . GLU A 1 349 ? -17.716 8.412 22.969 1.00 96.12 349 GLU A CA 1
ATOM 2819 C C . GLU A 1 349 ? -17.061 7.605 21.836 1.00 96.12 349 GLU A C 1
ATOM 2821 O O . GLU A 1 349 ? -16.324 6.668 22.119 1.00 96.12 349 GLU A O 1
ATOM 2826 N N . GLU A 1 350 ? -17.248 7.981 20.567 1.00 96.75 350 GLU A N 1
ATOM 2827 C CA . GLU A 1 350 ? -16.704 7.243 19.419 1.00 96.75 350 GLU A CA 1
ATOM 2828 C C . GLU A 1 350 ? -16.047 8.185 18.406 1.00 96.75 350 GLU A C 1
ATOM 2830 O O . GLU A 1 350 ? -16.661 9.155 17.953 1.00 96.75 350 GLU A O 1
ATOM 2835 N N . ILE A 1 351 ? -14.802 7.882 18.032 1.00 93.62 351 ILE A N 1
ATOM 2836 C CA . ILE A 1 351 ? -14.071 8.547 16.952 1.00 93.62 351 ILE A CA 1
ATOM 2837 C C . ILE A 1 351 ? -13.557 7.484 15.986 1.00 93.62 351 ILE A C 1
ATOM 2839 O O . ILE A 1 351 ? -12.780 6.603 16.361 1.00 93.62 351 ILE A O 1
ATOM 2843 N N . TRP A 1 352 ? -13.951 7.606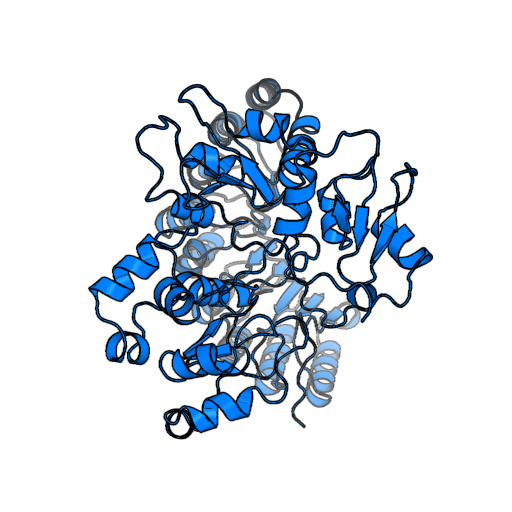 14.721 1.00 88.81 352 TRP A N 1
ATOM 2844 C CA . TRP A 1 352 ? -13.505 6.724 13.650 1.00 88.81 352 TRP A CA 1
ATOM 2845 C C . TRP A 1 352 ? -13.051 7.539 12.445 1.00 88.81 352 TRP A C 1
ATOM 2847 O O . TRP A 1 352 ? -13.834 8.288 11.867 1.00 88.81 352 TRP A O 1
ATOM 2857 N N . PHE A 1 353 ? -11.800 7.345 12.033 1.00 84.62 353 PHE A N 1
ATOM 2858 C CA . PHE A 1 353 ? -11.305 7.786 10.732 1.00 84.62 353 PHE A CA 1
ATOM 2859 C C . PHE A 1 353 ? -11.144 6.583 9.804 1.00 84.62 353 PHE A C 1
ATOM 2861 O O . PHE A 1 353 ? -10.496 5.598 10.157 1.00 84.62 353 PHE A O 1
ATOM 2868 N N . SER A 1 354 ? -11.746 6.652 8.622 1.00 64.38 354 SER A N 1
ATOM 2869 C CA . SER A 1 354 ? -11.659 5.616 7.593 1.00 64.38 354 SER A CA 1
ATOM 2870 C C . SER A 1 354 ? -11.110 6.197 6.295 1.00 64.38 354 SER A C 1
ATOM 2872 O O . SER A 1 354 ? -11.395 7.349 5.967 1.00 64.38 354 SER A O 1
ATOM 2874 N N . GLU A 1 355 ? -10.365 5.360 5.567 1.00 69.38 355 GLU A N 1
ATOM 2875 C CA . GLU A 1 355 ? -9.543 5.690 4.391 1.00 69.38 355 GLU A CA 1
ATOM 2876 C C . GLU A 1 355 ? -8.213 6.406 4.703 1.00 69.38 355 GLU A C 1
ATOM 2878 O O . GLU A 1 355 ? -7.981 6.904 5.804 1.00 69.38 355 GLU A O 1
ATOM 2883 N N . SER A 1 356 ? -7.290 6.389 3.738 1.00 59.50 356 SER A N 1
ATOM 2884 C CA . SER A 1 356 ? -5.895 6.802 3.915 1.00 59.50 356 SER A CA 1
ATOM 2885 C C . SER A 1 356 ? -5.708 8.319 3.807 1.00 59.50 356 SER A C 1
ATOM 2887 O O . SER A 1 356 ? -5.187 8.781 2.793 1.00 59.50 356 SER A O 1
ATOM 2889 N N . PHE A 1 357 ? -6.126 9.093 4.818 1.00 57.81 357 PHE A N 1
ATOM 2890 C CA . PHE A 1 357 ? -5.766 10.514 4.941 1.00 57.81 357 PHE A CA 1
ATOM 2891 C C . PHE A 1 357 ? -6.173 11.165 6.284 1.00 57.81 357 PHE A C 1
ATOM 2893 O O . PHE A 1 357 ? -7.360 11.353 6.540 1.00 57.81 357 PHE A O 1
ATOM 2900 N N . PHE A 1 358 ? -5.196 11.660 7.061 1.00 63.12 358 PHE A N 1
ATOM 2901 C CA . PHE A 1 358 ? -5.254 12.971 7.739 1.00 63.12 358 PHE A CA 1
ATOM 2902 C C . PHE A 1 358 ? -3.866 13.429 8.223 1.00 63.12 358 PHE A C 1
ATOM 2904 O O . PHE A 1 358 ? -2.995 12.615 8.526 1.00 63.12 358 PHE A O 1
ATOM 2911 N N . ASN A 1 359 ? -3.652 14.747 8.326 1.00 69.25 359 ASN A N 1
ATOM 2912 C CA . ASN A 1 359 ? -2.514 15.306 9.063 1.00 69.25 359 ASN A CA 1
ATOM 2913 C C . ASN A 1 359 ? -2.703 14.989 10.553 1.00 69.25 359 ASN A C 1
ATOM 2915 O O . ASN A 1 359 ? -3.613 15.521 11.183 1.00 69.25 359 ASN A O 1
ATOM 2919 N N . VAL A 1 360 ? -1.869 14.113 11.114 1.00 76.56 360 VAL A N 1
ATOM 2920 C CA . VAL A 1 360 ? -2.081 13.550 12.457 1.00 76.56 360 VAL A CA 1
ATOM 2921 C C . VAL A 1 360 ? -1.857 14.547 13.596 1.00 76.56 360 VAL A C 1
ATOM 2923 O O . VAL A 1 360 ? -2.427 14.385 14.675 1.00 76.56 360 VAL A O 1
ATOM 2926 N N . ILE A 1 361 ? -1.065 15.597 13.366 1.00 82.31 361 ILE A N 1
ATOM 2927 C CA . ILE A 1 361 ? -0.586 16.492 14.427 1.00 82.31 361 ILE A CA 1
ATOM 2928 C C . ILE A 1 361 ? -1.741 17.240 15.125 1.00 82.31 361 ILE A C 1
ATOM 2930 O O . ILE A 1 361 ? -1.825 17.172 16.359 1.00 82.31 361 ILE A O 1
ATOM 2934 N N . PRO A 1 362 ? -2.673 17.902 14.401 1.00 85.50 362 PRO A N 1
ATOM 2935 C CA . PRO A 1 362 ? -3.790 18.600 15.035 1.00 85.50 362 PRO A CA 1
ATOM 2936 C C . PRO A 1 362 ? -4.695 17.664 15.842 1.00 85.50 362 PRO A C 1
ATOM 2938 O O . PRO A 1 362 ? -5.160 18.039 16.915 1.00 85.50 362 PRO A O 1
ATOM 2941 N N . PHE A 1 363 ? -4.896 16.427 15.374 1.00 89.00 363 PHE A N 1
ATOM 2942 C CA . PHE A 1 363 ? -5.704 15.436 16.085 1.00 89.00 363 PHE A CA 1
ATOM 2943 C C . PHE A 1 363 ? -5.058 15.014 17.411 1.00 89.00 363 PHE A C 1
ATOM 2945 O O . PHE A 1 363 ? -5.708 15.048 18.455 1.00 89.00 363 PHE A O 1
ATOM 2952 N N . VAL A 1 364 ? -3.763 14.677 17.396 1.00 90.06 364 VAL A N 1
ATOM 2953 C CA . VAL A 1 364 ? -3.030 14.273 18.611 1.00 90.06 364 VAL A CA 1
ATOM 2954 C C . VAL A 1 364 ? -3.038 15.381 19.665 1.00 90.06 364 VAL A C 1
ATOM 2956 O O . VAL A 1 364 ? -3.114 15.094 20.855 1.00 90.06 364 VAL A O 1
ATOM 2959 N N . THR A 1 365 ? -3.030 16.647 19.241 1.00 89.44 365 THR A N 1
ATOM 2960 C CA . THR A 1 365 ? -3.072 17.799 20.156 1.00 89.44 365 THR A CA 1
ATOM 2961 C C . THR A 1 365 ? -4.409 17.919 20.888 1.00 89.44 365 THR A C 1
ATOM 2963 O O . THR A 1 365 ? -4.437 18.306 22.054 1.00 89.44 365 THR A O 1
ATOM 2966 N N . ILE A 1 366 ? -5.522 17.576 20.233 1.00 91.31 366 ILE A N 1
ATOM 2967 C CA . ILE A 1 366 ? -6.856 17.694 20.836 1.00 91.31 366 ILE A CA 1
ATOM 2968 C C . ILE A 1 366 ? -7.335 16.416 21.530 1.00 91.31 366 ILE A C 1
ATOM 2970 O O . ILE A 1 366 ? -8.266 16.491 22.329 1.00 91.31 366 ILE A O 1
ATOM 2974 N N . LEU A 1 367 ? -6.714 15.265 21.248 1.00 92.62 367 LEU A N 1
ATOM 2975 C CA . LEU A 1 367 ? -7.101 13.957 21.781 1.00 92.62 367 LEU A CA 1
ATOM 2976 C C . LEU A 1 367 ? -7.278 13.912 23.317 1.00 92.62 367 LEU A C 1
ATOM 2978 O O . LEU A 1 367 ? -8.267 13.321 23.756 1.00 92.62 367 LEU A O 1
ATOM 2982 N N . PRO A 1 368 ? -6.430 14.564 24.146 1.00 92.19 368 PRO A N 1
ATOM 2983 C CA . PRO A 1 368 ? -6.601 14.562 25.603 1.00 92.19 368 PRO A CA 1
ATOM 2984 C C . PRO A 1 368 ? -7.936 15.153 26.090 1.00 92.19 368 PRO A C 1
ATOM 2986 O O . PRO A 1 368 ? -8.334 14.927 27.230 1.00 92.19 368 PRO A O 1
ATOM 2989 N N . ASN A 1 369 ? -8.644 15.915 25.248 1.00 90.38 369 ASN A N 1
ATOM 2990 C CA . ASN A 1 369 ? -9.914 16.543 25.615 1.00 90.38 369 ASN A CA 1
ATOM 2991 C C . ASN A 1 369 ? -11.100 15.561 25.619 1.00 90.38 369 ASN A C 1
ATOM 2993 O O . ASN A 1 369 ? -12.154 15.881 26.174 1.00 90.38 369 ASN A O 1
ATOM 2997 N N . PHE A 1 370 ? -10.955 14.372 25.024 1.00 92.25 370 PHE A N 1
ATOM 2998 C CA . PHE A 1 370 ? -12.036 13.393 24.867 1.00 92.25 370 PHE A CA 1
ATOM 2999 C C . PHE A 1 370 ? -12.034 12.351 25.986 1.00 92.25 370 PHE A C 1
ATOM 3001 O O . PHE A 1 370 ? -11.900 11.155 25.755 1.00 92.25 370 PHE A O 1
ATOM 3008 N N . LEU A 1 371 ? -12.213 12.799 27.230 1.00 90.88 371 LEU A N 1
ATOM 3009 C CA . LEU A 1 371 ? -12.167 11.908 28.397 1.00 90.88 371 LEU A CA 1
ATOM 3010 C C . LEU A 1 371 ? -13.281 10.849 28.402 1.00 90.88 371 LEU A C 1
ATOM 3012 O O . LEU A 1 371 ? -13.108 9.804 29.013 1.00 90.88 371 LEU A O 1
ATOM 3016 N N . SER A 1 372 ? -14.405 11.096 27.718 1.00 93.12 372 SER A N 1
ATOM 3017 C CA . SER A 1 372 ? -15.532 10.148 27.619 1.00 93.12 372 SER A CA 1
ATOM 3018 C C . SER A 1 372 ? -15.367 9.110 26.501 1.00 93.12 372 SER A C 1
ATOM 3020 O O . SER A 1 372 ? -16.285 8.322 26.273 1.00 93.12 372 SER A O 1
ATOM 3022 N N . LEU A 1 373 ? -14.235 9.122 25.786 1.00 96.44 373 LEU A N 1
ATOM 3023 C CA . LEU A 1 373 ? -14.025 8.299 24.602 1.00 96.44 373 LEU A CA 1
ATOM 3024 C C . LEU A 1 373 ? -13.969 6.811 24.966 1.00 96.44 373 LEU A C 1
ATOM 3026 O O . LEU A 1 373 ? -13.173 6.398 25.807 1.00 96.44 373 LEU A O 1
ATOM 3030 N N . LYS A 1 374 ? -14.803 6.021 24.293 1.00 97.62 374 LYS A N 1
ATOM 3031 C CA . LYS A 1 374 ? -14.904 4.563 24.396 1.00 97.62 374 LYS A CA 1
ATOM 3032 C C . LYS A 1 374 ? -14.315 3.861 23.181 1.00 97.62 374 LYS A C 1
ATOM 3034 O O . LYS A 1 374 ? -13.678 2.830 23.347 1.00 97.62 374 LYS A O 1
ATOM 3039 N N . ILE A 1 375 ? -14.483 4.412 21.980 1.00 97.62 375 ILE A N 1
ATOM 3040 C CA . ILE A 1 375 ? -13.993 3.804 20.738 1.00 97.62 375 ILE A CA 1
ATOM 3041 C C . ILE A 1 375 ? -13.075 4.786 20.020 1.00 97.62 375 ILE A C 1
ATOM 3043 O O . ILE A 1 375 ? -13.479 5.900 19.683 1.00 97.62 375 ILE A O 1
ATOM 3047 N N . LEU A 1 376 ? -11.847 4.346 19.752 1.00 96.69 376 LEU A N 1
ATOM 3048 C CA . LEU A 1 376 ? -10.884 5.060 18.928 1.00 96.69 376 LEU A CA 1
ATOM 3049 C C . LEU A 1 376 ? -10.402 4.155 17.795 1.00 96.69 376 LEU A C 1
ATOM 3051 O O . LEU A 1 376 ? -9.578 3.258 17.994 1.00 96.69 376 LEU A O 1
ATOM 3055 N N . ASN A 1 377 ? -10.903 4.418 16.590 1.00 93.31 377 ASN A N 1
ATOM 3056 C CA . ASN A 1 377 ? -10.531 3.683 15.392 1.00 93.31 377 ASN A CA 1
ATOM 3057 C C . ASN A 1 377 ? -9.695 4.552 14.448 1.00 93.31 377 ASN A C 1
ATOM 3059 O O . ASN A 1 377 ? -10.215 5.424 13.748 1.00 93.31 377 ASN A O 1
ATOM 3063 N N . LEU A 1 378 ? -8.391 4.270 14.427 1.00 90.94 378 LEU A N 1
ATOM 3064 C CA . LEU A 1 378 ? -7.395 4.903 13.561 1.00 90.94 378 LEU A CA 1
ATOM 3065 C C . LEU A 1 378 ? -6.883 3.935 12.484 1.00 90.94 378 LEU A C 1
ATOM 3067 O O . LEU A 1 378 ? -5.749 4.057 12.017 1.00 90.94 378 LEU A O 1
ATOM 3071 N N . SER A 1 379 ? -7.700 2.952 12.093 1.00 82.25 379 SER A N 1
ATOM 3072 C CA . SER A 1 379 ? -7.354 2.054 10.989 1.00 82.25 379 SER A CA 1
ATOM 3073 C C . SER A 1 379 ? -7.063 2.845 9.709 1.00 82.25 379 SER A C 1
ATOM 3075 O O . SER A 1 379 ? -7.687 3.868 9.431 1.00 82.25 379 SER A O 1
ATOM 3077 N N . PHE A 1 380 ? -6.089 2.367 8.930 1.00 77.69 380 PHE A N 1
ATOM 3078 C CA . PHE A 1 380 ? -5.637 2.983 7.669 1.00 77.69 380 PHE A CA 1
ATOM 3079 C C . PHE A 1 380 ? -4.973 4.361 7.794 1.00 77.69 380 PHE A C 1
ATOM 3081 O O . PHE A 1 380 ? -4.627 4.965 6.782 1.00 77.69 380 PHE A O 1
ATOM 3088 N N . GLN A 1 381 ? -4.733 4.835 9.016 1.00 82.62 381 GLN A N 1
ATOM 3089 C CA . GLN A 1 381 ? -4.008 6.078 9.267 1.00 82.62 381 GLN A CA 1
ATOM 3090 C C . GLN A 1 381 ? -2.519 5.799 9.421 1.00 82.62 381 GLN A C 1
ATOM 3092 O O . GLN A 1 381 ? -2.127 4.704 9.841 1.00 82.62 381 GLN A O 1
ATOM 3097 N N . GLN A 1 382 ? -1.682 6.783 9.091 1.00 82.25 382 GLN A N 1
ATOM 3098 C CA . GLN A 1 382 ? -0.232 6.629 9.130 1.00 82.25 382 GLN A CA 1
ATOM 3099 C C . GLN A 1 382 ? 0.431 7.782 9.881 1.00 82.25 382 GLN A C 1
ATOM 3101 O O . GLN A 1 382 ? 0.238 8.949 9.556 1.00 82.25 382 GLN A O 1
ATOM 3106 N N . PHE A 1 383 ? 1.233 7.441 10.885 1.00 85.25 383 PHE A N 1
ATOM 3107 C CA . PHE A 1 383 ? 1.974 8.402 11.696 1.00 85.25 383 PHE A CA 1
ATOM 3108 C C . PHE A 1 383 ? 3.422 8.476 11.189 1.00 85.25 383 PHE A C 1
ATOM 3110 O O . PHE A 1 383 ? 4.119 7.451 11.185 1.00 85.25 383 PHE A O 1
ATOM 3117 N N . PRO A 1 384 ? 3.878 9.654 10.727 1.00 73.56 384 PRO A N 1
ATOM 3118 C CA . PRO A 1 384 ? 5.137 9.765 9.997 1.00 73.56 384 PRO A CA 1
ATOM 3119 C C . PRO A 1 384 ? 6.362 9.808 10.914 1.00 73.56 384 PRO A C 1
ATOM 3121 O O . PRO A 1 384 ? 7.419 9.305 10.540 1.00 73.56 384 PRO A O 1
ATOM 3124 N N . ASP A 1 385 ? 6.235 10.385 12.110 1.00 86.12 385 ASP A N 1
ATOM 3125 C CA . ASP A 1 385 ? 7.367 10.695 12.977 1.00 86.12 385 ASP A CA 1
ATOM 3126 C C . ASP A 1 385 ? 7.200 10.156 14.406 1.00 86.12 385 ASP A C 1
ATOM 3128 O O . ASP A 1 385 ? 6.100 9.870 14.895 1.00 86.12 385 ASP A O 1
ATOM 3132 N N . LYS A 1 386 ? 8.340 9.996 15.081 1.00 91.25 386 LYS A N 1
ATOM 3133 C CA . LYS A 1 386 ? 8.419 9.453 16.437 1.00 91.25 386 LYS A CA 1
ATOM 3134 C C . LYS A 1 386 ? 7.824 10.403 17.479 1.00 91.25 386 LYS A C 1
ATOM 3136 O O . LYS A 1 386 ? 7.123 9.937 18.368 1.00 91.25 386 LYS A O 1
ATOM 3141 N N . GLU A 1 387 ? 8.070 11.707 17.369 1.00 92.50 387 GLU A N 1
ATOM 3142 C CA . GLU A 1 387 ? 7.671 12.698 18.379 1.00 92.50 387 GLU A CA 1
ATOM 3143 C C . GLU A 1 387 ? 6.144 12.779 18.512 1.00 92.50 387 GLU A C 1
ATOM 3145 O O . GLU A 1 387 ? 5.593 12.694 19.612 1.00 92.50 387 GLU A O 1
ATOM 3150 N N . THR A 1 388 ? 5.439 12.877 17.386 1.00 90.75 388 THR A N 1
ATOM 3151 C CA . THR A 1 388 ? 3.974 12.870 17.347 1.00 90.75 388 THR A CA 1
ATOM 3152 C C . THR A 1 388 ? 3.412 11.553 17.879 1.00 90.75 388 THR A C 1
ATOM 3154 O O . THR A 1 388 ? 2.418 11.542 18.608 1.00 90.75 388 THR A O 1
ATOM 3157 N N . SER A 1 389 ? 4.079 10.439 17.572 1.00 94.56 389 SER A N 1
ATOM 3158 C CA . SER A 1 389 ? 3.689 9.111 18.052 1.00 94.56 389 SER A CA 1
ATOM 3159 C C . SER A 1 389 ? 3.893 8.949 19.566 1.00 94.56 389 SER A C 1
ATOM 3161 O O . SER A 1 389 ? 3.058 8.336 20.226 1.00 94.56 389 SER A O 1
ATOM 3163 N N . GLU A 1 390 ? 4.948 9.531 20.148 1.00 96.00 390 GLU A N 1
ATOM 3164 C CA . GLU A 1 390 ? 5.163 9.562 21.604 1.00 96.00 390 GLU A CA 1
ATOM 3165 C C . GLU A 1 390 ? 4.079 10.388 22.305 1.00 96.00 390 GLU A C 1
ATOM 3167 O O . GLU A 1 390 ? 3.482 9.916 23.274 1.00 96.00 390 GLU A O 1
ATOM 3172 N N . LYS A 1 391 ? 3.757 11.584 21.789 1.00 94.81 391 LYS A N 1
ATOM 3173 C CA . LYS A 1 391 ? 2.662 12.423 22.318 1.00 94.81 391 LYS A CA 1
ATOM 3174 C C . LYS A 1 391 ? 1.329 11.676 22.308 1.00 94.81 391 LYS A C 1
ATOM 3176 O O . LYS A 1 391 ? 0.592 11.699 23.296 1.00 94.81 391 LYS A O 1
ATOM 3181 N N . PHE A 1 392 ? 1.043 10.972 21.215 1.00 96.00 392 PHE A N 1
ATOM 3182 C CA . PHE A 1 392 ? -0.123 10.103 21.109 1.00 96.00 392 PHE A CA 1
ATOM 3183 C C . PHE A 1 392 ? -0.100 8.988 22.163 1.00 96.00 392 PHE A C 1
ATOM 3185 O O . PHE A 1 392 ? -1.077 8.821 22.890 1.00 96.00 392 PHE A O 1
ATOM 3192 N N . ALA A 1 393 ? 1.024 8.281 22.310 1.00 96.25 393 ALA A N 1
ATOM 3193 C CA . ALA A 1 393 ? 1.164 7.193 23.273 1.00 96.25 393 ALA A CA 1
ATOM 3194 C C . ALA A 1 393 ? 0.912 7.651 24.719 1.00 96.25 393 ALA A C 1
ATOM 3196 O O . ALA A 1 393 ? 0.128 7.023 25.426 1.00 96.25 393 ALA A O 1
ATOM 3197 N N . TYR A 1 394 ? 1.516 8.763 25.150 1.00 95.06 394 TYR A N 1
ATOM 3198 C CA . TYR A 1 394 ? 1.285 9.316 26.491 1.00 95.06 394 TYR A CA 1
ATOM 3199 C C . TYR A 1 394 ? -0.159 9.774 26.702 1.00 95.06 394 TYR A C 1
ATOM 3201 O O . TYR A 1 394 ? -0.694 9.636 27.800 1.00 95.06 394 TYR A O 1
ATOM 3209 N N . THR A 1 395 ? -0.809 10.276 25.651 1.00 94.25 395 THR A N 1
ATOM 3210 C CA . THR A 1 395 ? -2.219 10.672 25.721 1.00 94.25 395 THR A CA 1
ATOM 3211 C C . THR A 1 395 ? -3.128 9.469 25.961 1.00 94.25 395 THR A C 1
ATOM 3213 O O . THR A 1 395 ? -4.057 9.573 26.762 1.00 94.25 395 THR A O 1
ATOM 3216 N N . LEU A 1 396 ? -2.851 8.319 25.331 1.00 94.75 396 LEU A N 1
ATOM 3217 C CA . LEU A 1 396 ? -3.668 7.109 25.487 1.00 94.75 396 LEU A CA 1
ATOM 3218 C C . LEU A 1 396 ? -3.831 6.700 26.953 1.00 94.75 396 LEU A C 1
ATOM 3220 O O . LEU A 1 396 ? -4.939 6.357 27.346 1.00 94.75 396 LEU A O 1
ATOM 3224 N N . GLY A 1 397 ? -2.779 6.802 27.772 1.00 89.44 397 GLY A N 1
ATOM 3225 C CA . GLY A 1 397 ? -2.837 6.445 29.197 1.00 89.44 397 GLY A CA 1
ATOM 3226 C C . GLY A 1 397 ? -3.886 7.229 29.999 1.00 89.44 397 GLY A C 1
ATOM 3227 O O . GLY A 1 397 ? -4.395 6.744 31.004 1.00 89.44 397 GLY A O 1
ATOM 3228 N N . SER A 1 398 ? -4.279 8.417 29.527 1.00 90.50 398 SER A N 1
ATOM 3229 C CA . SER A 1 398 ? -5.294 9.253 30.183 1.00 90.50 398 SER A CA 1
ATOM 3230 C C . SER A 1 398 ? -6.747 8.911 29.813 1.00 90.50 398 SER A C 1
ATOM 3232 O O . SER A 1 398 ? -7.676 9.360 30.490 1.00 90.50 398 SER A O 1
ATOM 3234 N N . LEU A 1 399 ? -6.972 8.106 28.769 1.00 94.31 399 LEU A N 1
ATOM 3235 C CA . LEU A 1 399 ? -8.303 7.800 28.230 1.00 94.31 399 LEU A CA 1
ATOM 3236 C C . LEU A 1 399 ? -8.966 6.627 28.972 1.00 94.31 399 LEU A C 1
ATOM 3238 O O . LEU A 1 399 ? -9.267 5.590 28.393 1.00 94.31 399 LEU A O 1
ATOM 3242 N N . ASN A 1 400 ? -9.216 6.785 30.273 1.00 91.00 400 ASN A N 1
ATOM 3243 C CA . ASN A 1 400 ? -9.633 5.698 31.178 1.00 91.00 400 ASN A CA 1
ATOM 3244 C C . ASN A 1 400 ? -10.922 4.949 30.782 1.00 91.00 400 ASN A C 1
ATOM 3246 O O . ASN A 1 400 ? -11.141 3.824 31.236 1.00 91.00 400 ASN A O 1
ATOM 3250 N N . HIS A 1 401 ? -11.780 5.569 29.970 1.00 95.00 401 HIS A N 1
ATOM 3251 C CA . HIS A 1 401 ? -13.039 4.990 29.499 1.00 95.00 401 HIS A CA 1
ATOM 3252 C C . HIS A 1 401 ? -12.915 4.242 28.166 1.00 95.00 401 HIS A C 1
ATOM 3254 O O . HIS A 1 401 ? -13.912 3.692 27.703 1.00 95.00 401 HIS A O 1
ATOM 3260 N N . LEU A 1 402 ? -11.717 4.183 27.575 1.00 97.44 402 LEU A N 1
ATOM 3261 C CA . LEU A 1 402 ? -11.503 3.557 26.278 1.00 97.44 402 LEU A CA 1
ATOM 3262 C C . LEU A 1 402 ? -11.726 2.039 26.360 1.00 97.44 402 LEU A C 1
ATOM 3264 O O . LEU A 1 402 ? -11.065 1.330 27.122 1.00 97.44 402 LEU A O 1
ATOM 3268 N N . GLU A 1 403 ? -12.670 1.558 25.559 1.00 98.06 403 GLU A N 1
ATOM 3269 C CA . GLU A 1 403 ? -13.065 0.157 25.417 1.00 98.06 403 GLU A CA 1
ATOM 3270 C C . GLU A 1 403 ? -12.464 -0.469 24.155 1.00 98.06 403 GLU A C 1
ATOM 3272 O O . GLU A 1 403 ? -12.063 -1.632 24.175 1.00 98.06 403 GLU A O 1
ATOM 3277 N N . GLU A 1 404 ? -12.345 0.289 23.066 1.00 98.12 404 GLU A N 1
ATOM 3278 C CA . GLU A 1 404 ? -11.844 -0.212 21.789 1.00 98.12 404 GLU A CA 1
ATOM 3279 C C . GLU A 1 404 ? -10.765 0.704 21.216 1.00 98.12 404 GLU A C 1
ATOM 3281 O O . GLU A 1 404 ? -10.983 1.898 21.002 1.00 98.12 404 GLU A O 1
ATOM 3286 N N . LEU A 1 405 ? -9.600 0.122 20.934 1.00 97.62 405 LEU A N 1
ATOM 3287 C CA . LEU A 1 405 ? -8.474 0.807 20.319 1.00 97.62 405 LEU A CA 1
ATOM 3288 C C . LEU A 1 405 ? -7.989 0.041 19.089 1.00 97.62 405 LEU A C 1
ATOM 3290 O O . LEU A 1 405 ? -7.416 -1.049 19.183 1.00 97.62 405 LEU A O 1
ATOM 3294 N N . ILE A 1 406 ? -8.167 0.658 17.925 1.00 95.00 406 ILE A N 1
ATOM 3295 C CA . ILE A 1 406 ? -7.577 0.196 16.672 1.00 95.00 406 ILE A CA 1
ATOM 3296 C C . ILE A 1 406 ? -6.478 1.176 16.281 1.00 95.00 406 ILE A C 1
ATOM 3298 O O . ILE A 1 406 ? -6.756 2.327 15.936 1.00 95.00 406 ILE A O 1
ATOM 3302 N N . LEU A 1 407 ? -5.227 0.721 16.374 1.00 94.12 407 LEU A N 1
ATOM 3303 C CA . LEU A 1 407 ? -4.065 1.582 16.200 1.00 94.12 407 LEU A CA 1
ATOM 3304 C C . LEU A 1 407 ? -3.792 1.940 14.733 1.00 94.12 407 LEU A C 1
ATOM 3306 O O . LEU A 1 407 ? -4.080 1.145 13.831 1.00 94.12 407 LEU A O 1
ATOM 3310 N N . PRO A 1 408 ? -3.181 3.116 14.507 1.00 91.25 408 PRO A N 1
ATOM 3311 C CA . PRO A 1 408 ? -2.669 3.502 13.206 1.00 91.25 408 PRO A CA 1
ATOM 3312 C C . PRO A 1 408 ? -1.395 2.722 12.858 1.00 91.25 408 PRO A C 1
ATOM 3314 O O . PRO A 1 408 ? -0.788 2.044 13.688 1.00 91.25 408 PRO A O 1
ATOM 3317 N N . THR A 1 409 ? -0.978 2.860 11.607 1.00 86.81 409 THR A N 1
ATOM 3318 C CA . THR A 1 409 ? 0.268 2.312 11.061 1.00 86.81 409 THR A CA 1
ATOM 3319 C C . THR A 1 409 ? 1.364 3.386 10.987 1.00 86.81 409 THR A C 1
ATOM 3321 O O . THR A 1 409 ? 1.147 4.545 11.348 1.00 86.81 409 THR A O 1
ATOM 3324 N N . GLY A 1 410 ? 2.554 3.024 10.504 1.00 85.56 410 GLY A N 1
ATOM 3325 C CA . GLY A 1 410 ? 3.649 3.962 10.233 1.00 85.56 410 GLY A CA 1
ATOM 3326 C C . GLY A 1 410 ? 4.881 3.768 11.115 1.00 85.56 410 GLY A C 1
ATOM 3327 O O . GLY A 1 410 ? 4.824 3.184 12.200 1.00 85.56 410 GLY A O 1
ATOM 3328 N N . ASP A 1 411 ? 6.016 4.269 10.626 1.00 83.31 411 ASP A N 1
ATOM 3329 C CA . ASP A 1 411 ? 7.325 4.075 11.259 1.00 83.31 411 ASP A CA 1
ATOM 3330 C C . ASP A 1 411 ? 7.419 4.752 12.631 1.00 83.31 411 ASP A C 1
ATOM 3332 O O . ASP A 1 411 ? 8.081 4.223 13.526 1.00 83.31 411 ASP A O 1
ATOM 3336 N N . GLY A 1 412 ? 6.721 5.876 12.832 1.00 89.44 412 GLY A N 1
ATOM 3337 C CA . GLY A 1 412 ? 6.633 6.536 14.135 1.00 89.44 412 GLY A CA 1
ATOM 3338 C C . GLY A 1 412 ? 6.004 5.632 15.197 1.00 89.44 412 GLY A C 1
ATOM 3339 O O . GLY A 1 412 ? 6.575 5.452 16.273 1.00 89.44 412 GLY A O 1
ATOM 3340 N N . ILE A 1 413 ? 4.883 4.981 14.866 1.00 94.19 413 ILE A N 1
ATOM 3341 C CA . ILE A 1 413 ? 4.160 4.071 15.772 1.00 94.19 413 ILE A CA 1
ATOM 3342 C C . ILE A 1 413 ? 4.978 2.816 16.042 1.00 94.19 413 ILE A C 1
ATOM 3344 O O . ILE A 1 413 ? 5.064 2.390 17.191 1.00 94.19 413 ILE A O 1
ATOM 3348 N N . ARG A 1 414 ? 5.646 2.264 15.020 1.00 91.69 414 ARG A N 1
ATOM 3349 C CA . ARG A 1 414 ? 6.572 1.131 15.182 1.00 91.69 414 ARG A CA 1
ATOM 3350 C C . ARG A 1 414 ? 7.649 1.429 16.229 1.00 91.69 414 ARG A C 1
ATOM 3352 O O . ARG A 1 414 ? 7.909 0.606 17.104 1.00 91.69 414 ARG A O 1
ATOM 3359 N N . GLN A 1 415 ? 8.251 2.618 16.173 1.00 92.62 415 GLN A N 1
ATOM 3360 C CA . GLN A 1 415 ? 9.305 3.027 17.108 1.00 92.62 415 GLN A CA 1
ATOM 3361 C C . GLN A 1 415 ? 8.809 3.167 18.554 1.00 92.62 415 GLN A C 1
ATOM 3363 O O . GLN A 1 415 ? 9.588 2.955 19.484 1.00 92.62 415 GLN A O 1
ATOM 3368 N N . VAL A 1 416 ? 7.529 3.495 18.756 1.00 96.69 416 VAL A N 1
ATOM 3369 C CA . VAL A 1 416 ? 6.933 3.711 20.086 1.00 96.69 416 VAL A CA 1
ATOM 3370 C C . VAL A 1 416 ? 5.963 2.604 20.507 1.00 96.69 416 VAL A C 1
ATOM 3372 O O . VAL A 1 416 ? 5.302 2.732 21.534 1.00 96.69 416 VAL A O 1
ATOM 3375 N N . ALA A 1 417 ? 5.874 1.496 19.766 1.00 96.75 417 ALA A N 1
ATOM 3376 C CA . ALA A 1 417 ? 4.881 0.446 20.001 1.00 96.75 417 ALA A CA 1
ATOM 3377 C C . ALA A 1 417 ? 4.933 -0.101 21.439 1.00 96.75 417 ALA A C 1
ATOM 3379 O O . ALA A 1 417 ? 3.896 -0.252 22.081 1.00 96.75 417 ALA A O 1
ATOM 3380 N N . LYS A 1 418 ? 6.140 -0.311 21.989 1.00 97.38 418 LYS A N 1
ATOM 3381 C CA . LYS A 1 418 ? 6.337 -0.711 23.397 1.00 97.38 418 LYS A CA 1
ATOM 3382 C C . LYS A 1 418 ? 5.740 0.302 24.375 1.00 97.38 418 LYS A C 1
ATOM 3384 O O . LYS A 1 418 ? 5.063 -0.095 25.317 1.00 97.38 418 LYS A O 1
ATOM 3389 N N . LEU A 1 419 ? 5.970 1.595 24.138 1.00 97.69 419 LEU A N 1
ATOM 3390 C CA . LEU A 1 419 ? 5.424 2.666 24.971 1.00 97.69 419 LEU A CA 1
ATOM 3391 C C . LEU A 1 419 ? 3.894 2.667 24.904 1.00 97.69 419 LEU A C 1
ATOM 3393 O O . LEU A 1 419 ? 3.251 2.725 25.944 1.00 97.69 419 LEU A O 1
ATOM 3397 N N . ILE A 1 420 ? 3.308 2.527 23.711 1.00 97.56 420 ILE A N 1
ATOM 3398 C CA . ILE A 1 420 ? 1.851 2.418 23.546 1.00 97.56 420 ILE A CA 1
ATOM 3399 C C . ILE A 1 420 ? 1.303 1.241 24.360 1.00 97.56 420 ILE A C 1
ATOM 3401 O O . ILE A 1 420 ? 0.363 1.423 25.128 1.00 97.56 420 ILE A O 1
ATOM 3405 N N . ILE A 1 421 ? 1.913 0.057 24.248 1.00 97.62 421 ILE A N 1
ATOM 3406 C CA . ILE A 1 421 ? 1.505 -1.147 24.992 1.00 97.62 421 ILE A CA 1
ATOM 3407 C C . ILE A 1 421 ? 1.559 -0.905 26.509 1.00 97.62 421 ILE A C 1
ATOM 3409 O O . ILE A 1 421 ? 0.624 -1.267 27.221 1.00 97.62 421 ILE A O 1
ATOM 3413 N N . GLN A 1 422 ? 2.616 -0.250 26.996 1.00 96.62 422 GLN A N 1
ATOM 3414 C CA . GLN A 1 422 ? 2.775 0.102 28.410 1.00 96.62 422 GLN A CA 1
ATOM 3415 C C . GLN A 1 422 ? 1.713 1.098 28.887 1.00 96.62 422 GLN A C 1
ATOM 3417 O O . GLN A 1 422 ? 1.156 0.926 29.968 1.00 96.62 422 GLN A O 1
ATOM 3422 N N . GLN A 1 423 ? 1.387 2.115 28.085 1.00 96.31 423 GLN A N 1
ATOM 3423 C CA . GLN A 1 423 ? 0.332 3.077 28.421 1.00 96.31 423 GLN A CA 1
ATOM 3424 C C . GLN A 1 423 ? -1.056 2.422 28.392 1.00 96.31 423 GLN A C 1
ATOM 3426 O O . GLN A 1 423 ? -1.886 2.703 29.253 1.00 96.31 423 GLN A O 1
ATOM 3431 N N . CYS A 1 424 ? -1.289 1.464 27.488 1.00 95.62 424 CYS A N 1
ATOM 3432 C CA . CYS A 1 424 ? -2.548 0.719 27.431 1.00 95.62 424 CYS A CA 1
ATOM 3433 C C . CYS A 1 424 ? -2.807 -0.136 28.686 1.00 95.62 424 CYS A C 1
ATOM 3435 O O . CYS A 1 424 ? -3.953 -0.503 28.933 1.00 95.62 424 CYS A O 1
ATOM 3437 N N . GLN A 1 425 ? -1.797 -0.418 29.521 1.00 92.31 425 GLN A N 1
ATOM 3438 C CA . GLN A 1 425 ? -2.002 -1.067 30.823 1.00 92.31 425 GLN A CA 1
ATOM 3439 C C . GLN A 1 425 ? -2.900 -0.234 31.758 1.00 92.31 425 GLN A C 1
ATOM 3441 O O . GLN A 1 425 ? -3.572 -0.794 32.623 1.00 92.31 425 GLN A O 1
ATOM 3446 N N . GLN A 1 426 ? -2.932 1.091 31.587 1.00 92.25 426 GLN A N 1
ATOM 3447 C CA . GLN A 1 426 ? -3.753 2.003 32.390 1.00 92.25 426 GLN A CA 1
ATOM 3448 C C . GLN A 1 426 ? -5.239 1.959 31.984 1.00 92.25 426 GLN A C 1
ATOM 3450 O O . GLN A 1 426 ? -6.106 2.370 32.754 1.00 92.25 426 GLN A O 1
ATOM 3455 N N . LEU A 1 427 ? -5.552 1.405 30.807 1.00 94.25 427 LEU A N 1
ATOM 3456 C CA . LEU A 1 427 ? -6.899 1.349 30.242 1.00 94.25 427 LEU A CA 1
ATOM 3457 C C . LEU A 1 427 ? -7.712 0.193 30.840 1.00 94.25 427 LEU A C 1
ATOM 3459 O O . LEU A 1 427 ? -7.781 -0.911 30.299 1.00 94.25 427 LEU A O 1
ATOM 3463 N N . GLN A 1 428 ? -8.368 0.452 31.970 1.00 91.31 428 GLN A N 1
ATOM 3464 C CA . GLN A 1 428 ? -9.108 -0.565 32.735 1.00 91.31 428 GLN A CA 1
ATOM 3465 C C . GLN A 1 428 ? -10.375 -1.092 32.042 1.00 91.31 428 GLN A C 1
ATOM 3467 O O . GLN A 1 428 ? -10.946 -2.099 32.477 1.00 91.31 428 GLN A O 1
ATOM 3472 N N . CYS A 1 429 ? -10.844 -0.403 31.002 1.00 95.69 429 CYS A N 1
ATOM 3473 C CA . CYS A 1 429 ? -12.033 -0.756 30.232 1.00 95.69 429 CYS A CA 1
ATOM 3474 C C . CYS A 1 429 ? -11.725 -1.397 28.876 1.00 95.69 429 CYS A C 1
ATOM 3476 O O . CYS A 1 429 ? -12.666 -1.797 28.200 1.00 95.69 429 CYS A O 1
ATOM 3478 N N . LEU A 1 430 ? -10.450 -1.552 28.502 1.00 97.69 430 LEU A N 1
ATOM 3479 C CA . LEU A 1 430 ? -10.064 -1.997 27.166 1.00 97.69 430 LEU A CA 1
ATOM 3480 C C . LEU A 1 430 ? -10.490 -3.451 26.895 1.00 97.69 430 LEU A C 1
ATOM 3482 O O . LEU A 1 430 ? -10.022 -4.385 27.549 1.00 97.69 430 LEU A O 1
ATOM 3486 N N . ARG A 1 431 ? -11.362 -3.617 25.900 1.00 98.25 431 ARG A N 1
ATOM 3487 C CA . ARG A 1 431 ? -11.952 -4.872 25.417 1.00 98.25 431 ARG A CA 1
ATOM 3488 C C . ARG A 1 431 ? -11.438 -5.258 24.035 1.00 98.25 431 ARG A C 1
ATOM 3490 O O . ARG A 1 431 ? -11.270 -6.446 23.776 1.00 98.25 431 ARG A O 1
ATOM 3497 N N . VAL A 1 432 ? -11.137 -4.291 23.170 1.00 98.25 432 VAL A N 1
ATOM 3498 C CA . VAL A 1 432 ? -10.613 -4.542 21.817 1.00 98.25 432 VAL A CA 1
ATOM 3499 C C . VAL A 1 432 ? -9.293 -3.808 21.626 1.00 98.25 432 VAL A C 1
ATOM 3501 O O . VAL A 1 432 ? -9.223 -2.595 21.809 1.00 98.25 432 VAL A O 1
ATOM 3504 N N . LEU A 1 433 ? -8.254 -4.538 21.220 1.00 97.94 433 LEU A N 1
ATOM 3505 C CA . LEU A 1 433 ? -6.944 -3.977 20.904 1.00 97.94 433 LEU A CA 1
ATOM 3506 C C . LEU A 1 433 ? -6.419 -4.565 19.597 1.00 97.94 433 LEU A C 1
ATOM 3508 O O . LEU A 1 433 ? -6.258 -5.780 19.467 1.00 97.94 433 LEU A O 1
ATOM 3512 N N . SER A 1 434 ? -6.140 -3.698 18.625 1.00 96.31 434 SER A N 1
ATOM 3513 C CA . SER A 1 434 ? -5.643 -4.112 17.311 1.00 96.31 434 SER A CA 1
ATOM 3514 C C . SER A 1 434 ? -4.353 -3.398 16.929 1.00 96.31 434 SER A C 1
ATOM 3516 O O . SER A 1 434 ? -4.294 -2.169 16.944 1.00 96.31 434 SER A O 1
ATOM 3518 N N . PHE A 1 435 ? -3.356 -4.179 16.512 1.00 94.25 435 PHE A N 1
ATOM 3519 C CA . PHE A 1 435 ? -2.094 -3.711 15.945 1.00 94.25 435 PHE A CA 1
ATOM 3520 C C . PHE A 1 435 ? -1.933 -4.227 14.518 1.00 94.25 435 PHE A C 1
ATOM 3522 O O . PHE A 1 435 ? -1.978 -5.436 14.285 1.00 94.25 435 PHE A O 1
ATOM 3529 N N . TYR A 1 436 ? -1.631 -3.324 13.589 1.00 87.25 436 TYR A N 1
ATOM 3530 C CA . TYR A 1 436 ? -1.371 -3.655 12.190 1.00 87.25 436 TYR A CA 1
ATOM 3531 C C . TYR A 1 436 ? -0.028 -3.073 11.763 1.00 87.25 436 TYR A C 1
ATOM 3533 O O . TYR A 1 436 ? 0.213 -1.888 11.959 1.00 87.25 436 TYR A O 1
ATOM 3541 N N . GLN A 1 437 ? 0.838 -3.889 11.164 1.00 84.06 437 GLN A N 1
ATOM 3542 C CA . GLN A 1 437 ? 2.130 -3.499 10.581 1.00 84.06 437 GLN A CA 1
ATOM 3543 C C . GLN A 1 437 ? 3.150 -2.822 11.511 1.00 84.06 437 GLN A C 1
ATOM 3545 O O . GLN A 1 437 ? 4.217 -2.457 11.030 1.00 84.06 437 GLN A O 1
ATOM 3550 N N . VAL A 1 438 ? 2.890 -2.675 12.809 1.00 90.06 438 VAL A N 1
ATOM 3551 C CA . VAL A 1 438 ? 3.713 -1.870 13.736 1.00 90.06 438 VAL A CA 1
ATOM 3552 C C . VAL A 1 438 ? 4.460 -2.695 14.782 1.00 90.06 438 VAL A C 1
ATOM 3554 O O . VAL A 1 438 ? 5.283 -2.146 15.510 1.00 90.06 438 VAL A O 1
ATOM 3557 N N . LEU A 1 439 ? 4.190 -3.999 14.869 1.00 93.56 439 LEU A N 1
ATOM 3558 C CA . LEU A 1 439 ? 4.848 -4.888 15.824 1.00 93.56 439 LEU A CA 1
ATOM 3559 C C . LEU A 1 439 ? 6.063 -5.601 15.218 1.00 93.56 439 LEU A C 1
ATOM 3561 O O . LEU A 1 439 ? 6.081 -5.977 14.045 1.00 93.56 439 LEU A O 1
ATOM 3565 N N . ASN A 1 440 ? 7.029 -5.846 16.094 1.00 93.00 440 ASN A N 1
ATOM 3566 C CA . ASN A 1 440 ? 8.219 -6.677 15.931 1.00 93.00 440 ASN A CA 1
ATOM 3567 C C . ASN A 1 440 ? 8.348 -7.623 17.143 1.00 93.00 440 ASN A C 1
ATOM 3569 O O . ASN A 1 440 ? 7.527 -7.565 18.061 1.00 93.00 440 ASN A O 1
ATOM 3573 N N . ASP A 1 441 ? 9.375 -8.474 17.168 1.00 95.00 441 ASP A N 1
ATOM 3574 C CA . ASP A 1 441 ? 9.569 -9.478 18.230 1.00 95.00 441 ASP A CA 1
ATOM 3575 C C . ASP A 1 441 ? 9.529 -8.884 19.642 1.00 95.00 441 ASP A C 1
ATOM 3577 O O . ASP A 1 441 ? 8.815 -9.385 20.514 1.00 95.00 441 ASP A O 1
ATOM 3581 N N . ASP A 1 442 ? 10.242 -7.782 19.871 1.00 96.31 442 ASP A N 1
ATOM 3582 C CA . ASP A 1 442 ? 10.314 -7.205 21.206 1.00 96.31 442 ASP A CA 1
ATOM 3583 C C . ASP A 1 442 ? 8.998 -6.551 21.653 1.00 96.31 442 ASP A C 1
ATOM 3585 O O . ASP A 1 442 ? 8.629 -6.625 22.824 1.00 96.31 442 ASP A O 1
ATOM 3589 N N . SER A 1 443 ? 8.317 -5.837 20.752 1.00 96.75 443 SER A N 1
ATOM 3590 C CA . SER A 1 443 ? 7.036 -5.192 21.073 1.00 96.75 443 SER A CA 1
ATOM 3591 C C . SER A 1 443 ? 5.935 -6.229 21.274 1.00 96.75 443 SER A C 1
ATOM 3593 O O . SER A 1 443 ? 5.135 -6.087 22.195 1.00 96.75 443 SER A O 1
ATOM 3595 N N . LEU A 1 444 ? 5.949 -7.324 20.509 1.00 96.69 444 LEU A N 1
ATOM 3596 C CA . LEU A 1 444 ? 5.079 -8.470 20.751 1.00 96.69 444 LEU A CA 1
ATOM 3597 C C . LEU A 1 444 ? 5.316 -9.067 22.150 1.00 96.69 444 LEU A C 1
ATOM 3599 O O . LEU A 1 444 ? 4.361 -9.348 22.874 1.00 96.69 444 LEU A O 1
ATOM 3603 N N . MET A 1 445 ? 6.575 -9.225 22.564 1.00 97.44 445 MET A N 1
ATOM 3604 C CA . MET A 1 445 ? 6.900 -9.716 23.908 1.00 97.44 445 MET A CA 1
ATOM 3605 C C . MET A 1 445 ? 6.453 -8.764 25.023 1.00 97.44 445 MET A C 1
ATOM 3607 O O . MET A 1 445 ? 6.050 -9.231 26.091 1.00 97.44 445 MET A O 1
ATOM 3611 N N . GLU A 1 446 ? 6.461 -7.450 24.787 1.00 98.19 446 GLU A N 1
ATOM 3612 C CA . GLU A 1 446 ? 5.945 -6.478 25.758 1.00 98.19 446 GLU A CA 1
ATOM 3613 C C . GLU A 1 446 ? 4.438 -6.680 26.013 1.00 98.19 446 GLU A C 1
ATOM 3615 O O . GLU A 1 446 ? 4.002 -6.544 27.154 1.00 98.19 446 GLU A O 1
ATOM 3620 N N . ILE A 1 447 ? 3.652 -7.105 25.009 1.00 97.75 447 ILE A N 1
ATOM 3621 C CA . ILE A 1 447 ? 2.229 -7.461 25.195 1.00 97.75 447 ILE A CA 1
ATOM 3622 C C . ILE A 1 447 ? 2.089 -8.615 26.193 1.00 97.75 447 ILE A C 1
ATOM 3624 O O . ILE A 1 447 ? 1.306 -8.519 27.139 1.00 97.75 447 ILE A O 1
ATOM 3628 N N . ALA A 1 448 ? 2.863 -9.693 26.016 1.00 97.50 448 ALA A N 1
ATOM 3629 C CA . ALA A 1 448 ? 2.829 -10.836 26.930 1.00 97.50 448 ALA A CA 1
ATOM 3630 C C . ALA A 1 448 ? 3.245 -10.434 28.353 1.00 97.50 448 ALA A C 1
ATOM 3632 O O . ALA A 1 448 ? 2.605 -10.832 29.324 1.00 97.50 448 ALA A O 1
ATOM 3633 N N . LYS A 1 449 ? 4.278 -9.596 28.482 1.00 97.69 449 LYS A N 1
ATOM 3634 C CA . LYS A 1 449 ? 4.743 -9.078 29.774 1.00 97.69 449 LYS A CA 1
ATOM 3635 C C . LYS A 1 449 ? 3.671 -8.248 30.485 1.00 97.69 449 LYS A C 1
ATOM 3637 O O . LYS A 1 449 ? 3.459 -8.438 31.680 1.00 97.69 449 LYS A O 1
ATOM 3642 N N . VAL A 1 450 ? 2.988 -7.347 29.776 1.00 97.19 450 VAL A N 1
ATOM 3643 C CA . VAL A 1 450 ? 1.895 -6.548 30.355 1.00 97.19 450 VAL A CA 1
ATOM 3644 C C . VAL A 1 450 ? 0.731 -7.444 30.784 1.00 97.19 450 VAL A C 1
ATOM 3646 O O . VAL A 1 450 ? 0.224 -7.271 31.891 1.00 97.19 450 VAL A O 1
ATOM 3649 N N . ALA A 1 451 ? 0.354 -8.436 29.973 1.00 96.50 451 ALA A N 1
ATOM 3650 C CA . ALA A 1 451 ? -0.708 -9.387 30.308 1.00 96.50 451 ALA A CA 1
ATOM 3651 C C . ALA A 1 451 ? -0.403 -10.189 31.591 1.00 96.50 451 ALA A C 1
ATOM 3653 O O . ALA A 1 451 ? -1.212 -10.213 32.522 1.00 96.50 451 ALA A O 1
ATOM 3654 N N . ILE A 1 452 ? 0.801 -10.768 31.695 1.00 95.62 452 ILE A N 1
ATOM 3655 C CA . ILE A 1 452 ? 1.241 -11.520 32.885 1.00 95.62 452 ILE A CA 1
ATOM 3656 C C . ILE A 1 452 ? 1.213 -10.643 34.143 1.00 95.62 452 ILE A C 1
ATOM 3658 O O . ILE A 1 452 ? 0.816 -11.107 35.209 1.00 95.62 452 ILE A O 1
ATOM 3662 N N . ASN A 1 453 ? 1.565 -9.362 34.020 1.00 95.25 453 ASN A N 1
ATOM 3663 C CA . ASN A 1 453 ? 1.557 -8.407 35.131 1.00 95.25 453 ASN A CA 1
ATOM 3664 C C . ASN A 1 453 ? 0.156 -7.868 35.487 1.00 95.25 453 ASN A C 1
ATOM 3666 O O . ASN A 1 453 ? 0.044 -6.875 36.204 1.00 95.25 453 ASN A O 1
ATOM 3670 N N . GLY A 1 454 ? -0.916 -8.492 34.992 1.00 93.25 454 GLY A N 1
ATOM 3671 C CA . GLY A 1 454 ? -2.290 -8.098 35.304 1.00 93.25 454 GLY A CA 1
ATOM 3672 C C . GLY A 1 454 ? -2.828 -6.956 34.444 1.00 93.25 454 GLY A C 1
ATOM 3673 O O . GLY A 1 454 ? -3.867 -6.390 34.771 1.00 93.25 454 GLY A O 1
ATOM 3674 N N . GLY A 1 455 ? -2.158 -6.600 33.346 1.00 93.50 455 GLY A N 1
ATOM 3675 C CA . GLY A 1 455 ? -2.729 -5.740 32.310 1.00 93.50 455 GLY A CA 1
ATOM 3676 C C . GLY A 1 455 ? -3.778 -6.478 31.473 1.00 93.50 455 GLY A C 1
ATOM 3677 O O . GLY A 1 455 ? -3.891 -7.701 31.537 1.00 93.50 455 GLY A O 1
ATOM 3678 N N . PHE A 1 456 ? -4.561 -5.735 30.684 1.00 95.56 456 PHE A N 1
ATOM 3679 C CA . PHE A 1 456 ? -5.505 -6.287 29.695 1.00 95.56 456 PHE A CA 1
ATOM 3680 C C . PHE A 1 456 ? -6.550 -7.279 30.245 1.00 95.56 456 PHE A C 1
ATOM 3682 O O . PHE A 1 456 ? -7.054 -8.129 29.517 1.00 95.56 456 PHE A O 1
ATOM 3689 N N . GLN A 1 457 ? -6.929 -7.168 31.522 1.00 95.12 457 GLN A N 1
ATOM 3690 C CA . GLN A 1 457 ? -7.818 -8.148 32.164 1.00 95.12 457 GLN A CA 1
ATOM 3691 C C . GLN A 1 457 ? -9.221 -8.200 31.554 1.00 95.12 457 GLN A C 1
ATOM 3693 O O . GLN A 1 457 ? -9.846 -9.254 31.592 1.00 95.12 457 GLN A O 1
ATOM 3698 N N . LYS A 1 458 ? -9.719 -7.098 30.981 1.00 96.56 458 LYS A N 1
ATOM 3699 C CA . LYS A 1 458 ? -11.013 -7.044 30.277 1.00 96.56 458 LYS A CA 1
ATOM 3700 C C . LYS A 1 458 ? -10.904 -7.270 28.767 1.00 96.56 458 LYS A C 1
ATOM 3702 O O . LYS A 1 458 ? -11.917 -7.177 28.083 1.00 96.56 458 LYS A O 1
ATOM 3707 N N . LEU A 1 459 ? -9.710 -7.558 28.250 1.00 98.06 459 LEU A N 1
ATOM 3708 C CA . LEU A 1 459 ? -9.497 -7.694 26.817 1.00 98.06 459 LEU A CA 1
ATOM 3709 C C . LEU A 1 459 ? -10.227 -8.933 26.290 1.00 98.06 459 LEU A C 1
ATOM 3711 O O . LEU A 1 459 ? -9.965 -10.049 26.732 1.00 98.06 459 LEU A O 1
ATOM 3715 N N . GLU A 1 460 ? -11.128 -8.719 25.338 1.00 98.38 460 GLU A N 1
ATOM 3716 C CA . GLU A 1 460 ? -11.952 -9.732 24.676 1.00 98.38 460 GLU A CA 1
ATOM 3717 C C . GLU A 1 460 ? -11.422 -10.055 23.275 1.00 98.38 460 GLU A C 1
ATOM 3719 O O . GLU A 1 460 ? -11.490 -11.208 22.851 1.00 98.38 460 GLU A O 1
ATOM 3724 N N . ASN A 1 461 ? -10.856 -9.072 22.568 1.00 98.31 461 ASN A N 1
ATOM 3725 C CA . ASN A 1 461 ? -10.312 -9.240 21.223 1.00 98.31 461 ASN A CA 1
ATOM 3726 C C . ASN A 1 461 ? -8.900 -8.655 21.121 1.00 98.31 461 ASN A C 1
ATOM 3728 O O . ASN A 1 461 ? -8.691 -7.460 21.349 1.00 98.31 461 ASN A O 1
ATOM 3732 N N . LEU A 1 462 ? -7.945 -9.506 20.744 1.00 98.06 462 LEU A N 1
ATOM 3733 C CA . LEU A 1 462 ? -6.577 -9.120 20.430 1.00 98.06 462 LEU A CA 1
ATOM 3734 C C . LEU A 1 462 ? -6.264 -9.455 18.971 1.00 98.06 462 LEU A C 1
ATOM 3736 O O . LEU A 1 462 ? -6.151 -10.625 18.592 1.00 98.06 462 LEU A O 1
ATOM 3740 N N . ASN A 1 463 ? -6.063 -8.421 18.159 1.00 95.12 463 ASN A N 1
ATOM 3741 C CA . ASN A 1 463 ? -5.700 -8.574 16.757 1.00 95.12 463 ASN A CA 1
ATOM 3742 C C . ASN A 1 463 ? -4.244 -8.163 16.514 1.00 95.12 463 ASN A C 1
ATOM 3744 O O . ASN A 1 463 ? -3.872 -7.002 16.665 1.00 95.12 463 ASN A O 1
ATOM 3748 N N . LEU A 1 464 ? -3.428 -9.139 16.116 1.00 94.00 464 LEU A N 1
ATOM 3749 C CA . LEU A 1 464 ? -2.001 -9.011 15.814 1.00 94.00 464 LEU A CA 1
ATOM 3750 C C . LEU A 1 464 ? -1.710 -9.325 14.338 1.00 94.00 464 LEU A C 1
ATOM 3752 O O . LEU A 1 464 ? -0.590 -9.711 13.983 1.00 94.00 464 LEU A O 1
ATOM 3756 N N . SER A 1 465 ? -2.719 -9.230 13.472 1.00 85.31 465 SER A N 1
ATOM 3757 C CA . SER A 1 465 ? -2.570 -9.538 12.052 1.00 85.31 465 SER A CA 1
ATOM 3758 C C . SER A 1 465 ? -1.735 -8.501 11.298 1.00 85.31 465 SER A C 1
ATOM 3760 O O . SER A 1 465 ? -1.645 -7.334 11.663 1.00 85.31 465 SER A O 1
ATOM 3762 N N . ILE A 1 466 ? -1.131 -8.945 10.195 1.00 76.31 466 ILE A N 1
ATOM 3763 C CA . ILE A 1 466 ? -0.376 -8.119 9.249 1.00 76.31 466 ILE A CA 1
ATOM 3764 C C . ILE A 1 466 ? 0.834 -7.443 9.926 1.00 76.31 466 ILE A C 1
ATOM 3766 O O . ILE A 1 466 ? 1.180 -6.310 9.623 1.00 76.31 466 ILE A O 1
ATOM 3770 N N . ASN A 1 467 ? 1.503 -8.127 10.860 1.00 78.44 467 ASN A N 1
ATOM 3771 C CA . ASN A 1 467 ? 2.751 -7.654 11.473 1.00 78.44 467 ASN A CA 1
ATOM 3772 C C . ASN A 1 467 ? 3.940 -8.444 10.916 1.00 78.44 467 ASN A C 1
ATOM 3774 O O . ASN A 1 467 ? 4.240 -9.558 11.334 1.00 78.44 467 ASN A O 1
ATOM 3778 N N . HIS A 1 468 ? 4.571 -7.868 9.898 1.00 73.38 468 HIS A N 1
ATOM 3779 C CA . HIS A 1 468 ? 5.535 -8.543 9.030 1.00 73.38 468 HIS A CA 1
ATOM 3780 C C . HIS A 1 468 ? 6.950 -8.673 9.610 1.00 73.38 468 HIS A C 1
ATOM 3782 O O . HIS A 1 468 ? 7.715 -9.515 9.150 1.00 73.38 468 HIS A O 1
ATOM 3788 N N . GLU A 1 469 ? 7.279 -7.890 10.636 1.00 82.88 469 GLU A N 1
ATOM 3789 C CA . GLU A 1 469 ? 8.588 -7.918 11.303 1.00 82.88 469 GLU A CA 1
ATOM 3790 C C . GLU A 1 469 ? 8.659 -8.912 12.469 1.00 82.88 469 GLU A C 1
ATOM 3792 O O . GLU A 1 469 ? 9.708 -9.045 13.095 1.00 82.88 469 GLU A O 1
ATOM 3797 N N . ILE A 1 470 ? 7.562 -9.610 12.772 1.00 88.31 470 ILE A N 1
ATOM 3798 C CA . ILE A 1 470 ? 7.552 -10.646 13.804 1.00 88.31 470 ILE A CA 1
ATOM 3799 C C . ILE A 1 470 ? 8.118 -11.936 13.207 1.00 88.31 470 ILE A C 1
ATOM 3801 O O . ILE A 1 470 ? 7.568 -12.513 12.262 1.00 88.31 470 ILE A O 1
ATOM 3805 N N . SER A 1 471 ? 9.224 -12.399 13.773 1.00 89.44 471 SER A N 1
ATOM 3806 C CA . SER A 1 471 ? 9.884 -13.635 13.394 1.00 89.44 471 SER A CA 1
ATOM 3807 C C . SER A 1 471 ? 9.137 -14.865 13.924 1.00 89.44 471 SER A C 1
ATOM 3809 O O . SER A 1 471 ? 8.277 -14.804 14.807 1.00 89.44 471 SER A O 1
ATOM 3811 N N . GLU A 1 472 ? 9.496 -16.037 13.398 1.00 87.25 472 GLU A N 1
ATOM 3812 C CA . GLU A 1 472 ? 9.032 -17.316 13.948 1.00 87.25 472 GLU A CA 1
ATOM 3813 C C . GLU A 1 472 ? 9.375 -17.452 15.434 1.00 87.25 472 GLU A C 1
ATOM 3815 O O . GLU A 1 472 ? 8.571 -17.938 16.232 1.00 87.25 472 GLU A O 1
ATOM 3820 N N . GLU A 1 473 ? 10.588 -17.040 15.794 1.00 91.19 473 GLU A N 1
ATOM 3821 C CA . GLU A 1 473 ? 11.066 -17.079 17.163 1.00 91.19 473 GLU A CA 1
ATOM 3822 C C . GLU A 1 473 ? 10.298 -16.109 18.056 1.00 91.19 473 GLU A C 1
ATOM 3824 O O . GLU A 1 473 ? 9.902 -16.505 19.152 1.00 91.19 473 GLU A O 1
ATOM 3829 N N . GLY A 1 474 ? 10.003 -14.907 17.561 1.00 93.81 474 GLY A N 1
ATOM 3830 C CA . GLY A 1 474 ? 9.150 -13.934 18.234 1.00 93.81 474 GLY A CA 1
ATOM 3831 C C . GLY A 1 474 ? 7.787 -14.520 18.584 1.00 93.81 474 GLY A C 1
ATOM 3832 O O . GLY A 1 474 ? 7.415 -14.545 19.757 1.00 93.81 474 GLY A O 1
ATOM 3833 N N . TYR A 1 475 ? 7.078 -15.094 17.605 1.00 93.75 475 TYR A N 1
ATOM 3834 C CA . TYR A 1 475 ? 5.793 -15.759 17.857 1.00 93.75 475 TYR A CA 1
ATOM 3835 C C . TYR A 1 475 ? 5.917 -16.925 18.839 1.00 93.75 475 TYR A C 1
ATOM 3837 O O . TYR A 1 475 ? 5.109 -17.052 19.757 1.00 93.75 475 TYR A O 1
ATOM 3845 N N . ARG A 1 476 ? 6.936 -17.776 18.692 1.00 94.81 476 ARG A N 1
ATOM 3846 C CA . ARG A 1 476 ? 7.147 -18.922 19.587 1.00 94.81 476 ARG A CA 1
ATOM 3847 C C . ARG A 1 476 ? 7.400 -18.480 21.028 1.00 94.81 476 ARG A C 1
ATOM 3849 O O . ARG A 1 476 ? 6.858 -19.086 21.951 1.00 94.81 476 ARG A O 1
ATOM 3856 N N . ASN A 1 477 ? 8.218 -17.452 21.228 1.00 96.81 477 ASN A N 1
ATOM 3857 C CA . ASN A 1 477 ? 8.523 -16.906 22.548 1.00 96.81 477 ASN A CA 1
ATOM 3858 C C . ASN A 1 477 ? 7.294 -16.216 23.148 1.00 96.81 477 ASN A C 1
ATOM 3860 O O . ASN A 1 477 ? 6.966 -16.463 24.309 1.00 96.81 477 ASN A O 1
ATOM 3864 N N . PHE A 1 478 ? 6.548 -15.471 22.333 1.00 97.50 478 PHE A N 1
ATOM 3865 C CA . PHE A 1 478 ? 5.282 -14.870 22.728 1.00 97.50 478 PHE A CA 1
ATOM 3866 C C . PHE A 1 478 ? 4.268 -15.921 23.177 1.00 97.50 478 PHE A C 1
ATOM 3868 O O . PHE A 1 478 ? 3.747 -15.820 24.279 1.00 97.50 478 PHE A O 1
ATOM 3875 N N . PHE A 1 479 ? 4.046 -16.988 22.405 1.00 97.50 479 PHE A N 1
ATOM 3876 C CA . PHE A 1 479 ? 3.124 -18.059 22.798 1.00 97.50 479 PHE A CA 1
ATOM 3877 C C . PHE A 1 479 ? 3.588 -18.844 24.022 1.00 97.50 479 PHE A C 1
ATOM 3879 O O . PHE A 1 479 ? 2.765 -19.455 24.694 1.00 97.50 479 PHE A O 1
ATOM 3886 N N . ARG A 1 480 ? 4.883 -18.865 24.344 1.00 97.31 480 ARG A N 1
ATOM 3887 C CA . ARG A 1 480 ? 5.361 -19.455 25.605 1.00 97.31 480 ARG A CA 1
ATOM 3888 C C . ARG A 1 480 ? 5.063 -18.557 26.800 1.00 97.31 480 ARG A C 1
ATOM 3890 O O . ARG A 1 480 ? 4.757 -19.083 27.862 1.00 97.31 480 ARG A O 1
ATOM 3897 N N . ALA A 1 481 ? 5.154 -17.243 26.619 1.00 97.12 481 ALA A N 1
ATOM 3898 C CA . ALA A 1 481 ? 4.989 -16.267 27.688 1.00 97.12 481 ALA A CA 1
ATOM 3899 C C . ALA A 1 481 ? 3.533 -15.831 27.904 1.00 97.12 481 ALA A C 1
ATOM 3901 O O . ALA A 1 481 ? 3.156 -15.559 29.035 1.00 97.12 481 ALA A O 1
ATOM 3902 N N . LEU A 1 482 ? 2.716 -15.754 26.850 1.00 97.00 482 LEU A N 1
ATOM 3903 C CA . LEU A 1 482 ? 1.362 -15.214 26.932 1.00 97.00 482 LEU A CA 1
ATOM 3904 C C . LEU A 1 482 ? 0.500 -16.048 27.886 1.00 97.00 482 LEU A C 1
ATOM 3906 O O . LEU A 1 482 ? 0.331 -17.259 27.695 1.00 97.00 482 LEU A O 1
ATOM 3910 N N . ASP A 1 483 ? -0.039 -15.370 28.893 1.00 94.19 483 ASP A N 1
ATOM 3911 C CA . ASP A 1 483 ? -0.901 -15.916 29.935 1.00 94.19 483 ASP A CA 1
ATOM 3912 C C . ASP A 1 483 ? -1.710 -14.772 30.578 1.00 94.19 483 ASP A C 1
ATOM 3914 O O . ASP A 1 483 ? -1.525 -13.603 30.230 1.00 94.19 483 ASP A O 1
ATOM 3918 N N . ASN A 1 484 ? -2.584 -15.103 31.529 1.00 94.62 484 ASN A N 1
ATOM 3919 C CA . ASN A 1 484 ? -3.324 -14.155 32.362 1.00 94.62 484 ASN A CA 1
ATOM 3920 C C . ASN A 1 484 ? -4.228 -13.181 31.574 1.00 94.62 484 ASN A C 1
ATOM 3922 O O . ASN A 1 484 ? -4.403 -12.020 31.944 1.00 94.62 484 ASN A O 1
ATOM 3926 N N . LEU A 1 485 ? -4.843 -13.676 30.495 1.00 96.75 485 LEU A N 1
ATOM 3927 C CA . LEU A 1 485 ? -5.900 -12.993 29.741 1.00 96.75 485 LEU A CA 1
ATOM 3928 C C . LEU A 1 485 ? -7.230 -13.750 29.900 1.00 96.75 485 LEU A C 1
ATOM 3930 O O . LEU A 1 485 ? -7.664 -14.451 28.980 1.00 96.75 485 LEU A O 1
ATOM 3934 N N . PRO A 1 486 ? -7.886 -13.661 31.072 1.00 95.38 486 PRO A N 1
ATOM 3935 C CA . PRO A 1 486 ? -9.015 -14.525 31.416 1.00 95.38 486 PRO A CA 1
ATOM 3936 C C . PRO A 1 486 ? -10.268 -14.271 30.572 1.00 95.38 486 PRO A C 1
ATOM 3938 O O . PRO A 1 486 ? -11.098 -15.168 30.455 1.00 95.38 486 PRO A O 1
ATOM 3941 N N . ASN A 1 487 ? -10.411 -13.083 29.979 1.00 97.12 487 ASN A N 1
ATOM 3942 C CA . ASN A 1 487 ? -11.590 -12.685 29.204 1.00 97.12 487 ASN A CA 1
ATOM 3943 C C . ASN A 1 487 ? -11.376 -12.719 27.685 1.00 97.12 487 ASN A C 1
ATOM 3945 O O . ASN A 1 487 ? -12.308 -12.403 26.950 1.00 97.12 487 ASN A O 1
ATOM 3949 N N . LEU A 1 488 ? -10.197 -13.132 27.204 1.00 98.12 488 LEU A N 1
ATOM 3950 C CA . LEU A 1 488 ? -9.896 -13.121 25.774 1.00 98.12 488 LEU A CA 1
ATOM 3951 C C . LEU A 1 488 ? -10.749 -14.156 25.036 1.00 98.12 488 LEU A C 1
ATOM 3953 O O . LEU A 1 488 ? -10.640 -15.354 25.286 1.00 98.12 488 LEU A O 1
ATOM 3957 N N . GLN A 1 489 ? -11.586 -13.683 24.116 1.00 97.38 489 GLN A N 1
ATOM 3958 C CA . GLN A 1 489 ? -12.502 -14.488 23.310 1.00 97.38 489 GLN A CA 1
ATOM 3959 C C . GLN A 1 489 ? -11.965 -14.703 21.897 1.00 97.38 489 GLN A C 1
ATOM 3961 O O . GLN A 1 489 ? -12.157 -15.782 21.332 1.00 97.38 489 GLN A O 1
ATOM 3966 N N . GLU A 1 490 ? -11.272 -13.708 21.344 1.00 97.12 490 GLU A N 1
ATOM 3967 C CA . GLU A 1 490 ? -10.739 -13.736 19.990 1.00 97.12 490 GLU A CA 1
ATOM 3968 C C . GLU A 1 490 ? -9.260 -13.350 19.947 1.00 97.12 490 GLU A C 1
ATOM 3970 O O . GLU A 1 490 ? -8.853 -12.297 20.438 1.00 97.12 490 GLU A O 1
ATOM 3975 N N . LEU A 1 491 ? -8.463 -14.210 19.313 1.00 97.12 491 LEU A N 1
ATOM 3976 C CA . LEU A 1 491 ? -7.060 -13.961 19.011 1.00 97.12 491 LEU A CA 1
ATOM 3977 C C . LEU A 1 491 ? -6.847 -14.093 17.505 1.00 97.12 491 LEU A C 1
ATOM 3979 O O . LEU A 1 491 ? -7.048 -15.167 16.931 1.00 97.12 491 LEU A O 1
ATOM 3983 N N . THR A 1 492 ? -6.400 -13.012 16.873 1.00 93.62 492 THR A N 1
ATOM 3984 C CA . THR A 1 492 ? -6.025 -13.012 15.457 1.00 93.62 492 THR A CA 1
ATOM 3985 C C . THR A 1 492 ? -4.519 -12.872 15.324 1.00 93.62 492 THR A C 1
ATOM 3987 O O . THR A 1 492 ? -3.932 -11.891 15.773 1.00 93.62 492 THR A O 1
ATOM 3990 N N . ILE A 1 493 ? -3.890 -13.843 14.670 1.00 91.50 493 ILE A N 1
ATOM 3991 C CA . ILE A 1 493 ? -2.459 -13.860 14.368 1.00 91.50 493 ILE A CA 1
ATOM 3992 C C . ILE A 1 493 ? -2.248 -14.061 12.871 1.00 91.50 493 ILE A C 1
ATOM 3994 O O . ILE A 1 493 ? -3.066 -14.659 12.170 1.00 91.50 493 ILE A O 1
ATOM 3998 N N . SER A 1 494 ? -1.121 -13.577 12.366 1.00 85.75 494 SER A N 1
ATOM 3999 C CA . SER A 1 494 ? -0.750 -13.753 10.964 1.00 85.75 494 SER A CA 1
ATOM 4000 C C . SER A 1 494 ? 0.701 -14.167 10.826 1.00 85.75 494 SER A C 1
ATOM 4002 O O . SER A 1 494 ? 1.461 -14.045 11.777 1.00 85.75 494 SER A O 1
ATOM 4004 N N . ARG A 1 495 ? 1.104 -14.612 9.640 1.00 75.56 495 ARG A N 1
ATOM 4005 C CA . ARG A 1 495 ? 2.514 -14.826 9.312 1.00 75.56 495 ARG A CA 1
ATOM 4006 C C . ARG A 1 495 ? 2.950 -13.932 8.155 1.00 75.56 495 ARG A C 1
ATOM 4008 O O . ARG A 1 495 ? 2.161 -13.628 7.263 1.00 75.56 495 ARG A O 1
ATOM 4015 N N . HIS A 1 496 ? 4.225 -13.547 8.172 1.00 65.81 496 HIS A N 1
ATOM 4016 C CA . HIS A 1 496 ? 4.890 -12.880 7.059 1.00 65.81 496 HIS A CA 1
ATOM 4017 C C . HIS A 1 496 ? 5.065 -13.787 5.827 1.00 65.81 496 HIS A C 1
ATOM 4019 O O . HIS A 1 496 ? 5.269 -14.998 5.936 1.00 65.81 496 HIS A O 1
ATOM 4025 N N . PHE A 1 497 ? 5.068 -13.162 4.650 1.00 58.50 497 PHE A N 1
ATOM 4026 C CA . PHE A 1 497 ? 5.373 -13.777 3.364 1.00 58.50 497 PHE A CA 1
ATOM 4027 C C . PHE A 1 497 ? 6.879 -13.758 3.107 1.00 58.50 497 PHE A C 1
ATOM 4029 O O . PHE A 1 497 ? 7.413 -12.890 2.425 1.00 58.50 497 PHE A O 1
ATOM 4036 N N . THR A 1 498 ? 7.605 -14.719 3.666 1.00 55.75 498 THR A N 1
ATOM 4037 C CA . THR A 1 498 ? 8.992 -14.943 3.247 1.00 55.75 498 THR A CA 1
ATOM 4038 C C . THR A 1 498 ? 9.027 -15.603 1.865 1.00 55.75 498 THR A C 1
ATOM 4040 O O . THR A 1 498 ? 8.108 -16.331 1.494 1.00 55.75 498 THR A O 1
ATOM 4043 N N . ALA A 1 499 ? 10.125 -15.425 1.117 1.00 48.44 499 ALA A N 1
ATOM 4044 C CA . ALA A 1 499 ? 10.339 -16.073 -0.190 1.00 48.44 499 ALA A CA 1
ATOM 4045 C C . ALA A 1 499 ? 10.250 -17.618 -0.152 1.00 48.44 499 ALA A C 1
ATOM 4047 O O . ALA A 1 499 ? 10.184 -18.270 -1.191 1.00 48.44 499 ALA A O 1
ATOM 4048 N N . CYS A 1 500 ? 10.254 -18.207 1.047 1.00 57.66 500 CYS A N 1
ATOM 4049 C CA . CYS A 1 500 ? 10.007 -19.617 1.307 1.00 57.66 500 CYS A CA 1
ATOM 4050 C C . CYS A 1 500 ? 9.051 -19.740 2.502 1.00 57.66 500 CYS A C 1
ATOM 4052 O O . CYS A 1 500 ? 9.357 -19.230 3.581 1.00 57.66 500 CYS A O 1
ATOM 4054 N N . ILE A 1 501 ? 7.913 -20.411 2.318 1.00 63.12 501 ILE A N 1
ATOM 4055 C CA . ILE A 1 501 ? 6.951 -20.718 3.383 1.00 63.12 501 ILE A CA 1
ATOM 4056 C C . ILE A 1 501 ? 7.184 -22.171 3.800 1.00 63.12 501 ILE A C 1
ATOM 4058 O O . ILE A 1 501 ? 7.091 -23.071 2.970 1.00 63.12 501 ILE A O 1
ATOM 4062 N N . LYS A 1 502 ? 7.496 -22.399 5.077 1.00 70.81 502 LYS A N 1
ATOM 4063 C CA . LYS A 1 502 ? 7.717 -23.739 5.656 1.00 70.81 502 LYS A CA 1
ATOM 4064 C C . LYS A 1 502 ? 6.746 -24.006 6.801 1.00 70.81 502 LYS A C 1
ATOM 4066 O O . LYS A 1 502 ? 6.374 -23.042 7.476 1.00 70.81 502 LYS A O 1
ATOM 4071 N N . ALA A 1 503 ? 6.373 -25.267 7.023 1.00 74.62 503 ALA A N 1
ATOM 4072 C CA . ALA A 1 503 ? 5.685 -25.690 8.245 1.00 74.62 503 ALA A CA 1
ATOM 4073 C C . ALA A 1 503 ? 6.561 -25.392 9.476 1.00 74.62 503 ALA A C 1
ATOM 4075 O O . ALA A 1 503 ? 7.791 -25.360 9.377 1.00 74.62 503 ALA A O 1
ATOM 4076 N N . GLN A 1 504 ? 5.932 -25.098 10.614 1.00 76.56 504 GLN A N 1
ATOM 4077 C CA . GLN A 1 504 ? 6.607 -24.599 11.820 1.00 76.56 504 GLN A CA 1
ATOM 4078 C C . GLN A 1 504 ? 6.118 -25.341 13.063 1.00 76.56 504 GLN A C 1
ATOM 4080 O O . GLN A 1 504 ? 5.596 -24.734 14.002 1.00 76.56 504 GLN A O 1
ATOM 4085 N N . ALA A 1 505 ? 6.340 -26.655 13.087 1.00 85.06 505 ALA A N 1
ATOM 4086 C CA . ALA A 1 505 ? 5.854 -27.543 14.142 1.00 85.06 505 ALA A CA 1
ATOM 4087 C C . ALA A 1 505 ? 6.155 -27.037 15.567 1.00 85.06 505 ALA A C 1
ATOM 4089 O O . ALA A 1 505 ? 5.313 -27.112 16.462 1.00 85.06 505 ALA A O 1
ATOM 4090 N N . THR A 1 506 ? 7.339 -26.453 15.806 1.00 91.50 506 THR A N 1
ATOM 4091 C CA . THR A 1 506 ? 7.697 -25.948 17.147 1.00 91.50 506 THR A CA 1
ATOM 4092 C C . THR A 1 506 ? 6.863 -24.741 17.584 1.00 91.50 506 THR A C 1
ATOM 4094 O O . THR A 1 506 ? 6.502 -24.637 18.759 1.00 91.50 506 THR A O 1
ATOM 4097 N N . THR A 1 507 ? 6.525 -23.849 16.654 1.00 92.94 507 THR A N 1
ATOM 4098 C CA . THR A 1 507 ? 5.718 -22.653 16.917 1.00 92.94 507 THR A CA 1
ATOM 4099 C C . THR A 1 507 ? 4.240 -23.011 17.026 1.00 92.94 507 THR A C 1
ATOM 4101 O O . THR A 1 507 ? 3.577 -22.529 17.942 1.00 92.94 507 THR A O 1
ATOM 4104 N N . VAL A 1 508 ? 3.734 -23.916 16.178 1.00 92.62 508 VAL A N 1
ATOM 4105 C CA . VAL A 1 508 ? 2.360 -24.445 16.282 1.00 92.62 508 VAL A CA 1
ATOM 4106 C C . VAL A 1 508 ? 2.165 -25.175 17.613 1.00 92.62 508 VAL A C 1
ATOM 4108 O O . VAL A 1 508 ? 1.154 -24.981 18.286 1.00 92.62 508 VAL A O 1
ATOM 4111 N N . LYS A 1 509 ? 3.168 -25.930 18.075 1.00 94.81 509 LYS A N 1
ATOM 4112 C CA . LYS A 1 509 ? 3.149 -26.549 19.406 1.00 94.81 509 LYS A CA 1
ATOM 4113 C C . LYS A 1 509 ? 3.094 -25.529 20.539 1.00 94.81 509 LYS A C 1
ATOM 4115 O O . LYS A 1 509 ? 2.323 -25.718 21.479 1.00 94.81 509 LYS A O 1
ATOM 4120 N N . ALA A 1 510 ? 3.868 -24.447 20.452 1.00 96.69 510 ALA A N 1
ATOM 4121 C CA . ALA A 1 510 ? 3.809 -23.367 21.435 1.00 96.69 510 ALA A CA 1
ATOM 4122 C C . ALA A 1 510 ? 2.434 -22.672 21.433 1.00 96.69 510 ALA A C 1
ATOM 4124 O O . ALA A 1 510 ? 1.867 -22.448 22.502 1.00 96.69 510 ALA A O 1
ATOM 4125 N N . LEU A 1 511 ? 1.863 -22.406 20.252 1.00 96.50 511 LEU A N 1
ATOM 4126 C CA . LEU A 1 511 ? 0.515 -21.852 20.095 1.00 96.50 511 LEU A CA 1
ATOM 4127 C C . LEU A 1 511 ? -0.551 -22.768 20.709 1.00 96.50 511 LEU A C 1
ATOM 4129 O O . LEU A 1 511 ? -1.382 -22.311 21.484 1.00 96.50 511 LEU A O 1
ATOM 4133 N N . SER A 1 512 ? -0.497 -24.067 20.418 1.00 95.50 512 SER A N 1
ATOM 4134 C CA . SER A 1 512 ? -1.407 -25.075 20.973 1.00 95.50 512 SER A CA 1
ATOM 4135 C C . SER A 1 512 ? -1.391 -25.076 22.510 1.00 95.50 512 SER A C 1
ATOM 4137 O O . SER A 1 512 ? -2.438 -25.066 23.159 1.00 95.50 512 SER A O 1
ATOM 4139 N N . GLN A 1 513 ? -0.202 -24.990 23.115 1.00 96.19 513 GLN A N 1
ATOM 4140 C CA . GLN A 1 513 ? -0.064 -24.858 24.567 1.00 96.19 513 GLN A CA 1
ATOM 4141 C C . GLN A 1 513 ? -0.588 -23.516 25.091 1.00 96.19 513 GLN A C 1
ATOM 4143 O O . GLN A 1 513 ? -1.151 -23.480 26.181 1.00 96.19 513 GLN A O 1
ATOM 4148 N N . CYS A 1 514 ? -0.394 -22.429 24.342 1.00 97.06 514 CYS A N 1
ATOM 4149 C CA . CYS A 1 514 ? -0.884 -21.095 24.682 1.00 97.06 514 CYS A CA 1
ATOM 4150 C C . CYS A 1 514 ? -2.409 -21.035 24.732 1.00 97.06 514 CYS A C 1
ATOM 4152 O O . CYS A 1 514 ? -2.962 -20.591 25.731 1.00 97.06 514 CYS A O 1
ATOM 4154 N N . VAL A 1 515 ? -3.088 -21.556 23.708 1.00 96.31 515 VAL A N 1
ATOM 4155 C CA . VAL A 1 515 ? -4.556 -21.549 23.623 1.00 96.31 515 VAL A CA 1
ATOM 4156 C C . VAL A 1 515 ? -5.191 -22.240 24.829 1.00 96.31 515 VAL A C 1
ATOM 4158 O O . VAL A 1 515 ? -6.172 -21.753 25.371 1.00 96.31 515 VAL A O 1
ATOM 4161 N N . LEU A 1 516 ? -4.597 -23.325 25.326 1.00 95.19 516 LEU A N 1
ATOM 4162 C CA . LEU A 1 516 ? -5.102 -24.024 26.513 1.00 95.19 516 LEU A CA 1
ATOM 4163 C C . LEU A 1 516 ? -4.984 -23.221 27.813 1.00 95.19 516 LEU A C 1
ATOM 4165 O O . LEU A 1 516 ? -5.705 -23.519 28.762 1.00 95.19 516 LEU A O 1
ATOM 4169 N N . ARG A 1 517 ? -4.098 -22.219 27.864 1.00 95.44 517 ARG A N 1
ATOM 4170 C CA . ARG A 1 517 ? -3.986 -21.274 28.987 1.00 95.44 517 ARG A CA 1
ATOM 4171 C C . ARG A 1 517 ? -4.959 -20.095 28.867 1.00 95.44 517 ARG A C 1
ATOM 4173 O O . ARG A 1 517 ? -5.046 -19.293 29.786 1.00 95.44 517 ARG A O 1
ATOM 4180 N N . LEU A 1 518 ? -5.711 -19.995 27.767 1.00 96.12 518 LEU A N 1
ATOM 4181 C CA . LEU A 1 518 ? -6.667 -18.920 27.487 1.00 96.12 518 LEU A CA 1
ATOM 4182 C C . LEU A 1 518 ? -8.111 -19.454 27.585 1.00 96.12 518 LEU A C 1
ATOM 4184 O O . LEU A 1 518 ? -8.743 -19.730 26.567 1.00 96.12 518 LEU A O 1
ATOM 4188 N N . PRO A 1 519 ? -8.674 -19.606 28.799 1.00 93.12 519 PRO A N 1
ATOM 4189 C CA . PRO A 1 519 ? -9.878 -20.414 29.039 1.00 93.12 519 PRO A CA 1
ATOM 4190 C C . PRO A 1 519 ? -11.159 -19.881 28.379 1.00 93.12 519 PRO A C 1
ATOM 4192 O O . PRO A 1 519 ? -12.120 -20.637 28.200 1.00 93.12 519 PRO A O 1
ATOM 4195 N N . SER A 1 520 ? -11.193 -18.595 28.029 1.00 96.44 520 SER A N 1
ATOM 4196 C CA . SER A 1 520 ? -12.347 -17.940 27.401 1.00 96.44 520 SER A CA 1
ATOM 4197 C C . SER A 1 520 ? -12.272 -17.894 25.876 1.00 96.44 520 SER A C 1
ATOM 4199 O O . SER A 1 520 ? -13.238 -17.457 25.249 1.00 96.44 520 SER A O 1
ATOM 4201 N N . LEU A 1 521 ? -11.184 -18.383 25.268 1.00 97.12 521 LEU A N 1
ATOM 4202 C CA . LEU A 1 521 ? -10.985 -18.272 23.829 1.00 97.12 521 LEU A CA 1
ATOM 4203 C C . LEU A 1 521 ? -12.040 -19.091 23.073 1.00 97.12 521 LEU A C 1
ATOM 4205 O O . LEU A 1 521 ? -12.227 -20.287 23.304 1.00 97.12 521 LEU A O 1
ATOM 4209 N N . THR A 1 522 ? -12.736 -18.439 22.146 1.00 95.19 522 THR A N 1
ATOM 4210 C CA . THR A 1 522 ? -13.741 -19.061 21.268 1.00 95.19 522 THR A CA 1
ATOM 4211 C C . THR A 1 522 ? -13.397 -18.904 19.795 1.00 95.19 522 THR A C 1
ATOM 4213 O O . THR A 1 522 ? -13.899 -19.663 18.970 1.00 95.19 522 THR A O 1
ATOM 4216 N N . ARG A 1 523 ? -12.502 -17.979 19.437 1.00 92.31 523 ARG A N 1
ATOM 4217 C CA . ARG A 1 523 ? -12.062 -17.792 18.058 1.00 92.31 523 ARG A CA 1
ATOM 4218 C C . ARG A 1 523 ? -10.553 -17.609 17.980 1.00 92.31 523 ARG A C 1
ATOM 4220 O O . ARG A 1 523 ? -9.991 -16.690 18.567 1.00 92.31 523 ARG A O 1
ATOM 4227 N N . LEU A 1 524 ? -9.911 -18.472 17.204 1.00 93.62 524 LEU A N 1
ATOM 4228 C CA . LEU A 1 524 ? -8.514 -18.337 16.814 1.00 93.62 524 LEU A CA 1
ATOM 4229 C C . LEU A 1 524 ? -8.457 -18.138 15.301 1.00 93.62 524 LEU A C 1
ATOM 4231 O O . LEU A 1 524 ? -8.845 -19.031 14.545 1.00 93.62 524 LEU A O 1
ATOM 4235 N N . GLN A 1 525 ? -7.977 -16.979 14.856 1.00 89.81 525 GLN A N 1
ATOM 4236 C CA . GLN A 1 525 ? -7.754 -16.703 13.440 1.00 89.81 525 GLN A CA 1
ATOM 4237 C C . GLN A 1 525 ? -6.262 -16.798 13.114 1.00 89.81 525 GLN A C 1
ATOM 4239 O O . GLN A 1 525 ? -5.447 -16.059 13.664 1.00 89.81 525 GLN A O 1
ATOM 4244 N N . MET A 1 526 ? -5.908 -17.703 12.204 1.00 87.94 526 MET A N 1
ATOM 4245 C CA . MET A 1 526 ? -4.542 -17.944 11.738 1.00 87.94 526 MET A CA 1
ATOM 4246 C C . MET A 1 526 ? -4.434 -17.563 10.261 1.00 87.94 526 MET A C 1
ATOM 4248 O O . MET A 1 526 ? -4.822 -18.323 9.371 1.00 87.94 526 MET A O 1
ATOM 4252 N N . LEU A 1 527 ? -3.910 -16.371 9.983 1.00 83.12 527 LEU A N 1
ATOM 4253 C CA . LEU A 1 527 ? -3.794 -15.843 8.622 1.00 83.12 527 LEU A CA 1
ATOM 4254 C C . LEU A 1 527 ? -2.412 -16.144 8.029 1.00 83.12 527 LEU A C 1
ATOM 4256 O O . LEU A 1 527 ? -1.388 -15.810 8.621 1.00 83.12 527 LEU A O 1
ATOM 4260 N N . SER A 1 528 ? -2.365 -16.747 6.842 1.00 77.19 528 SER A N 1
ATOM 4261 C CA . SER A 1 528 ? -1.117 -17.005 6.094 1.00 77.19 528 SER A CA 1
ATOM 4262 C C . SER A 1 528 ? -0.149 -18.017 6.726 1.00 77.19 528 SER A C 1
ATOM 4264 O O . SER A 1 528 ? 1.027 -18.072 6.368 1.00 77.19 528 SER A O 1
ATOM 4266 N N . TRP A 1 529 ? -0.632 -18.857 7.642 1.00 81.25 529 TRP A N 1
ATOM 4267 C CA . TRP A 1 529 ? 0.139 -19.987 8.169 1.00 81.25 529 TRP A CA 1
ATOM 4268 C C . TRP A 1 529 ? 0.177 -21.133 7.149 1.00 81.25 529 TRP A C 1
ATOM 4270 O O . TRP A 1 529 ? -0.746 -21.277 6.355 1.00 81.25 529 TRP A O 1
ATOM 4280 N N . LEU A 1 530 ? 1.233 -21.943 7.154 1.00 79.25 530 LEU A N 1
ATOM 4281 C CA . LEU A 1 530 ? 1.272 -23.208 6.417 1.00 79.25 530 LEU A CA 1
ATOM 4282 C C . LEU A 1 530 ? 1.306 -24.314 7.461 1.00 79.25 530 LEU A C 1
ATOM 4284 O O . LEU A 1 530 ? 2.238 -24.337 8.262 1.00 79.25 530 LEU A O 1
ATOM 4288 N N . LEU A 1 531 ? 0.276 -25.155 7.460 1.00 81.88 531 LEU A N 1
ATOM 4289 C CA . LEU A 1 531 ? 0.087 -26.241 8.414 1.00 81.88 531 LEU A CA 1
ATOM 4290 C C . LEU A 1 531 ? 0.177 -27.562 7.653 1.00 81.88 531 LEU A C 1
ATOM 4292 O O . LEU A 1 531 ? -0.464 -27.710 6.609 1.00 81.88 531 LEU A O 1
ATOM 4296 N N . ASP A 1 532 ? 0.983 -28.492 8.150 1.00 82.81 532 ASP A N 1
ATOM 4297 C CA . ASP A 1 532 ? 0.999 -29.867 7.656 1.00 82.81 532 ASP A CA 1
ATOM 4298 C C . ASP A 1 532 ? -0.010 -30.756 8.414 1.00 82.81 532 ASP A C 1
ATOM 4300 O O . ASP A 1 532 ? -0.802 -30.287 9.235 1.00 82.81 532 ASP A O 1
ATOM 4304 N N . ALA A 1 533 ? -0.035 -32.053 8.097 1.00 83.50 533 ALA A N 1
ATOM 4305 C CA . ALA A 1 533 ? -0.967 -32.990 8.722 1.00 83.50 533 ALA A CA 1
ATOM 4306 C C . ALA A 1 533 ? -0.721 -33.167 10.233 1.00 83.50 533 ALA A C 1
ATOM 4308 O O . ALA A 1 533 ? -1.675 -33.387 10.979 1.00 83.50 533 ALA A O 1
ATOM 4309 N N . GLU A 1 534 ? 0.530 -33.059 10.690 1.00 86.88 534 GLU A N 1
ATOM 4310 C CA . GLU A 1 534 ? 0.878 -33.178 12.108 1.00 86.88 534 GLU A CA 1
ATOM 4311 C C . GLU A 1 534 ? 0.448 -31.926 12.878 1.00 86.88 534 GLU A C 1
ATOM 4313 O O . GLU A 1 534 ? -0.122 -32.034 13.967 1.00 86.88 534 GLU A O 1
ATOM 4318 N N . ASP A 1 535 ? 0.640 -30.745 12.284 1.00 89.06 535 ASP A N 1
ATOM 4319 C CA . ASP A 1 535 ? 0.168 -29.468 12.819 1.00 89.06 535 ASP A CA 1
ATOM 4320 C C . ASP A 1 535 ? -1.359 -29.459 12.992 1.00 89.06 535 ASP A C 1
ATOM 4322 O O . ASP A 1 535 ? -1.867 -29.057 14.042 1.00 89.06 535 ASP A O 1
ATOM 4326 N N . LEU A 1 536 ? -2.103 -29.929 11.984 1.00 87.19 536 LEU A N 1
ATOM 4327 C CA . LEU A 1 536 ? -3.565 -30.023 12.047 1.00 87.19 536 LEU A CA 1
ATOM 4328 C C . LEU A 1 536 ? -4.019 -30.994 13.143 1.00 87.19 536 LEU A C 1
ATOM 4330 O O . LEU A 1 536 ? -4.840 -30.622 13.980 1.00 87.19 536 LEU A O 1
ATOM 4334 N N . ALA A 1 537 ? -3.421 -32.189 13.212 1.00 87.00 537 ALA A N 1
ATOM 4335 C CA . ALA A 1 537 ? -3.726 -33.162 14.260 1.00 87.00 537 ALA A CA 1
ATOM 4336 C C . ALA A 1 537 ? -3.441 -32.608 15.670 1.00 87.00 537 ALA A C 1
ATOM 4338 O O . ALA A 1 537 ? -4.199 -32.856 16.611 1.00 87.00 537 ALA A O 1
ATOM 4339 N N . LEU A 1 538 ? -2.370 -31.822 15.824 1.00 92.31 538 LEU A N 1
ATOM 4340 C CA . LEU A 1 538 ? -2.022 -31.165 17.081 1.00 92.31 538 LEU A CA 1
ATOM 4341 C C . LEU A 1 538 ? -3.045 -30.095 17.490 1.00 92.31 538 LEU A C 1
ATOM 4343 O O . LEU A 1 538 ? -3.356 -29.969 18.680 1.00 92.31 538 LEU A O 1
ATOM 4347 N N . LEU A 1 539 ? -3.556 -29.317 16.533 1.00 90.88 539 LEU A N 1
ATOM 4348 C CA . LEU A 1 539 ? -4.592 -28.309 16.776 1.00 90.88 539 LEU A CA 1
ATOM 4349 C C . LEU A 1 539 ? -5.952 -28.947 17.087 1.00 90.88 539 LEU A C 1
ATOM 4351 O O . LEU A 1 539 ? -6.636 -28.475 17.995 1.00 90.88 539 LEU A O 1
ATOM 4355 N N . ASP A 1 540 ? -6.309 -30.042 16.417 1.00 89.56 540 ASP A N 1
ATOM 4356 C CA . ASP A 1 540 ? -7.539 -30.791 16.692 1.00 89.56 540 ASP A CA 1
ATOM 4357 C C . ASP A 1 540 ? -7.509 -31.407 18.095 1.00 89.56 540 ASP A C 1
ATOM 4359 O O . ASP A 1 540 ? -8.419 -31.192 18.898 1.00 89.56 540 ASP A O 1
ATOM 4363 N N . ALA A 1 541 ? -6.410 -32.080 18.454 1.00 91.81 541 ALA A N 1
ATOM 4364 C CA . ALA A 1 541 ? -6.226 -32.630 19.796 1.00 91.81 541 ALA A CA 1
ATOM 4365 C C . ALA A 1 541 ? -6.257 -31.540 20.880 1.00 91.81 541 ALA A C 1
ATOM 4367 O O . ALA A 1 541 ? -6.770 -31.752 21.979 1.00 91.81 541 ALA A O 1
ATOM 4368 N N . MET A 1 542 ? -5.716 -30.356 20.586 1.00 95.62 542 MET A N 1
ATOM 4369 C CA . MET A 1 542 ? -5.800 -29.202 21.478 1.00 95.62 542 MET A CA 1
ATOM 4370 C C . MET A 1 542 ? -7.238 -28.717 21.645 1.00 95.62 542 MET A C 1
ATOM 4372 O O . MET A 1 542 ? -7.677 -28.523 22.780 1.00 95.62 542 MET A O 1
ATOM 4376 N N . LYS A 1 543 ? -7.976 -28.568 20.540 1.00 91.75 543 LYS A N 1
ATOM 4377 C CA . LYS A 1 543 ? -9.364 -28.103 20.542 1.00 91.75 543 LYS A CA 1
ATOM 4378 C C . LYS A 1 543 ? -10.261 -29.010 21.377 1.00 91.75 543 LYS A C 1
ATOM 4380 O O . LYS A 1 543 ? -11.053 -28.491 22.158 1.00 91.75 543 LYS A O 1
ATOM 4385 N N . GLU A 1 544 ? -10.101 -30.329 21.278 1.00 92.12 544 GLU A N 1
ATOM 4386 C CA . GLU A 1 544 ? -10.862 -31.300 22.079 1.00 92.12 544 GLU A CA 1
ATOM 4387 C C . GLU A 1 544 ? -10.640 -31.128 23.590 1.00 92.12 544 GLU A C 1
ATOM 4389 O O . GLU A 1 544 ? -11.572 -31.260 24.383 1.00 92.12 544 GLU A O 1
ATOM 4394 N N . ARG A 1 545 ? -9.417 -30.770 24.005 1.00 94.19 545 ARG A N 1
ATOM 4395 C CA . ARG A 1 545 ? -9.074 -30.536 25.420 1.00 94.19 545 ARG A CA 1
ATOM 4396 C C . ARG A 1 545 ? -9.431 -29.138 25.920 1.00 94.19 545 ARG A C 1
ATOM 4398 O O . ARG A 1 545 ? -9.345 -28.890 27.121 1.00 94.19 545 ARG A O 1
ATOM 4405 N N . HIS A 1 546 ? -9.759 -28.208 25.027 1.00 95.06 546 HIS A N 1
ATOM 4406 C CA . HIS A 1 546 ? -10.012 -26.824 25.401 1.00 95.06 546 HIS A CA 1
ATOM 4407 C C . HIS A 1 546 ? -11.333 -26.697 26.189 1.00 95.06 546 HIS A C 1
ATOM 4409 O O . HIS A 1 546 ? -12.335 -27.290 25.783 1.00 95.06 546 HIS A O 1
ATOM 4415 N N . PRO A 1 547 ? -11.416 -25.869 27.254 1.00 90.69 547 PRO A N 1
ATOM 4416 C CA . PRO A 1 547 ? -12.651 -25.692 28.034 1.00 90.69 547 PRO A CA 1
ATOM 4417 C C . PRO A 1 547 ? -13.868 -25.252 27.204 1.00 90.69 547 PRO A C 1
ATOM 4419 O O . PRO A 1 547 ? -15.015 -25.515 27.562 1.00 90.69 547 PRO A O 1
ATOM 4422 N N . LYS A 1 548 ? -13.621 -24.578 26.075 1.00 92.31 548 LYS A N 1
ATOM 4423 C CA . LYS A 1 548 ? -14.635 -24.134 25.107 1.00 92.31 548 LYS A CA 1
ATOM 4424 C C . LYS A 1 548 ? -14.674 -24.982 23.831 1.00 92.31 548 LYS A C 1
ATOM 4426 O O . LYS A 1 548 ? -15.120 -24.469 22.815 1.00 92.31 548 LYS A O 1
ATOM 4431 N N . SER A 1 549 ? -14.235 -26.243 23.850 1.00 87.94 549 SER A N 1
ATOM 4432 C CA . SER A 1 549 ? -14.089 -27.112 22.660 1.00 87.94 549 SER A CA 1
ATOM 4433 C C . SER A 1 549 ? -15.250 -27.033 21.653 1.00 87.94 549 SER A C 1
ATOM 4435 O O . SER A 1 549 ? -15.023 -26.825 20.462 1.00 87.94 549 SER A O 1
ATOM 4437 N N . LYS A 1 550 ? -16.503 -27.087 22.134 1.00 85.25 550 LYS A N 1
ATOM 4438 C CA . LYS A 1 550 ? -17.730 -27.002 21.309 1.00 85.25 550 LYS A CA 1
ATOM 4439 C C . LYS A 1 550 ? -17.937 -25.660 20.595 1.00 85.25 550 LYS A C 1
ATOM 4441 O O . LYS A 1 550 ? -18.628 -25.616 19.584 1.00 85.25 550 LYS A O 1
ATOM 4446 N N . HIS A 1 551 ? -17.376 -24.581 21.131 1.00 88.38 551 HIS A N 1
ATOM 4447 C CA . HIS A 1 551 ? -17.532 -23.215 20.623 1.00 88.38 551 HIS A CA 1
ATOM 4448 C C . HIS A 1 551 ? -16.231 -22.652 20.039 1.00 88.38 551 HIS A C 1
ATOM 4450 O O . HIS A 1 551 ? -16.264 -21.594 19.419 1.00 88.38 551 HIS A O 1
ATOM 4456 N N . LEU A 1 552 ? -15.097 -23.338 20.228 1.00 88.06 552 LEU A N 1
ATOM 4457 C CA . LEU A 1 552 ? -13.802 -22.908 19.723 1.00 88.06 552 LEU A CA 1
ATOM 4458 C C . LEU A 1 552 ? -13.724 -23.128 18.207 1.00 88.06 552 LEU A C 1
ATOM 4460 O O . LEU A 1 552 ? -13.675 -24.257 17.708 1.00 88.06 552 LEU A O 1
ATOM 4464 N N . ILE A 1 553 ? -13.683 -22.023 17.472 1.00 87.25 553 ILE A N 1
ATOM 4465 C CA . ILE A 1 553 ? -13.516 -21.984 16.026 1.00 87.25 553 ILE A CA 1
ATOM 4466 C C . ILE A 1 553 ? -12.068 -21.612 15.724 1.00 87.25 553 ILE A C 1
ATOM 4468 O O . ILE A 1 553 ? -11.622 -20.505 16.021 1.00 87.25 553 ILE A O 1
ATOM 4472 N N . ILE A 1 554 ? -11.353 -22.532 15.081 1.00 87.62 554 ILE A N 1
ATOM 4473 C CA . ILE A 1 554 ? -10.035 -22.267 14.509 1.00 87.62 554 ILE A CA 1
ATOM 4474 C C . ILE A 1 554 ? -10.258 -21.993 13.027 1.00 87.62 554 ILE A C 1
ATOM 4476 O O . ILE A 1 554 ? -10.638 -22.880 12.268 1.00 87.62 554 ILE A O 1
ATOM 4480 N N . SER A 1 555 ? -10.098 -20.734 12.634 1.00 81.94 555 SER A N 1
ATOM 4481 C CA . SER A 1 555 ? -10.163 -20.316 11.239 1.00 81.94 555 SER A CA 1
ATOM 4482 C C . SER A 1 555 ? -8.750 -20.135 10.731 1.00 81.94 555 SER A C 1
ATOM 4484 O O . SER A 1 555 ? -8.023 -19.257 11.187 1.00 81.94 555 SER A O 1
ATOM 4486 N N . TRP A 1 556 ? -8.368 -20.955 9.767 1.00 79.69 556 TRP A N 1
ATOM 4487 C CA . TRP A 1 556 ? -7.106 -20.810 9.071 1.00 79.69 556 TRP A CA 1
ATOM 4488 C C . TRP A 1 556 ? -7.391 -20.429 7.623 1.00 79.69 556 TRP A C 1
ATOM 4490 O O . TRP A 1 556 ? -8.119 -21.127 6.917 1.00 79.69 556 TRP A O 1
ATOM 4500 N N . LYS A 1 557 ? -6.852 -19.286 7.193 1.00 66.12 557 LYS A N 1
ATOM 4501 C CA . LYS A 1 557 ? -6.994 -18.811 5.817 1.00 66.12 557 LYS A CA 1
ATOM 4502 C C . LYS A 1 557 ? -5.617 -18.579 5.234 1.00 66.12 557 LYS A C 1
ATOM 4504 O O . LYS A 1 557 ? -4.855 -17.737 5.714 1.00 66.12 557 LYS A O 1
ATOM 4509 N N . TRP A 1 558 ? -5.317 -19.303 4.164 1.00 60.00 558 TRP A N 1
ATOM 4510 C CA . TRP A 1 558 ? -4.131 -19.028 3.377 1.00 60.00 558 TRP A CA 1
ATOM 4511 C C . TRP A 1 558 ? -4.429 -17.851 2.445 1.00 60.00 558 TRP A C 1
ATOM 4513 O O . TRP A 1 558 ? -5.176 -17.984 1.478 1.00 60.00 558 TRP A O 1
ATOM 4523 N N . ILE A 1 559 ? -3.913 -16.669 2.783 1.00 48.88 559 ILE A N 1
ATOM 4524 C CA . ILE A 1 559 ? -4.055 -15.461 1.968 1.00 48.88 559 ILE A CA 1
ATOM 4525 C C . ILE A 1 559 ? -2.672 -15.167 1.415 1.00 48.88 559 ILE A C 1
ATOM 4527 O O . ILE A 1 559 ? -1.841 -14.664 2.153 1.00 48.88 559 ILE A O 1
ATOM 4531 N N . LEU A 1 560 ? -2.399 -15.509 0.157 1.00 45.81 560 LEU A N 1
ATOM 4532 C CA . LEU A 1 560 ? -1.178 -15.073 -0.512 1.00 45.81 560 LEU A CA 1
ATOM 4533 C C . LEU A 1 560 ? -1.520 -14.025 -1.567 1.00 45.81 560 LEU A C 1
ATOM 4535 O O . LEU A 1 560 ? -2.492 -14.207 -2.299 1.00 45.81 560 LEU A O 1
ATOM 4539 N N . PRO A 1 561 ? -0.715 -12.965 -1.700 1.00 37.72 561 PRO A N 1
ATOM 4540 C CA . PRO A 1 561 ? -0.888 -12.017 -2.792 1.00 37.72 561 PRO A CA 1
ATOM 4541 C C . PRO A 1 561 ? -0.417 -12.561 -4.151 1.00 37.72 561 PRO A C 1
ATOM 4543 O O . PRO A 1 561 ? -0.661 -11.948 -5.186 1.00 37.72 561 PRO A O 1
ATOM 4546 N N . PHE A 1 562 ? 0.296 -13.689 -4.142 1.00 47.53 562 PHE A N 1
ATOM 4547 C CA . PHE A 1 562 ? 0.918 -14.332 -5.294 1.00 47.53 562 PHE A CA 1
ATOM 4548 C C . PHE A 1 562 ? 0.853 -15.857 -5.152 1.00 47.53 562 PHE A C 1
ATOM 4550 O O . PHE A 1 562 ? 0.717 -16.390 -4.053 1.00 47.53 562 PHE A O 1
ATOM 4557 N N . SER A 1 563 ? 0.967 -16.593 -6.257 1.00 42.25 563 SER A N 1
ATOM 4558 C CA . SER A 1 563 ? 0.991 -18.059 -6.205 1.00 42.25 563 SER A CA 1
ATOM 4559 C C . SER A 1 563 ? 2.231 -18.559 -5.434 1.00 42.25 563 SER A C 1
ATOM 4561 O O . SER A 1 563 ? 3.345 -18.144 -5.759 1.00 42.25 563 SER A O 1
ATOM 4563 N N . PRO A 1 564 ? 2.083 -19.438 -4.423 1.00 46.56 564 PRO A N 1
ATOM 4564 C CA . PRO A 1 564 ? 3.216 -19.941 -3.649 1.00 46.56 564 PRO A CA 1
ATOM 4565 C C . PRO A 1 564 ? 4.147 -20.802 -4.508 1.00 46.56 564 PRO A C 1
ATOM 4567 O O . PRO A 1 564 ? 3.692 -21.665 -5.257 1.00 46.56 564 PRO A O 1
ATOM 4570 N N . ILE A 1 565 ? 5.462 -20.633 -4.339 1.00 49.12 565 ILE A N 1
ATOM 4571 C CA . ILE A 1 565 ? 6.463 -21.567 -4.870 1.00 49.12 565 ILE A CA 1
ATOM 4572 C C . ILE A 1 565 ? 6.661 -22.669 -3.823 1.00 49.12 565 ILE A C 1
ATOM 4574 O O . ILE A 1 565 ? 7.397 -22.491 -2.853 1.00 49.12 565 ILE A O 1
ATOM 4578 N N . ILE A 1 566 ? 5.977 -23.800 -3.999 1.00 49.19 566 ILE A N 1
ATOM 4579 C CA . ILE A 1 566 ? 6.124 -24.971 -3.125 1.00 49.19 566 ILE A CA 1
ATOM 4580 C C . ILE A 1 566 ? 7.414 -25.701 -3.524 1.00 49.19 566 ILE A C 1
ATOM 4582 O O . ILE A 1 566 ? 7.471 -26.338 -4.577 1.00 49.19 566 ILE A O 1
ATOM 4586 N N . GLN A 1 567 ? 8.462 -25.586 -2.706 1.00 44.97 567 GLN A N 1
ATOM 4587 C CA . GLN A 1 567 ? 9.644 -26.443 -2.827 1.00 44.97 567 GLN A CA 1
ATOM 4588 C C . GLN A 1 567 ? 9.293 -27.813 -2.237 1.00 44.97 567 GLN A C 1
ATOM 4590 O O . GLN A 1 567 ? 8.901 -27.884 -1.074 1.00 44.97 567 GLN A O 1
ATOM 4595 N N . LYS A 1 568 ? 9.360 -28.860 -3.067 1.00 38.81 568 LYS A N 1
ATOM 4596 C CA . LYS A 1 568 ? 9.229 -30.255 -2.626 1.00 38.81 568 LYS A CA 1
ATOM 4597 C C . LYS A 1 568 ? 10.440 -30.696 -1.822 1.00 38.81 568 LYS A C 1
ATOM 4599 O O . LYS A 1 568 ? 11.557 -30.267 -2.194 1.00 38.81 568 LYS A O 1
#

Secondary structure (DSSP, 8-state):
-TT--GGG-BHHHHHHHGGG----SSS-HHHHHHTTEEE-SSTTEEEETTT--EEE---TTS-HHHHHHHH-TT-TTTTT--S--B-TT--SB---SS---S-TTGGGSHHHHHHHGGG--GGGTTS-HHHHHHTTEEE-SSTT-EEETTT--EE----TT--HHHHHHHH-TT-HHHHHHS-HHHHHHHHHT--S-TT--HHHHHHHHHHHTT----SSS---GGGSHHHHHHGGGG--GGG---HHHHHHTTEEEEEETTEEEETTT--EE----TT--HHHHHHHH-TT-HHHHHHHHHHTTS--HHHHHHHHHT-TT--EEEEE-S--TTHHHHHHHHTT-TT--EEEEESS---HHHHHHHGGG-TT--EEE-TT-B---HHHHHHHHHHHTT-TT--EEE--BSHHHHHHHHHHHHHHTT-TT--EEE--S--BHHHHHHHHHHHHTT--TT--EEEETT-TB--HHHHHHHHHH----TT--EEEEE----SS----HHHHHHHHHHHHT-TT--EEEEES----HHHHHHHHHHHHHSTTTTT-EEEEE---SS------

pLDDT: mean 81.06, std 15.91, range [30.11, 98.38]

Radius of gyration: 28.27 Å; chains: 1; bounding box: 59×67×76 Å